Protein AF-A0A2U3LM13-F1 (afdb_monomer)

Sequence (494 aa):
MRLRNESLKTGKALAWIDPQGRWRSRILLFLVEGAADIDVLSDIQSVCDHRVEERGHHGFAWHAVADPGQISLVDSRLFSADLVRFETLEFAGLNRDQLAALLEPVIDHIAAGDSELLPRAGGAVGSPAEGIQFLNRLAEIEDLGARIRAGESLFLHAPRRMGKTSAMRQLQARLDGEFKTIPLNLERDTTPADVAARFRSLATGEGYRTACRVAQIDPAGTLRESIGAVCRNSGKPLVLFVDELVALFGAVKQKEAGEESRRREILSFLAALAEPLGEHGGMLVVAGSVDWLDYLRSELSLAQDQLPNLFSRLHRVSLRPLDFRHPECELRRVLLGSGIVAESADIAWLQSHVDLTVPFPALRFLDALMSEVKRGGVTSIAQCEDLFRGFIGTTESFDDFDVHIRRKAQEINQGAEAISEALNVIAREPFETGVSEEQVRAVLSSFGPAEGERLRSWLNETFPVRTEAGRVSFVSRLFRHWWRAQMGVYEEDE

Structure (mmCIF, N/CA/C/O backbone):
data_AF-A0A2U3LM13-F1
#
_entry.id   AF-A0A2U3LM13-F1
#
loop_
_atom_site.group_PDB
_atom_site.id
_atom_site.type_symbol
_atom_site.label_atom_id
_atom_site.label_alt_id
_atom_site.label_comp_id
_atom_site.label_asym_id
_atom_site.label_entity_id
_atom_site.label_seq_id
_atom_site.pdbx_PDB_ins_code
_atom_site.Cartn_x
_atom_site.Cartn_y
_atom_site.Cartn_z
_atom_site.occupancy
_atom_site.B_iso_or_equiv
_atom_site.auth_seq_id
_atom_site.auth_comp_id
_atom_site.auth_asym_id
_atom_site.auth_atom_id
_atom_site.pdbx_PDB_model_num
ATOM 1 N N . MET A 1 1 ? 17.325 8.170 -18.942 1.00 95.44 1 MET A N 1
ATOM 2 C CA . MET A 1 1 ? 15.916 7.704 -19.036 1.00 95.44 1 MET A CA 1
ATOM 3 C C . MET A 1 1 ? 15.148 8.424 -20.133 1.00 95.44 1 MET A C 1
ATOM 5 O O . MET A 1 1 ? 15.414 9.592 -20.395 1.00 95.44 1 MET A O 1
ATOM 9 N N . ARG A 1 2 ? 14.176 7.757 -20.761 1.00 96.38 2 ARG A N 1
ATOM 10 C CA . ARG A 1 2 ? 13.328 8.331 -21.822 1.00 96.38 2 ARG A CA 1
ATOM 11 C C . ARG A 1 2 ? 11.931 7.717 -21.829 1.00 96.38 2 ARG A C 1
ATOM 13 O O . ARG A 1 2 ? 11.690 6.715 -21.158 1.00 96.38 2 ARG A O 1
ATOM 20 N N . LEU A 1 3 ? 11.023 8.283 -22.620 1.00 96.56 3 LEU A N 1
ATOM 21 C CA . LEU A 1 3 ? 9.771 7.600 -22.943 1.00 96.56 3 LEU A CA 1
ATOM 22 C C . LEU A 1 3 ? 10.019 6.397 -23.861 1.00 96.56 3 LEU A C 1
ATOM 24 O O . LEU A 1 3 ? 10.956 6.383 -24.671 1.00 96.56 3 LEU A O 1
ATOM 28 N N . ARG A 1 4 ? 9.139 5.404 -23.745 1.00 96.19 4 ARG A N 1
ATOM 29 C CA . ARG A 1 4 ? 9.074 4.276 -24.671 1.00 96.19 4 ARG A CA 1
ATOM 30 C C . ARG A 1 4 ? 8.839 4.758 -26.105 1.00 96.19 4 ARG A C 1
ATOM 32 O O . ARG A 1 4 ? 7.954 5.567 -26.378 1.00 96.19 4 ARG A O 1
ATOM 39 N N . ASN A 1 5 ? 9.627 4.234 -27.031 1.00 95.50 5 ASN A N 1
ATOM 40 C CA . ASN A 1 5 ? 9.504 4.410 -28.461 1.00 95.50 5 ASN A CA 1
ATOM 41 C C . ASN A 1 5 ? 8.359 3.542 -28.997 1.00 95.50 5 ASN A C 1
ATOM 43 O O . ASN A 1 5 ? 8.553 2.464 -29.557 1.00 95.50 5 ASN A O 1
ATOM 47 N N . GLU A 1 6 ? 7.137 4.049 -28.867 1.00 92.69 6 GLU A N 1
ATOM 48 C CA . GLU A 1 6 ? 5.948 3.385 -29.406 1.00 92.69 6 GLU A CA 1
ATOM 49 C C . GLU A 1 6 ? 5.852 3.439 -30.944 1.00 92.69 6 GLU A C 1
ATOM 51 O O . GLU A 1 6 ? 4.897 2.914 -31.514 1.00 92.69 6 GLU A O 1
ATOM 56 N N . SER A 1 7 ? 6.824 4.056 -31.634 1.00 94.00 7 SER A N 1
ATOM 57 C CA . SER A 1 7 ? 6.847 4.129 -33.103 1.00 94.00 7 SER A CA 1
ATOM 58 C C . SER A 1 7 ? 7.432 2.885 -33.782 1.00 94.00 7 SER A C 1
ATOM 60 O O . SER A 1 7 ? 7.304 2.740 -35.003 1.00 94.00 7 SER A O 1
ATOM 62 N N . LEU A 1 8 ? 8.048 1.975 -33.014 1.00 94.75 8 LEU A N 1
ATOM 63 C CA . LEU A 1 8 ? 8.516 0.691 -33.530 1.00 94.75 8 LEU A CA 1
ATOM 64 C C . LEU A 1 8 ? 7.331 -0.112 -34.082 1.00 94.75 8 LEU A C 1
ATOM 66 O O . LEU A 1 8 ? 6.297 -0.272 -33.432 1.00 94.75 8 LEU A O 1
ATOM 70 N N . LYS A 1 9 ? 7.480 -0.605 -35.314 1.00 94.31 9 LYS A N 1
ATOM 71 C CA . LYS A 1 9 ? 6.395 -1.285 -36.039 1.00 94.31 9 LYS A CA 1
ATOM 72 C C . LYS A 1 9 ? 6.393 -2.793 -35.822 1.00 94.31 9 LYS A C 1
ATOM 74 O O . LYS A 1 9 ? 5.354 -3.437 -35.884 1.00 94.31 9 LYS A O 1
ATOM 79 N N . THR A 1 10 ? 7.557 -3.368 -35.571 1.00 96.44 10 THR A N 1
ATOM 80 C CA . THR A 1 10 ? 7.727 -4.815 -35.517 1.00 96.44 10 THR A CA 1
ATOM 81 C C . THR A 1 10 ? 7.884 -5.298 -34.091 1.00 96.44 10 THR A C 1
ATOM 83 O O . THR A 1 10 ? 8.462 -4.614 -33.248 1.00 96.44 10 THR A O 1
ATOM 86 N N . GLY A 1 11 ? 7.392 -6.500 -33.821 1.00 97.00 11 GLY A N 1
ATOM 87 C CA . GLY A 1 11 ? 7.548 -7.125 -32.521 1.00 97.00 11 GLY A CA 1
ATOM 88 C C . GLY A 1 11 ? 6.938 -8.513 -32.449 1.00 97.00 11 GLY A C 1
ATOM 89 O O . GLY A 1 11 ? 6.493 -9.089 -33.448 1.00 97.00 11 GLY A O 1
ATOM 90 N N . LYS A 1 12 ? 6.897 -9.043 -31.233 1.00 97.94 12 LYS A N 1
ATOM 91 C CA . LYS A 1 12 ? 6.262 -10.318 -30.922 1.00 97.94 12 LYS A CA 1
ATOM 92 C C . LYS A 1 12 ? 5.242 -10.117 -29.813 1.00 97.94 12 LYS A C 1
ATOM 94 O O . LYS A 1 12 ? 5.544 -9.505 -28.793 1.00 97.94 12 LYS A O 1
ATOM 99 N N . ALA A 1 13 ? 4.029 -10.599 -30.038 1.00 97.88 13 ALA A N 1
ATOM 100 C CA . ALA A 1 13 ? 2.924 -10.462 -29.107 1.00 97.88 13 ALA A CA 1
ATOM 101 C C . ALA A 1 13 ? 2.648 -11.783 -28.393 1.00 97.88 13 ALA A C 1
ATOM 103 O O . ALA A 1 13 ? 2.476 -12.803 -29.057 1.00 97.88 13 ALA A O 1
ATOM 104 N N . LEU A 1 14 ? 2.557 -11.747 -27.067 1.00 98.25 14 LEU A N 1
ATOM 105 C CA . LEU A 1 14 ? 1.925 -12.789 -26.268 1.00 98.25 14 LEU A CA 1
ATOM 106 C C . LEU A 1 14 ? 0.478 -12.373 -26.024 1.00 98.25 14 LEU A C 1
ATOM 108 O O . LEU A 1 14 ? 0.218 -11.387 -25.332 1.00 98.25 14 LEU A O 1
ATOM 112 N N . ALA A 1 15 ? -0.458 -13.102 -26.618 1.00 96.94 15 ALA A N 1
ATOM 113 C CA . ALA A 1 15 ? -1.880 -12.846 -26.480 1.00 96.94 15 ALA A CA 1
ATOM 114 C C . ALA A 1 15 ? -2.528 -13.912 -25.603 1.00 96.94 15 ALA A C 1
ATOM 116 O O . ALA A 1 15 ? -2.303 -15.101 -25.814 1.00 96.94 15 ALA A O 1
ATOM 117 N N . TRP A 1 16 ? -3.370 -13.486 -24.667 1.00 97.06 16 TRP A N 1
ATOM 118 C CA . TRP A 1 16 ? -4.299 -14.358 -23.962 1.00 97.06 16 TRP A CA 1
ATOM 119 C C . TRP A 1 16 ? -5.711 -14.123 -24.473 1.00 97.06 16 TRP A C 1
ATOM 121 O O . TRP A 1 16 ? -6.196 -12.987 -24.483 1.00 97.06 16 TRP A O 1
ATOM 131 N N . ILE A 1 17 ? -6.363 -15.200 -24.901 1.00 94.31 17 ILE A N 1
ATOM 132 C CA . ILE A 1 17 ? -7.702 -15.166 -25.480 1.00 94.31 17 ILE A CA 1
ATOM 133 C C . ILE A 1 17 ? -8.665 -15.867 -24.526 1.00 94.31 17 ILE A C 1
ATOM 135 O O . ILE A 1 17 ? -8.691 -17.097 -24.451 1.00 94.31 17 ILE A O 1
ATOM 139 N N . ASP A 1 18 ? -9.470 -15.074 -23.820 1.00 91.06 18 ASP A N 1
ATOM 140 C CA . ASP A 1 18 ? -10.452 -15.582 -22.861 1.00 91.06 18 ASP A CA 1
ATOM 141 C C . ASP A 1 18 ? -11.540 -16.418 -23.577 1.00 91.06 18 ASP A C 1
ATOM 143 O O . ASP A 1 18 ? -12.226 -15.901 -24.475 1.00 91.06 18 ASP A O 1
ATOM 147 N N . PRO A 1 19 ? -11.761 -17.687 -23.176 1.00 86.88 19 PRO A N 1
ATOM 148 C CA . PRO A 1 19 ? -12.840 -18.522 -23.703 1.00 86.88 19 PRO A CA 1
ATOM 149 C C . PRO A 1 19 ? -14.245 -17.925 -23.528 1.00 86.88 19 PRO A C 1
ATOM 151 O O . PRO A 1 19 ? -15.143 -18.223 -24.315 1.00 86.88 19 PRO A O 1
ATOM 154 N N . GLN A 1 20 ? -14.454 -17.098 -22.499 1.00 86.69 20 GLN A N 1
ATOM 155 C CA . GLN A 1 20 ? -15.741 -16.484 -22.159 1.00 86.69 20 GLN A CA 1
ATOM 156 C C . GLN A 1 20 ? -16.056 -15.245 -23.004 1.00 86.69 20 GLN A C 1
ATOM 158 O O . GLN A 1 20 ? -17.203 -14.792 -23.032 1.00 86.69 20 GLN A O 1
ATOM 163 N N . GLY A 1 21 ? -15.073 -14.685 -23.712 1.00 82.75 21 GLY A N 1
ATOM 164 C CA . GLY A 1 21 ? -15.320 -13.584 -24.631 1.00 82.75 21 GLY A CA 1
ATOM 165 C C . GLY A 1 21 ? -14.099 -12.731 -24.938 1.00 82.75 21 GLY A C 1
ATOM 166 O O . GLY A 1 21 ? -13.334 -12.336 -24.064 1.00 82.75 21 GLY A O 1
ATOM 167 N N . ARG A 1 22 ? -13.997 -12.325 -26.206 1.00 83.06 22 ARG A N 1
ATOM 168 C CA . ARG A 1 22 ? -12.878 -11.530 -26.740 1.00 83.06 22 ARG A CA 1
ATOM 169 C C . ARG A 1 22 ? -12.600 -10.204 -26.014 1.00 83.06 22 ARG A C 1
ATOM 171 O O . ARG A 1 22 ? -11.473 -9.743 -26.037 1.00 83.06 22 ARG A O 1
ATOM 178 N N . TRP A 1 23 ? -13.588 -9.599 -25.350 1.00 83.50 23 TRP A N 1
ATOM 179 C CA . TRP A 1 23 ? -13.431 -8.317 -24.636 1.00 83.50 23 TRP A CA 1
ATOM 180 C C . TRP A 1 23 ? -12.572 -8.419 -23.361 1.00 83.50 23 TRP A C 1
ATOM 182 O O . TRP A 1 23 ? -12.174 -7.402 -22.796 1.00 83.50 23 TRP A O 1
ATOM 192 N N . ARG A 1 24 ? -12.285 -9.643 -22.902 1.00 84.31 24 ARG A N 1
ATOM 193 C CA . ARG A 1 24 ? -11.357 -9.917 -21.797 1.00 84.31 24 ARG A CA 1
ATOM 194 C C . ARG A 1 24 ? -9.959 -10.291 -22.278 1.00 84.31 24 ARG A C 1
ATOM 196 O O . ARG A 1 24 ? -9.081 -10.477 -21.448 1.00 84.31 24 ARG A O 1
ATOM 203 N N . SER A 1 25 ? -9.743 -10.390 -23.592 1.00 91.06 25 SER A N 1
ATOM 204 C CA . SER A 1 25 ? -8.425 -10.726 -24.133 1.00 91.06 25 SER A CA 1
ATOM 205 C C . SER A 1 25 ? -7.410 -9.637 -23.786 1.00 91.06 25 SER A C 1
ATOM 207 O O . SER A 1 25 ? -7.760 -8.463 -23.645 1.00 91.06 25 SER A O 1
ATOM 209 N N . ARG A 1 26 ? -6.149 -10.030 -23.615 1.00 94.81 26 ARG A N 1
ATOM 210 C CA . ARG A 1 26 ? -5.042 -9.125 -23.269 1.00 94.81 26 ARG A CA 1
ATOM 211 C C . ARG A 1 26 ? -3.824 -9.459 -24.101 1.00 94.81 26 ARG A C 1
ATOM 213 O O . ARG A 1 26 ? -3.622 -10.618 -24.465 1.00 94.81 26 ARG A O 1
ATOM 220 N N . ILE A 1 27 ? -3.020 -8.444 -24.401 1.00 96.06 27 ILE A N 1
ATOM 221 C CA . ILE A 1 27 ? -1.872 -8.599 -25.285 1.00 96.06 27 ILE A CA 1
ATOM 222 C C . ILE A 1 27 ? -0.666 -7.873 -24.702 1.00 96.06 27 ILE A C 1
ATOM 224 O O . ILE A 1 27 ? -0.722 -6.668 -24.457 1.00 96.06 27 ILE A O 1
ATOM 228 N N . LEU A 1 28 ? 0.440 -8.597 -24.548 1.00 97.75 28 LEU A N 1
ATOM 229 C CA . LEU A 1 28 ? 1.761 -8.014 -24.326 1.00 97.75 28 LEU A CA 1
ATOM 230 C C . LEU A 1 28 ? 2.510 -8.000 -25.651 1.00 97.75 28 LEU A C 1
ATOM 232 O O . LEU A 1 28 ? 2.756 -9.061 -26.218 1.00 97.75 28 LEU A O 1
ATOM 236 N N . LEU A 1 29 ? 2.874 -6.825 -26.154 1.00 97.94 29 LEU A N 1
ATOM 237 C CA . LEU A 1 29 ? 3.663 -6.678 -27.374 1.00 97.94 29 LEU A CA 1
ATOM 238 C C . LEU A 1 29 ? 5.075 -6.211 -27.048 1.00 97.94 29 LEU A C 1
ATOM 240 O O . LEU A 1 29 ? 5.270 -5.080 -26.610 1.00 97.94 29 LEU A O 1
ATOM 244 N N . PHE A 1 30 ? 6.045 -7.068 -27.342 1.00 98.25 30 PHE A N 1
ATOM 245 C CA . PHE A 1 30 ? 7.470 -6.790 -27.226 1.00 98.25 30 PHE A CA 1
ATOM 246 C C . PHE A 1 30 ? 7.987 -6.291 -28.577 1.00 98.25 30 PHE A C 1
ATOM 248 O O . PHE A 1 30 ? 8.088 -7.048 -29.544 1.00 98.25 30 PHE A O 1
ATOM 255 N N . LEU A 1 31 ? 8.231 -4.989 -28.656 1.00 97.88 31 LEU A N 1
ATOM 256 C CA . LEU A 1 31 ? 8.724 -4.266 -29.817 1.00 97.88 31 LEU A CA 1
ATOM 257 C C . LEU A 1 31 ? 10.213 -4.550 -30.015 1.00 97.88 31 LEU A C 1
ATOM 259 O O . LEU A 1 31 ? 10.987 -4.601 -29.056 1.00 97.88 31 LEU A O 1
ATOM 263 N N . VAL A 1 32 ? 10.588 -4.732 -31.273 1.00 97.00 32 VAL A N 1
ATOM 264 C CA . VAL A 1 32 ? 11.929 -5.115 -31.716 1.00 97.00 32 VAL A CA 1
ATOM 265 C C . VAL A 1 32 ? 12.429 -4.040 -32.674 1.00 97.00 32 VAL A C 1
ATOM 267 O O . VAL A 1 32 ? 11.740 -3.707 -33.642 1.00 97.00 32 VAL A O 1
ATOM 270 N N . GLU A 1 33 ? 13.617 -3.514 -32.406 1.00 95.38 33 GLU A N 1
ATOM 271 C CA . GLU A 1 33 ? 14.335 -2.567 -33.258 1.00 95.38 33 GLU A CA 1
ATOM 272 C C . GLU A 1 33 ? 15.306 -3.292 -34.199 1.00 95.38 33 GLU A C 1
ATOM 274 O O . GLU A 1 33 ? 15.438 -2.914 -35.366 1.00 95.38 33 GLU A O 1
ATOM 279 N N . GLY A 1 34 ? 15.958 -4.364 -33.736 1.00 94.75 34 GLY A N 1
ATOM 280 C CA . GLY A 1 34 ? 16.966 -5.053 -34.539 1.00 94.75 34 GLY A CA 1
ATOM 281 C C . GLY A 1 34 ? 17.428 -6.399 -33.990 1.00 94.75 34 GLY A C 1
ATOM 282 O O . GLY A 1 34 ? 16.827 -6.990 -33.100 1.00 94.75 34 GLY A O 1
ATOM 283 N N . ALA A 1 35 ? 18.529 -6.911 -34.545 1.00 94.50 35 ALA A N 1
ATOM 284 C CA . ALA A 1 35 ? 19.038 -8.245 -34.216 1.00 94.50 35 ALA A CA 1
ATOM 285 C C . ALA A 1 35 ? 19.496 -8.396 -32.753 1.00 94.50 35 ALA A C 1
ATOM 287 O O . ALA A 1 35 ? 19.468 -9.504 -32.228 1.00 94.50 35 ALA A O 1
ATOM 288 N N . ALA A 1 36 ? 19.884 -7.298 -32.092 1.00 93.94 36 ALA A N 1
ATOM 289 C CA . ALA A 1 36 ? 20.301 -7.304 -30.687 1.00 93.94 36 ALA A CA 1
ATOM 290 C C . ALA A 1 36 ? 19.173 -7.717 -29.720 1.00 93.94 36 ALA A C 1
ATOM 292 O O . ALA A 1 36 ? 19.448 -8.153 -28.607 1.00 93.94 36 ALA A O 1
ATOM 293 N N . ASP A 1 37 ? 17.917 -7.626 -30.158 1.00 96.69 37 ASP A N 1
ATOM 294 C CA . ASP A 1 37 ? 16.745 -7.971 -29.353 1.00 96.69 37 ASP A CA 1
ATOM 295 C C . ASP A 1 37 ? 16.421 -9.470 -29.372 1.00 96.69 37 ASP A C 1
ATOM 297 O O . ASP A 1 37 ? 15.609 -9.929 -28.572 1.00 96.69 37 ASP A O 1
ATOM 301 N N . ILE A 1 38 ? 17.009 -10.244 -30.294 1.00 96.25 38 ILE A N 1
ATOM 302 C CA . ILE A 1 38 ? 16.618 -11.643 -30.539 1.00 96.25 38 ILE A CA 1
ATOM 303 C C . ILE A 1 38 ? 16.836 -12.505 -29.293 1.00 96.25 38 ILE A C 1
ATOM 305 O O . ILE A 1 38 ? 15.930 -13.243 -28.901 1.00 96.25 38 ILE A O 1
ATOM 309 N N . ASP A 1 39 ? 18.006 -12.390 -28.666 1.00 97.06 39 ASP A N 1
ATOM 310 C CA . ASP A 1 39 ? 18.358 -13.203 -27.500 1.00 97.06 39 ASP A CA 1
ATOM 311 C C . ASP A 1 39 ? 17.471 -12.843 -26.300 1.00 97.06 39 ASP A C 1
ATOM 313 O O . ASP A 1 39 ? 16.857 -13.717 -25.691 1.00 97.06 39 ASP A O 1
ATOM 317 N N . VAL A 1 40 ? 17.292 -11.543 -26.038 1.00 97.06 40 VAL A N 1
ATOM 318 C CA . VAL A 1 40 ? 16.429 -11.049 -24.953 1.00 97.06 40 VAL A CA 1
ATOM 319 C C . VAL A 1 40 ? 14.977 -11.488 -25.163 1.00 97.06 40 VAL A C 1
ATOM 321 O O . VAL A 1 40 ? 14.318 -11.938 -24.228 1.00 97.06 40 VAL A O 1
ATOM 324 N N . LEU A 1 41 ? 14.468 -11.418 -26.396 1.00 97.81 41 LEU A N 1
ATOM 325 C CA . LEU A 1 41 ? 13.116 -11.864 -26.722 1.00 97.81 41 LEU A CA 1
ATOM 326 C C . LEU A 1 41 ? 12.945 -13.380 -26.553 1.00 97.81 41 LEU A C 1
ATOM 328 O O . LEU A 1 41 ? 11.878 -13.833 -26.134 1.00 97.81 41 LEU A O 1
ATOM 332 N N . SER A 1 42 ? 13.978 -14.162 -26.873 1.00 97.94 42 SER A N 1
ATOM 333 C CA . SER A 1 42 ? 13.992 -15.608 -26.642 1.00 97.94 42 SER A CA 1
ATOM 334 C C . SER A 1 42 ? 13.908 -15.930 -25.147 1.00 97.94 42 SER A C 1
ATOM 336 O O . SER A 1 42 ? 13.140 -16.810 -24.750 1.00 97.94 42 SER A O 1
ATOM 338 N N . ASP A 1 43 ? 14.632 -15.188 -24.308 1.00 98.19 43 ASP A N 1
ATOM 339 C CA . ASP A 1 43 ? 14.591 -15.356 -22.854 1.00 98.19 43 ASP A CA 1
ATOM 340 C C . ASP A 1 43 ? 13.228 -14.961 -22.265 1.00 98.19 43 ASP A C 1
ATOM 342 O O . ASP A 1 43 ? 12.656 -15.720 -21.477 1.00 98.19 43 ASP A O 1
ATOM 346 N N . ILE A 1 44 ? 12.660 -13.828 -22.703 1.00 98.50 44 ILE A N 1
ATOM 347 C CA . ILE A 1 44 ? 11.293 -13.404 -22.351 1.00 98.50 44 ILE A CA 1
ATOM 348 C C . ILE A 1 44 ? 10.295 -14.510 -22.696 1.00 98.50 44 ILE A C 1
ATOM 350 O O . ILE A 1 44 ? 9.468 -14.884 -21.864 1.00 98.50 44 ILE A O 1
ATOM 354 N N . GLN A 1 45 ? 10.374 -15.050 -23.916 1.00 98.50 45 GLN A N 1
ATOM 355 C CA . GLN A 1 45 ? 9.476 -16.111 -24.349 1.00 98.50 45 GLN A CA 1
ATOM 356 C C . GLN A 1 45 ? 9.604 -17.350 -23.462 1.00 98.50 45 GLN A C 1
ATOM 358 O O . GLN A 1 45 ? 8.592 -17.866 -22.996 1.00 98.50 45 GLN A O 1
ATOM 363 N N . SER A 1 46 ? 10.832 -17.802 -23.211 1.00 98.44 46 SER A N 1
ATOM 364 C CA . SER A 1 46 ? 11.115 -18.980 -22.389 1.00 98.44 46 SER A CA 1
ATOM 365 C C . SER A 1 46 ? 10.527 -18.861 -20.979 1.00 98.44 46 SER A C 1
ATOM 367 O O . SER A 1 46 ? 9.926 -19.808 -20.470 1.00 98.44 46 SER A O 1
ATOM 369 N N . VAL A 1 47 ? 10.651 -17.687 -20.352 1.00 98.50 47 VAL A N 1
ATOM 370 C CA . VAL A 1 47 ? 10.085 -17.409 -19.022 1.00 98.50 47 VAL A CA 1
ATOM 371 C C . VAL A 1 47 ? 8.557 -17.411 -19.046 1.00 98.50 47 VAL A C 1
ATOM 373 O O . VAL A 1 47 ? 7.932 -18.068 -18.214 1.00 98.50 47 VAL A O 1
ATOM 376 N N . CYS A 1 48 ? 7.947 -16.716 -20.006 1.00 98.50 48 CYS A N 1
ATOM 377 C CA . CYS A 1 48 ? 6.492 -16.668 -20.136 1.00 98.50 48 CYS A CA 1
ATOM 378 C C . CYS A 1 48 ? 5.895 -18.053 -20.421 1.00 98.50 48 CYS A C 1
ATOM 380 O O . CYS A 1 48 ? 4.927 -18.436 -19.768 1.00 98.50 48 CYS A O 1
ATOM 382 N N . ASP A 1 49 ? 6.479 -18.812 -21.354 1.00 98.50 49 ASP A N 1
ATOM 383 C CA . ASP A 1 49 ? 6.024 -20.161 -21.710 1.00 98.50 49 ASP A CA 1
ATOM 384 C C . ASP A 1 49 ? 6.121 -21.096 -20.499 1.00 98.50 49 ASP A C 1
ATOM 386 O O . ASP A 1 49 ? 5.160 -21.801 -20.186 1.00 98.50 49 ASP A O 1
ATOM 390 N N . HIS A 1 50 ? 7.235 -21.030 -19.759 1.00 98.31 50 HIS A N 1
ATOM 391 C CA . HIS A 1 50 ? 7.406 -21.797 -18.528 1.00 98.31 50 HIS A CA 1
ATOM 392 C C . HIS A 1 50 ? 6.320 -21.480 -17.496 1.00 98.31 50 HIS A C 1
ATOM 394 O O . HIS A 1 50 ? 5.736 -22.403 -16.934 1.00 98.31 50 HIS A O 1
ATOM 400 N N . ARG A 1 51 ? 6.003 -20.197 -17.274 1.00 97.88 51 ARG A N 1
ATOM 401 C CA . ARG A 1 51 ? 4.966 -19.797 -16.313 1.00 97.88 51 ARG A CA 1
ATOM 402 C C . ARG A 1 51 ? 3.566 -20.232 -16.735 1.00 97.88 51 ARG A C 1
ATOM 404 O O . ARG A 1 51 ? 2.789 -20.699 -15.902 1.00 97.88 51 ARG A O 1
ATOM 411 N N . VAL A 1 52 ? 3.235 -20.061 -18.016 1.00 98.06 52 VAL A N 1
ATOM 412 C CA . VAL A 1 52 ? 1.949 -20.492 -18.581 1.00 98.06 52 VAL A CA 1
ATOM 413 C C . VAL A 1 52 ? 1.768 -21.999 -18.384 1.00 98.06 52 VAL A C 1
ATOM 415 O O . VAL A 1 52 ? 0.704 -22.425 -17.936 1.00 98.06 52 VAL A O 1
ATOM 418 N N . GLU A 1 53 ? 2.810 -22.793 -18.648 1.00 97.88 53 GLU A N 1
ATOM 419 C CA . GLU A 1 53 ? 2.801 -24.244 -18.438 1.00 97.88 53 GLU A CA 1
ATOM 420 C C . GLU A 1 53 ? 2.711 -24.617 -16.950 1.00 97.88 53 GLU A C 1
ATOM 422 O O . GLU A 1 53 ? 1.837 -25.397 -16.572 1.00 97.88 53 GLU A O 1
ATOM 427 N N . GLU A 1 54 ? 3.552 -24.024 -16.094 1.00 98.00 54 GLU A N 1
ATOM 428 C CA . GLU A 1 54 ? 3.603 -24.279 -14.645 1.00 98.00 54 GLU A CA 1
ATOM 429 C C . GLU A 1 54 ? 2.237 -24.065 -13.976 1.00 98.00 54 GLU A C 1
ATOM 431 O O . GLU A 1 54 ? 1.809 -24.860 -13.135 1.00 98.00 54 GLU A O 1
ATOM 436 N N . ARG A 1 55 ? 1.530 -22.996 -14.356 1.00 97.38 55 ARG A N 1
ATOM 437 C CA . ARG A 1 55 ? 0.215 -22.651 -13.800 1.00 97.38 55 ARG A CA 1
ATOM 438 C C . ARG A 1 55 ? -0.952 -23.341 -14.499 1.00 97.38 55 ARG A C 1
ATOM 440 O O . ARG A 1 55 ? -2.082 -23.214 -14.031 1.00 97.38 55 ARG A O 1
ATOM 447 N N . GLY A 1 56 ? -0.700 -24.069 -15.589 1.00 96.62 56 GLY A N 1
ATOM 448 C CA . GLY A 1 56 ? -1.749 -24.677 -16.405 1.00 96.62 56 GLY A CA 1
ATOM 449 C C . GLY A 1 56 ? -2.673 -23.639 -17.047 1.00 96.62 56 GLY A C 1
ATOM 450 O O . GLY A 1 56 ? -3.858 -23.904 -17.250 1.00 96.62 56 GLY A O 1
ATOM 451 N N . HIS A 1 57 ? -2.156 -22.443 -17.337 1.00 95.62 57 HIS A N 1
ATOM 452 C CA . HIS A 1 57 ? -2.936 -21.391 -17.976 1.00 95.62 57 HIS A CA 1
ATOM 453 C C . HIS A 1 57 ? -3.204 -21.763 -19.438 1.00 95.62 57 HIS A C 1
ATOM 455 O O . HIS A 1 57 ? -2.309 -22.153 -20.186 1.00 95.62 57 HIS A O 1
ATOM 461 N N . HIS A 1 58 ? -4.451 -21.619 -19.879 1.00 94.75 58 HIS A N 1
ATOM 462 C CA . HIS A 1 58 ? -4.856 -21.896 -21.258 1.00 94.75 58 HIS A CA 1
ATOM 463 C C . HIS A 1 58 ? -5.168 -20.604 -22.019 1.00 94.75 58 HIS A C 1
ATOM 465 O O . HIS A 1 58 ? -5.477 -19.573 -21.425 1.00 94.75 58 HIS A O 1
ATOM 471 N N . GLY A 1 59 ? -5.124 -20.670 -23.353 1.00 94.62 59 GLY A N 1
ATOM 472 C CA . GLY A 1 59 ? -5.500 -19.551 -24.225 1.00 94.62 59 GLY A CA 1
ATOM 473 C C . GLY A 1 59 ? -4.379 -18.554 -24.528 1.00 94.62 59 GLY A C 1
ATOM 474 O O . GLY A 1 59 ? -4.643 -17.564 -25.206 1.00 94.62 59 GLY A O 1
ATOM 475 N N . PHE A 1 60 ? -3.151 -18.811 -24.067 1.00 97.81 60 PHE A N 1
ATOM 476 C CA . PHE A 1 60 ? -1.968 -18.036 -24.439 1.00 97.81 60 PHE A CA 1
ATOM 477 C C . PHE A 1 60 ? -1.407 -18.479 -25.797 1.00 97.81 60 PHE A C 1
ATOM 479 O O . PHE A 1 60 ? -1.302 -19.675 -26.072 1.00 97.81 60 PHE A O 1
ATOM 486 N N . ALA A 1 61 ? -1.034 -17.519 -26.642 1.00 97.44 61 ALA A N 1
ATOM 487 C CA . ALA A 1 61 ? -0.404 -17.764 -27.934 1.00 97.44 61 ALA A CA 1
ATOM 488 C C . ALA A 1 61 ? 0.574 -16.644 -28.312 1.00 97.44 61 ALA A C 1
ATOM 490 O O . ALA A 1 61 ? 0.322 -15.462 -28.068 1.00 97.44 61 ALA A O 1
ATOM 491 N N . TRP A 1 62 ? 1.682 -17.025 -28.951 1.00 98.25 62 TRP A N 1
ATOM 492 C CA . TRP A 1 62 ? 2.656 -16.088 -29.502 1.00 98.25 62 TRP A CA 1
ATOM 493 C C . TRP A 1 62 ? 2.365 -15.768 -30.963 1.00 98.25 62 TRP A C 1
ATOM 495 O O . TRP A 1 62 ? 2.155 -16.664 -31.780 1.00 98.25 62 TRP A O 1
ATOM 505 N N . HIS A 1 63 ? 2.456 -14.489 -31.311 1.00 97.75 63 HIS A N 1
ATOM 506 C CA . HIS A 1 63 ? 2.240 -13.996 -32.662 1.00 97.75 63 HIS A CA 1
ATOM 507 C C . HIS A 1 63 ? 3.373 -13.065 -33.103 1.00 97.75 63 HIS A C 1
ATOM 509 O O . HIS A 1 63 ? 3.815 -12.205 -32.343 1.00 97.75 63 HIS A O 1
ATOM 515 N N . ALA A 1 64 ? 3.826 -13.201 -34.350 1.00 97.19 64 ALA A N 1
ATOM 516 C CA . ALA A 1 64 ? 4.692 -12.206 -34.977 1.00 97.19 64 ALA A CA 1
ATOM 517 C C . ALA A 1 64 ? 3.839 -11.028 -35.469 1.00 97.19 64 ALA A C 1
ATOM 519 O O . ALA A 1 64 ? 2.841 -11.233 -36.160 1.00 97.19 64 ALA A O 1
ATOM 520 N N . VAL A 1 65 ? 4.227 -9.803 -35.118 1.00 96.88 65 VAL A N 1
ATOM 521 C CA . VAL A 1 65 ? 3.479 -8.583 -35.445 1.00 96.88 65 VAL A CA 1
ATOM 522 C C . VAL A 1 65 ? 4.366 -7.675 -36.289 1.00 96.88 65 VAL A C 1
ATOM 524 O O . VAL A 1 65 ? 5.400 -7.205 -35.822 1.00 96.88 65 VAL A O 1
ATOM 527 N N . ALA A 1 66 ? 3.970 -7.442 -37.542 1.00 95.56 66 ALA A N 1
ATOM 528 C CA . ALA A 1 66 ? 4.697 -6.565 -38.466 1.00 95.56 66 ALA A CA 1
ATOM 529 C C . ALA A 1 66 ? 4.305 -5.080 -38.336 1.00 95.56 66 ALA A C 1
ATOM 531 O O . ALA A 1 66 ? 5.094 -4.205 -38.688 1.00 95.56 66 ALA A O 1
ATOM 532 N N . ASP A 1 67 ? 3.082 -4.818 -37.863 1.00 95.12 67 ASP A N 1
ATOM 533 C CA . ASP A 1 67 ? 2.541 -3.488 -37.578 1.00 95.12 67 ASP A CA 1
ATOM 534 C C . ASP A 1 67 ? 1.509 -3.601 -36.433 1.00 95.12 67 ASP A C 1
ATOM 536 O O . ASP A 1 67 ? 0.522 -4.333 -36.587 1.00 95.12 67 ASP A O 1
ATOM 540 N N . PRO A 1 68 ? 1.664 -2.899 -35.290 1.00 92.62 68 PRO A N 1
ATOM 541 C CA . PRO A 1 68 ? 0.735 -3.002 -34.169 1.00 92.62 68 PRO A CA 1
ATOM 542 C C . PRO A 1 68 ? -0.645 -2.425 -34.510 1.00 92.62 68 PRO A C 1
ATOM 544 O O . PRO A 1 68 ? -1.639 -2.805 -33.892 1.00 92.62 68 PRO A O 1
ATOM 547 N N . GLY A 1 69 ? -0.726 -1.526 -35.500 1.00 93.25 69 GLY A N 1
ATOM 548 C CA . GLY A 1 69 ? -1.982 -0.993 -36.028 1.00 93.25 69 GLY A CA 1
ATOM 549 C C . GLY A 1 69 ? -2.801 -2.028 -36.805 1.00 93.25 69 GLY A C 1
ATOM 550 O O . GLY A 1 69 ? -3.985 -1.811 -37.055 1.00 93.25 69 GLY A O 1
ATOM 551 N N . GLN A 1 70 ? -2.198 -3.168 -37.148 1.00 93.56 70 GLN A N 1
ATOM 552 C CA . GLN A 1 70 ? -2.816 -4.258 -37.901 1.00 93.56 70 GLN A CA 1
ATOM 553 C C . GLN A 1 70 ? -2.943 -5.548 -37.079 1.00 93.56 70 GLN A C 1
ATOM 555 O O . GLN A 1 70 ? -3.048 -6.636 -37.641 1.00 93.56 70 GLN A O 1
ATOM 560 N N . ILE A 1 71 ? -2.959 -5.456 -35.745 1.00 94.31 71 ILE A N 1
ATOM 561 C CA . ILE A 1 71 ? -2.969 -6.642 -34.875 1.00 94.31 71 ILE A CA 1
ATOM 562 C C . ILE A 1 71 ? -4.178 -7.566 -35.102 1.00 94.31 71 ILE A C 1
ATOM 564 O O . ILE A 1 71 ? -4.067 -8.781 -34.961 1.00 94.31 71 ILE A O 1
ATOM 568 N N . SER A 1 72 ? -5.308 -7.018 -35.551 1.00 93.56 72 SER A N 1
ATOM 569 C CA . SER A 1 72 ? -6.502 -7.792 -35.910 1.00 93.56 72 SER A CA 1
ATOM 570 C C . SER A 1 72 ? -6.353 -8.603 -37.206 1.00 93.56 72 SER A C 1
ATOM 572 O O . SER A 1 72 ? -7.118 -9.541 -37.422 1.00 93.56 72 SER A O 1
ATOM 574 N N . LEU A 1 73 ? -5.383 -8.270 -38.071 1.00 94.38 73 LEU A N 1
ATOM 575 C CA . LEU A 1 73 ? -5.021 -9.094 -39.233 1.00 94.38 73 LEU A CA 1
ATOM 576 C C . LEU A 1 73 ? -4.178 -10.306 -38.825 1.00 94.38 73 LEU A C 1
ATOM 578 O O . LEU A 1 73 ? -4.189 -11.315 -39.526 1.00 94.38 73 LEU A O 1
ATOM 582 N N . VAL A 1 74 ? -3.459 -10.204 -37.703 1.00 93.62 74 VAL A N 1
ATOM 583 C CA . VAL A 1 74 ? -2.663 -11.300 -37.139 1.00 93.62 74 VAL A CA 1
ATOM 584 C C . VAL A 1 74 ? -3.581 -12.334 -36.483 1.00 93.62 74 VAL A C 1
ATOM 586 O O . VAL A 1 74 ? -3.436 -13.529 -36.729 1.00 93.62 74 VAL A O 1
ATOM 589 N N . ASP A 1 75 ? -4.563 -11.877 -35.703 1.00 93.69 75 ASP A N 1
ATOM 590 C CA . ASP A 1 75 ? -5.682 -12.690 -35.223 1.00 93.69 75 ASP A CA 1
ATOM 591 C C . ASP A 1 75 ? -6.911 -11.794 -35.002 1.00 93.69 75 ASP A C 1
ATOM 593 O O . ASP A 1 75 ? -6.878 -10.833 -34.235 1.00 93.69 75 ASP A O 1
ATOM 597 N N . SER A 1 76 ? -8.025 -12.128 -35.661 1.00 92.81 76 SER A N 1
ATOM 598 C CA . SER A 1 76 ? -9.275 -11.347 -35.633 1.00 92.81 76 SER A CA 1
ATOM 599 C C . SER A 1 76 ? -9.916 -11.180 -34.246 1.00 92.81 76 SER A C 1
ATOM 601 O O . SER A 1 76 ? -10.853 -10.393 -34.087 1.00 92.81 76 SER A O 1
ATOM 603 N N . ARG A 1 77 ? -9.452 -11.937 -33.246 1.00 92.12 77 ARG A N 1
ATOM 604 C CA . ARG A 1 77 ? -9.914 -11.862 -31.854 1.00 92.12 77 ARG A CA 1
ATOM 605 C C . ARG A 1 77 ? -9.170 -10.801 -31.042 1.00 92.12 77 ARG A C 1
ATOM 607 O O . ARG A 1 77 ? -9.624 -10.481 -29.949 1.00 92.12 77 ARG A O 1
ATOM 614 N N . LEU A 1 78 ? -8.066 -10.267 -31.564 1.00 90.94 78 LEU A N 1
ATOM 615 C CA . LEU A 1 78 ? -7.199 -9.307 -30.890 1.00 90.94 78 LEU A CA 1
ATOM 616 C C . LEU A 1 78 ? -7.574 -7.860 -31.229 1.00 90.94 78 LEU A C 1
ATOM 618 O O . LEU A 1 78 ? -7.877 -7.535 -32.379 1.00 90.94 78 LEU A O 1
ATOM 622 N N . PHE A 1 79 ? -7.495 -6.975 -30.232 1.00 90.31 79 PHE A N 1
ATOM 623 C CA . PHE A 1 79 ? -7.785 -5.548 -30.375 1.00 90.31 79 PHE A CA 1
ATOM 624 C C . PHE A 1 79 ? -6.625 -4.689 -29.884 1.00 90.31 79 PHE A C 1
ATOM 626 O O . PHE A 1 79 ? -5.972 -4.988 -28.888 1.00 90.31 79 PHE A O 1
ATOM 633 N N . SER A 1 80 ? -6.403 -3.560 -30.557 1.00 88.19 80 SER A N 1
ATOM 634 C CA . SER A 1 80 ? -5.342 -2.613 -30.198 1.00 88.19 80 SER A CA 1
ATOM 635 C C . SER A 1 80 ? -5.575 -1.905 -28.860 1.00 88.19 80 SER A C 1
ATOM 637 O O . SER A 1 80 ? -4.630 -1.357 -28.303 1.00 88.19 80 SER A O 1
ATOM 639 N N . ALA A 1 81 ? -6.817 -1.878 -28.363 1.00 88.31 81 ALA A N 1
ATOM 640 C CA . ALA A 1 81 ? -7.156 -1.280 -27.072 1.00 88.31 81 ALA A CA 1
ATOM 641 C C . ALA A 1 81 ? -6.648 -2.113 -25.879 1.00 88.31 81 ALA A C 1
ATOM 643 O O . ALA A 1 81 ? -6.414 -1.552 -24.815 1.00 88.31 81 ALA A O 1
ATOM 644 N N . ASP A 1 82 ? -6.425 -3.416 -26.078 1.00 87.25 82 ASP A N 1
ATOM 645 C CA . ASP A 1 82 ? -5.979 -4.364 -25.045 1.00 87.25 82 ASP A CA 1
ATOM 646 C C . ASP A 1 82 ? -4.452 -4.568 -25.039 1.00 87.25 82 ASP A C 1
ATOM 648 O O . ASP A 1 82 ? -3.930 -5.504 -24.427 1.00 87.25 82 ASP A O 1
ATOM 652 N N . LEU A 1 83 ? -3.735 -3.721 -25.781 1.00 93.44 83 LEU A N 1
ATOM 653 C CA . LEU A 1 83 ? -2.319 -3.867 -26.074 1.00 93.44 83 LEU A CA 1
ATOM 654 C C . LEU A 1 83 ? -1.459 -3.094 -25.074 1.00 93.44 83 LEU A C 1
ATOM 656 O O . LEU A 1 83 ? -1.452 -1.862 -25.065 1.00 93.44 83 LEU A O 1
ATOM 660 N N . VAL A 1 84 ? -0.655 -3.817 -24.300 1.00 95.69 84 VAL A N 1
ATOM 661 C CA . VAL A 1 84 ? 0.440 -3.251 -23.509 1.00 95.69 84 VAL A CA 1
ATOM 662 C C . VAL A 1 84 ? 1.739 -3.457 -24.275 1.00 95.69 84 VAL A C 1
ATOM 664 O O . VAL A 1 84 ? 2.087 -4.581 -24.631 1.00 95.69 84 VAL A O 1
ATOM 667 N N . ARG A 1 85 ? 2.442 -2.363 -24.574 1.00 97.00 85 ARG A N 1
ATOM 668 C CA . ARG A 1 85 ? 3.673 -2.381 -25.373 1.00 97.00 85 ARG A CA 1
ATOM 669 C C . ARG A 1 85 ? 4.899 -2.261 -24.484 1.00 97.00 85 ARG A C 1
ATOM 671 O O . ARG A 1 85 ? 4.898 -1.436 -23.575 1.00 97.00 85 ARG A O 1
ATOM 678 N N . PHE A 1 86 ? 5.945 -2.992 -24.834 1.00 97.75 86 PHE A N 1
ATOM 679 C CA . PHE A 1 86 ? 7.285 -2.868 -24.277 1.00 97.75 86 PHE A CA 1
ATOM 680 C C . PHE A 1 86 ? 8.309 -2.823 -25.401 1.00 97.75 86 PHE A C 1
ATOM 682 O O . PHE A 1 86 ? 8.097 -3.434 -26.438 1.00 97.75 86 PHE A O 1
ATOM 689 N N . GLU A 1 87 ? 9.426 -2.149 -25.203 1.00 97.38 87 GLU A N 1
ATOM 690 C CA . GLU A 1 87 ? 10.640 -2.394 -25.967 1.00 97.38 87 GLU A CA 1
ATOM 691 C C . GLU A 1 87 ? 11.362 -3.604 -25.388 1.00 97.38 87 GLU A C 1
ATOM 693 O O . GLU A 1 87 ? 11.506 -3.739 -24.173 1.00 97.38 87 GLU A O 1
ATOM 698 N N . THR A 1 88 ? 11.863 -4.475 -26.259 1.00 97.12 88 THR A N 1
ATOM 699 C CA . THR A 1 88 ? 12.590 -5.674 -25.826 1.00 97.12 88 THR A CA 1
ATOM 700 C C . THR A 1 88 ? 13.819 -5.312 -24.979 1.00 97.12 88 THR A C 1
ATOM 702 O O . THR A 1 88 ? 14.098 -5.970 -23.978 1.00 97.12 88 THR A O 1
ATOM 705 N N . LEU A 1 89 ? 14.493 -4.199 -25.290 1.00 94.50 89 LEU A N 1
ATOM 706 C CA . LEU A 1 89 ? 15.646 -3.711 -24.528 1.00 94.50 89 LEU A CA 1
ATOM 707 C C . LEU A 1 89 ? 15.329 -3.292 -23.082 1.00 94.50 89 LEU A C 1
ATOM 709 O O . LEU A 1 89 ? 16.248 -3.265 -22.267 1.00 94.50 89 LEU A O 1
ATOM 713 N N . GLU A 1 90 ? 14.067 -3.039 -22.706 1.00 96.38 90 GLU A N 1
ATOM 714 C CA . GLU A 1 90 ? 13.699 -2.771 -21.298 1.00 96.38 90 GLU A CA 1
ATOM 715 C C . GLU A 1 90 ? 14.008 -3.970 -20.373 1.00 96.38 90 GLU A C 1
ATOM 717 O O . GLU A 1 90 ? 14.147 -3.825 -19.153 1.00 96.38 90 GLU A O 1
ATOM 722 N N . PHE A 1 91 ? 14.163 -5.157 -20.964 1.00 96.88 91 PHE A N 1
ATOM 723 C CA . PHE A 1 91 ? 14.474 -6.416 -20.292 1.00 96.88 91 PHE A CA 1
ATOM 724 C C . PHE A 1 91 ? 15.948 -6.823 -20.430 1.00 96.88 91 PHE A C 1
ATOM 726 O O . PHE A 1 91 ? 16.359 -7.843 -19.877 1.00 96.88 91 PHE A O 1
ATOM 733 N N . ALA A 1 92 ? 16.763 -6.035 -21.139 1.00 93.94 92 ALA A N 1
ATOM 734 C CA . ALA A 1 92 ? 18.165 -6.355 -21.363 1.00 93.94 92 ALA A CA 1
ATOM 735 C C . ALA A 1 92 ? 18.961 -6.407 -20.046 1.00 93.94 92 ALA A C 1
ATOM 737 O O . ALA A 1 92 ? 18.739 -5.625 -19.112 1.00 93.94 92 ALA A O 1
ATOM 738 N N . GLY A 1 93 ? 19.910 -7.346 -19.985 1.00 92.88 93 GLY A N 1
ATOM 739 C CA . GLY A 1 93 ? 20.798 -7.552 -18.838 1.00 92.88 93 GLY A CA 1
ATOM 740 C C . GLY A 1 93 ? 20.154 -8.235 -17.627 1.00 92.88 93 GLY A C 1
ATOM 741 O O . GLY A 1 93 ? 20.838 -8.433 -16.626 1.00 92.88 93 GLY A O 1
ATOM 742 N N . LEU A 1 94 ? 18.870 -8.601 -17.699 1.00 95.62 94 LEU A N 1
ATOM 743 C CA . LEU A 1 94 ? 18.212 -9.400 -16.669 1.00 95.62 94 LEU A CA 1
ATOM 744 C C . LEU A 1 94 ? 18.545 -10.878 -16.857 1.00 95.62 94 LEU A C 1
ATOM 746 O O . LEU A 1 94 ? 18.493 -11.400 -17.969 1.00 95.62 94 LEU A O 1
ATOM 750 N N . ASN A 1 95 ? 18.862 -11.567 -15.763 1.00 96.12 95 ASN A N 1
ATOM 751 C CA . ASN A 1 95 ? 18.947 -13.024 -15.794 1.00 96.12 95 ASN A CA 1
ATOM 752 C C . ASN A 1 95 ? 17.541 -13.655 -15.785 1.00 96.12 95 ASN A C 1
ATOM 754 O O . ASN A 1 95 ? 16.534 -12.979 -15.562 1.00 96.12 95 ASN A O 1
ATOM 758 N N . ARG A 1 96 ? 17.470 -14.973 -16.002 1.00 96.50 96 ARG A N 1
ATOM 759 C CA . ARG A 1 96 ? 16.198 -15.707 -16.070 1.00 96.50 96 ARG A CA 1
ATOM 760 C C . ARG A 1 96 ? 15.331 -15.544 -14.814 1.00 96.50 96 ARG A C 1
ATOM 762 O O . ARG A 1 96 ? 14.126 -15.361 -14.950 1.00 96.50 96 ARG A O 1
ATOM 769 N N . ASP A 1 97 ? 15.928 -15.568 -13.624 1.00 96.50 97 ASP A N 1
ATOM 770 C CA . ASP A 1 97 ? 15.197 -15.430 -12.357 1.00 96.50 97 ASP A CA 1
ATOM 771 C C . ASP A 1 97 ? 14.601 -14.022 -12.205 1.00 96.50 97 ASP A C 1
ATOM 773 O O . ASP A 1 97 ? 13.468 -13.862 -11.757 1.00 96.50 97 ASP A O 1
ATOM 777 N N . GLN A 1 98 ? 15.334 -12.990 -12.631 1.00 96.19 98 GLN A N 1
ATOM 778 C CA . GLN A 1 98 ? 14.852 -11.608 -12.631 1.00 96.19 98 GLN A CA 1
ATOM 779 C C . GLN A 1 98 ? 13.757 -11.380 -13.677 1.00 96.19 98 GLN A C 1
ATOM 781 O O . GLN A 1 98 ? 12.760 -10.719 -13.388 1.00 96.19 98 GLN A O 1
ATOM 786 N N . LEU A 1 99 ? 13.901 -11.954 -14.878 1.00 97.69 99 LEU A N 1
ATOM 787 C CA . LEU A 1 99 ? 12.843 -11.942 -15.893 1.00 97.69 99 LEU A CA 1
ATOM 788 C C . LEU A 1 99 ? 11.570 -12.613 -15.369 1.00 97.69 99 LEU A C 1
ATOM 790 O O . LEU A 1 99 ? 10.483 -12.069 -15.551 1.00 97.69 99 LEU A O 1
ATOM 794 N N . ALA A 1 100 ? 11.701 -13.749 -14.680 1.00 97.19 100 ALA A N 1
ATOM 795 C CA . ALA A 1 100 ? 10.585 -14.436 -14.040 1.00 97.19 100 ALA A CA 1
ATOM 796 C C . ALA A 1 100 ? 9.919 -13.561 -12.969 1.00 97.19 100 ALA A C 1
ATOM 798 O O . ALA A 1 100 ? 8.715 -13.318 -13.035 1.00 97.19 100 ALA A O 1
ATOM 799 N N . ALA A 1 101 ? 10.699 -12.982 -12.051 1.00 94.94 101 ALA A N 1
ATOM 800 C CA . ALA A 1 101 ? 10.180 -12.078 -11.022 1.00 94.94 101 ALA A CA 1
ATOM 801 C C . ALA A 1 101 ? 9.422 -10.867 -11.605 1.00 94.94 101 ALA A C 1
ATOM 803 O O . ALA A 1 101 ? 8.473 -10.365 -11.001 1.00 94.94 101 ALA A O 1
ATOM 804 N N . LEU A 1 102 ? 9.831 -10.400 -12.786 1.00 95.81 102 LEU A N 1
ATOM 805 C CA . LEU A 1 102 ? 9.229 -9.272 -13.486 1.00 95.81 102 LEU A CA 1
ATOM 806 C C . LEU A 1 102 ? 7.957 -9.657 -14.264 1.00 95.81 102 LEU A C 1
ATOM 808 O O . LEU A 1 102 ? 6.977 -8.913 -14.229 1.00 95.81 102 LEU A O 1
ATOM 812 N N . LEU A 1 103 ? 7.973 -10.784 -14.983 1.00 97.31 103 LEU A N 1
ATOM 813 C CA . LEU A 1 103 ? 6.936 -11.154 -15.954 1.00 97.31 103 LEU A CA 1
ATOM 814 C C . LEU A 1 103 ? 5.879 -12.107 -15.396 1.00 97.31 103 LEU A C 1
ATOM 816 O O . LEU A 1 103 ? 4.721 -11.989 -15.785 1.00 97.31 103 LEU A O 1
ATOM 820 N N . GLU A 1 104 ? 6.218 -13.016 -14.479 1.00 96.50 104 GLU A N 1
ATOM 821 C CA . GLU A 1 104 ? 5.246 -13.986 -13.956 1.00 96.50 104 GLU A CA 1
ATOM 822 C C . GLU A 1 104 ? 4.001 -13.333 -13.342 1.00 96.50 104 GLU A C 1
ATOM 824 O O . GLU A 1 104 ? 2.897 -13.760 -13.692 1.00 96.50 104 GLU A O 1
ATOM 829 N N . PRO A 1 105 ? 4.115 -12.269 -12.513 1.00 94.19 105 PRO A N 1
ATOM 830 C CA . PRO A 1 105 ? 2.931 -11.593 -11.993 1.00 94.19 105 PRO A CA 1
ATOM 831 C C . PRO A 1 105 ? 2.057 -11.024 -13.117 1.00 94.19 105 PRO A C 1
ATOM 833 O O . PRO A 1 105 ? 0.835 -11.095 -13.048 1.00 94.19 105 PRO A O 1
ATOM 836 N N . VAL A 1 106 ? 2.671 -10.498 -14.182 1.00 95.88 106 VAL A N 1
ATOM 837 C CA . VAL A 1 106 ? 1.962 -9.933 -15.342 1.00 95.88 106 VAL A CA 1
ATOM 838 C C . VAL A 1 106 ? 1.171 -11.022 -16.070 1.00 95.88 106 VAL A C 1
ATOM 840 O O . VAL A 1 106 ? 0.017 -10.799 -16.429 1.00 95.88 106 VAL A O 1
ATOM 843 N N . ILE A 1 107 ? 1.760 -12.210 -16.250 1.00 97.31 107 ILE A N 1
ATOM 844 C CA . ILE A 1 107 ? 1.082 -13.368 -16.852 1.00 97.31 107 ILE A CA 1
ATOM 845 C C . ILE A 1 107 ? -0.109 -13.815 -16.002 1.00 97.31 107 ILE A C 1
ATOM 847 O O . ILE A 1 107 ? -1.188 -14.055 -16.546 1.00 97.31 107 ILE A O 1
ATOM 851 N N . ASP A 1 108 ? 0.054 -13.870 -14.681 1.00 94.62 108 ASP A N 1
ATOM 852 C CA . ASP A 1 108 ? -1.034 -14.246 -13.776 1.00 94.62 108 ASP A CA 1
ATOM 853 C C . ASP A 1 108 ? -2.185 -13.225 -13.811 1.00 94.62 108 ASP A C 1
ATOM 855 O O . ASP A 1 108 ? -3.351 -13.617 -13.883 1.00 94.62 108 ASP A O 1
ATOM 859 N N . HIS A 1 109 ? -1.878 -11.923 -13.849 1.00 93.31 109 HIS A N 1
ATOM 860 C CA . HIS A 1 109 ? -2.880 -10.859 -13.994 1.00 93.31 109 HIS A CA 1
ATOM 861 C C . HIS A 1 109 ? -3.614 -10.921 -15.340 1.00 93.31 109 HIS A C 1
ATOM 863 O O . HIS A 1 109 ? -4.832 -10.733 -15.402 1.00 93.31 109 HIS A O 1
ATOM 869 N N . ILE A 1 110 ? -2.903 -11.243 -16.425 1.00 94.50 110 ILE A N 1
ATOM 870 C CA . ILE A 1 110 ? -3.530 -11.480 -17.729 1.00 94.50 110 ILE A CA 1
ATOM 871 C C . ILE A 1 110 ? -4.508 -12.652 -17.649 1.00 94.50 110 ILE A C 1
ATOM 873 O O . ILE A 1 110 ? -5.645 -12.507 -18.087 1.00 94.50 110 ILE A O 1
ATOM 877 N N . ALA A 1 111 ? -4.092 -13.781 -17.072 1.00 93.50 111 ALA A N 1
ATOM 878 C CA . ALA A 1 111 ? -4.931 -14.971 -16.951 1.00 93.50 111 ALA A CA 1
ATOM 879 C C . ALA A 1 111 ? -6.170 -14.736 -16.064 1.00 93.50 111 ALA A C 1
ATOM 881 O O . ALA A 1 111 ? -7.221 -15.335 -16.294 1.00 93.50 111 ALA A O 1
ATOM 882 N N . ALA A 1 112 ? -6.073 -13.836 -15.079 1.00 90.56 112 ALA A N 1
ATOM 883 C CA . ALA A 1 112 ? -7.204 -13.382 -14.267 1.00 90.56 112 ALA A CA 1
ATOM 884 C C . ALA A 1 112 ? -8.164 -12.434 -15.025 1.00 90.56 112 ALA A C 1
ATOM 886 O O . ALA A 1 112 ? -9.308 -12.222 -14.608 1.00 90.56 112 ALA A O 1
ATOM 887 N N . GLY A 1 113 ? -7.736 -11.896 -16.172 1.00 88.81 113 GLY A N 1
ATOM 888 C CA . GLY A 1 113 ? -8.487 -10.935 -16.976 1.00 88.81 113 GLY A CA 1
ATOM 889 C C . GLY A 1 113 ? -8.426 -9.503 -16.442 1.00 88.81 113 GLY A C 1
ATOM 890 O O . GLY A 1 113 ? -9.306 -8.694 -16.765 1.00 88.81 113 GLY A O 1
ATOM 891 N N . ASP A 1 114 ? -7.408 -9.177 -15.645 1.00 89.44 114 ASP A N 1
ATOM 892 C CA . ASP A 1 114 ? -7.248 -7.852 -15.053 1.00 89.44 114 ASP A CA 1
ATOM 893 C C . ASP A 1 114 ? -7.005 -6.784 -16.129 1.00 89.44 114 ASP A C 1
ATOM 895 O O . ASP A 1 114 ? -6.430 -7.034 -17.192 1.00 89.44 114 ASP A O 1
ATOM 899 N N . SER A 1 115 ? -7.509 -5.571 -15.896 1.00 86.81 115 SER A N 1
ATOM 900 C CA . SER A 1 115 ? -7.334 -4.440 -16.821 1.00 86.81 115 SER A CA 1
ATOM 901 C C . SER A 1 115 ? -5.988 -3.739 -16.653 1.00 86.81 115 SER A C 1
ATOM 903 O O . SER A 1 115 ? -5.475 -3.154 -17.604 1.00 86.81 115 SER A O 1
ATOM 905 N N . GLU A 1 116 ? -5.421 -3.777 -15.448 1.00 90.56 116 GLU A N 1
ATOM 906 C CA . GLU A 1 116 ? -4.115 -3.200 -15.146 1.00 90.56 116 GLU A CA 1
ATOM 907 C C . GLU A 1 116 ? -3.115 -4.320 -14.879 1.00 90.56 116 GLU A C 1
ATOM 909 O O . GLU A 1 116 ? -3.307 -5.125 -13.974 1.00 90.56 116 GLU A O 1
ATOM 914 N N . LEU A 1 117 ? -2.047 -4.366 -15.674 1.00 93.75 117 LEU A N 1
ATOM 915 C CA . LEU A 1 117 ? -1.074 -5.460 -15.627 1.00 93.75 117 LEU A CA 1
ATOM 916 C C . LEU A 1 117 ? 0.222 -5.088 -14.899 1.00 93.75 117 LEU A C 1
ATOM 918 O O . LEU A 1 117 ? 0.978 -5.961 -14.482 1.00 93.75 117 LEU A O 1
ATOM 922 N N . LEU A 1 118 ? 0.499 -3.788 -14.772 1.00 94.81 118 LEU A N 1
ATOM 923 C CA . LEU A 1 118 ? 1.704 -3.258 -14.140 1.00 94.81 118 LEU A CA 1
ATOM 924 C C . LEU A 1 118 ? 1.368 -2.064 -13.239 1.00 94.81 118 LEU A C 1
ATOM 926 O O . LEU A 1 118 ? 0.505 -1.254 -13.600 1.00 94.81 118 LEU A O 1
ATOM 930 N N . PRO A 1 119 ? 2.067 -1.915 -12.101 1.00 94.94 119 PRO A N 1
ATOM 931 C CA . PRO A 1 119 ? 1.932 -0.738 -11.258 1.00 94.94 119 PRO A CA 1
ATOM 932 C C . PRO A 1 119 ? 2.475 0.505 -11.973 1.00 94.94 119 PRO A C 1
ATOM 934 O O . PRO A 1 119 ? 3.286 0.413 -12.894 1.00 94.94 119 PRO A O 1
ATOM 937 N N . ARG A 1 120 ? 2.031 1.691 -11.552 1.00 94.62 120 ARG A N 1
ATOM 938 C CA . ARG A 1 120 ? 2.435 2.975 -12.146 1.00 94.62 120 ARG A CA 1
ATOM 939 C C . ARG A 1 120 ? 2.816 3.958 -11.057 1.00 94.62 120 ARG A C 1
ATOM 941 O O . ARG A 1 120 ? 2.169 3.984 -10.015 1.00 94.62 120 ARG A O 1
ATOM 948 N N . ALA A 1 121 ? 3.789 4.825 -11.326 1.00 90.44 121 ALA A N 1
ATOM 949 C CA . ALA A 1 121 ? 4.255 5.790 -10.334 1.00 90.44 121 ALA A CA 1
ATOM 950 C C . ALA A 1 121 ? 3.119 6.693 -9.810 1.00 90.44 121 ALA A C 1
ATOM 952 O O . ALA A 1 121 ? 2.913 6.795 -8.607 1.00 90.44 121 ALA A O 1
ATOM 953 N N . GLY A 1 122 ? 2.295 7.247 -10.704 1.00 86.88 122 GLY A N 1
ATOM 954 C CA . GLY A 1 122 ? 1.129 8.058 -10.333 1.00 86.88 122 GLY A CA 1
ATOM 955 C C . GLY A 1 122 ? -0.136 7.269 -9.959 1.00 86.88 122 GLY A C 1
ATOM 956 O O . GLY A 1 122 ? -1.145 7.875 -9.612 1.00 86.88 122 GLY A O 1
ATOM 957 N N . GLY A 1 123 ? -0.125 5.931 -10.032 1.00 80.25 123 GLY A N 1
ATOM 958 C CA . GLY A 1 123 ? -1.343 5.108 -9.958 1.00 80.25 123 GLY A CA 1
ATOM 959 C C . GLY A 1 123 ? -2.063 5.138 -8.604 1.00 80.25 123 GLY A C 1
ATOM 960 O O . GLY A 1 123 ? -3.274 4.952 -8.549 1.00 80.25 123 GLY A O 1
ATOM 961 N N . ALA A 1 124 ? -1.334 5.405 -7.518 1.00 79.75 124 ALA A N 1
ATOM 962 C CA . ALA A 1 124 ? -1.873 5.435 -6.154 1.00 79.75 124 ALA A CA 1
ATOM 963 C C . ALA A 1 124 ? -1.421 6.667 -5.346 1.00 79.75 124 ALA A C 1
ATOM 965 O O . ALA A 1 124 ? -1.464 6.673 -4.114 1.00 79.75 124 ALA A O 1
ATOM 966 N N . VAL A 1 125 ? -0.974 7.739 -6.006 1.00 79.38 125 VAL A N 1
ATOM 967 C CA . VAL A 1 125 ? -0.562 8.954 -5.290 1.00 79.38 125 VAL A CA 1
ATOM 968 C C . VAL A 1 125 ? -1.803 9.670 -4.752 1.00 79.38 125 VAL A C 1
ATOM 970 O O . VAL A 1 125 ? -2.655 10.138 -5.500 1.00 79.38 125 VAL A O 1
ATOM 973 N N . GLY A 1 126 ? -1.919 9.743 -3.424 1.00 77.25 126 GLY A N 1
ATOM 974 C CA . GLY A 1 126 ? -3.025 10.434 -2.747 1.00 77.25 126 GLY A CA 1
ATOM 975 C C . GLY A 1 126 ? -4.321 9.625 -2.624 1.00 77.25 126 GLY A C 1
ATOM 976 O O . GLY A 1 126 ? -5.288 10.126 -2.056 1.00 77.25 126 GLY A O 1
ATOM 977 N N . SER A 1 127 ? -4.338 8.374 -3.089 1.00 84.56 127 SER A N 1
ATOM 978 C CA . SER A 1 127 ? -5.452 7.437 -2.904 1.00 84.56 127 SER A CA 1
ATOM 979 C C . SER A 1 127 ? -4.947 6.112 -2.330 1.00 84.56 127 SER A C 1
ATOM 981 O O . SER A 1 127 ? -3.789 5.760 -2.546 1.00 84.56 127 SER A O 1
ATOM 983 N N . PRO A 1 128 ? -5.773 5.356 -1.587 1.00 86.75 128 PRO A N 1
ATOM 984 C CA . PRO A 1 128 ? -5.400 4.009 -1.173 1.00 86.75 128 PRO A CA 1
ATOM 985 C C . PRO A 1 128 ? -5.076 3.137 -2.387 1.00 86.75 128 PRO A C 1
ATOM 987 O O . PRO A 1 128 ? -5.796 3.155 -3.382 1.00 86.75 128 PRO A O 1
ATOM 990 N N . ALA A 1 129 ? -3.975 2.399 -2.293 1.00 85.62 129 ALA A N 1
ATOM 991 C CA . ALA A 1 129 ? -3.505 1.519 -3.349 1.00 85.62 129 ALA A CA 1
ATOM 992 C C . ALA A 1 129 ? -4.387 0.267 -3.434 1.00 85.62 129 ALA A C 1
ATOM 994 O O . ALA A 1 129 ? -4.655 -0.386 -2.422 1.00 85.62 129 ALA A O 1
ATOM 995 N N . GLU A 1 130 ? -4.818 -0.071 -4.644 1.00 84.69 130 GLU A N 1
ATOM 996 C CA . GLU A 1 130 ? -5.693 -1.206 -4.934 1.00 84.69 130 GLU A CA 1
ATOM 997 C C . GLU A 1 130 ? -5.187 -1.966 -6.166 1.00 84.69 130 GLU A C 1
ATOM 999 O O . GLU A 1 130 ? -4.401 -1.437 -6.955 1.00 84.69 130 GLU A O 1
ATOM 1004 N N . GLY A 1 131 ? -5.618 -3.223 -6.314 1.00 86.94 131 GLY A N 1
ATOM 1005 C CA . GLY A 1 131 ? -5.245 -4.068 -7.451 1.00 86.94 131 GLY A CA 1
ATOM 1006 C C . GLY A 1 131 ? -3.729 -4.177 -7.611 1.00 86.94 131 GLY A C 1
ATOM 1007 O O . GLY A 1 131 ? -3.014 -4.427 -6.640 1.00 86.94 131 GLY A O 1
ATOM 1008 N N . ILE A 1 132 ? -3.233 -3.931 -8.825 1.00 85.06 132 ILE A N 1
ATOM 1009 C CA . ILE A 1 132 ? -1.803 -4.009 -9.150 1.00 85.06 132 ILE A CA 1
ATOM 1010 C C . ILE A 1 132 ? -0.949 -2.959 -8.419 1.00 85.06 132 ILE A C 1
ATOM 1012 O O . ILE A 1 132 ? 0.250 -3.153 -8.236 1.00 85.06 132 ILE A O 1
ATOM 1016 N N . GLN A 1 133 ? -1.549 -1.852 -7.964 1.00 89.69 133 GLN A N 1
ATOM 1017 C CA . GLN A 1 133 ? -0.836 -0.824 -7.199 1.00 89.69 133 GLN A CA 1
ATOM 1018 C C . GLN A 1 133 ? -0.579 -1.267 -5.749 1.00 89.69 133 GLN A C 1
ATOM 1020 O O . GLN A 1 133 ? 0.209 -0.641 -5.038 1.00 89.69 133 GLN A O 1
ATOM 1025 N N . PHE A 1 134 ? -1.241 -2.333 -5.280 1.00 90.00 134 PHE A N 1
ATOM 1026 C CA . PHE A 1 134 ? -1.051 -2.881 -3.941 1.00 90.00 134 PHE A CA 1
ATOM 1027 C C . PHE A 1 134 ? 0.161 -3.823 -3.897 1.00 90.00 134 PHE A C 1
ATOM 1029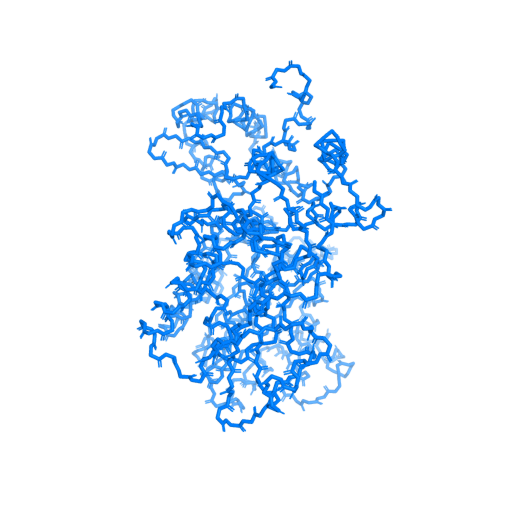 O O . PHE A 1 134 ? 0.055 -5.045 -4.001 1.00 90.00 134 PHE A O 1
ATOM 1036 N N . LEU A 1 135 ? 1.338 -3.217 -3.757 1.00 89.75 135 LEU A N 1
ATOM 1037 C CA . LEU A 1 135 ? 2.622 -3.903 -3.872 1.00 89.75 135 LEU A CA 1
ATOM 1038 C C . LEU A 1 135 ? 2.879 -4.889 -2.718 1.00 89.75 135 LEU A C 1
ATOM 1040 O O . LEU A 1 135 ? 2.778 -4.528 -1.549 1.00 89.75 135 LEU A O 1
ATOM 1044 N N . ASN A 1 136 ? 3.239 -6.123 -3.083 1.00 89.69 136 ASN A N 1
ATOM 1045 C CA . ASN A 1 136 ? 3.807 -7.208 -2.267 1.00 89.69 136 ASN A CA 1
ATOM 1046 C C . ASN A 1 136 ? 3.318 -7.367 -0.809 1.00 89.69 136 ASN A C 1
ATOM 1048 O O . ASN A 1 136 ? 4.103 -7.659 0.089 1.00 89.69 136 ASN A O 1
ATOM 1052 N N . ARG A 1 137 ? 2.011 -7.217 -0.562 1.00 91.56 137 ARG A N 1
ATOM 1053 C CA . ARG A 1 137 ? 1.392 -7.476 0.757 1.00 91.56 137 ARG A CA 1
ATOM 1054 C C . ARG A 1 137 ? 0.323 -8.562 0.748 1.00 91.56 137 ARG A C 1
ATOM 1056 O O . ARG A 1 137 ? -0.320 -8.782 1.764 1.00 91.56 137 ARG A O 1
ATOM 1063 N N . LEU A 1 138 ? 0.092 -9.252 -0.371 1.00 91.00 138 LEU A N 1
ATOM 1064 C CA . LEU A 1 138 ? -1.041 -10.184 -0.477 1.00 91.00 138 LEU A CA 1
ATOM 1065 C C . LEU A 1 138 ? -0.982 -11.291 0.587 1.00 91.00 138 LEU A C 1
ATOM 1067 O O . LEU A 1 138 ? -1.996 -11.549 1.223 1.00 91.00 138 LEU A O 1
ATOM 1071 N N . ALA A 1 139 ? 0.195 -11.869 0.846 1.00 92.00 139 ALA A N 1
ATOM 1072 C CA . ALA A 1 139 ? 0.369 -12.883 1.890 1.00 92.00 139 ALA A CA 1
ATOM 1073 C C . ALA A 1 139 ? 0.077 -12.343 3.303 1.00 92.00 139 ALA A C 1
ATOM 1075 O O . ALA A 1 139 ? -0.570 -13.020 4.096 1.00 92.00 139 ALA A O 1
ATOM 1076 N N . GLU A 1 140 ? 0.502 -11.109 3.600 1.00 94.50 140 GLU A N 1
ATOM 1077 C CA . GLU A 1 140 ? 0.179 -10.430 4.861 1.00 94.50 140 GLU A CA 1
ATOM 1078 C C . GLU A 1 140 ? -1.337 -10.221 4.987 1.00 94.50 140 GLU A C 1
ATOM 1080 O O . GLU A 1 140 ? -1.911 -10.498 6.033 1.00 94.50 140 GLU A O 1
ATOM 1085 N N . ILE A 1 141 ? -2.022 -9.816 3.911 1.00 96.19 141 ILE A N 1
ATOM 1086 C CA . ILE A 1 141 ? -3.484 -9.666 3.927 1.00 96.19 141 ILE A CA 1
ATOM 1087 C C . ILE A 1 141 ? -4.205 -11.008 4.118 1.00 96.19 141 ILE A C 1
ATOM 1089 O O . ILE A 1 141 ? -5.203 -11.048 4.838 1.00 96.19 141 ILE A O 1
ATOM 1093 N N . GLU A 1 142 ? -3.724 -12.097 3.511 1.00 95.88 142 GLU A N 1
ATOM 1094 C CA . GLU A 1 142 ? -4.297 -13.432 3.733 1.00 95.88 142 GLU A CA 1
ATOM 1095 C C . GLU A 1 142 ? -4.172 -13.871 5.199 1.00 95.88 142 GLU A C 1
ATOM 1097 O O . GLU A 1 142 ? -5.146 -14.367 5.767 1.00 95.88 142 GLU A O 1
ATOM 1102 N N . ASP A 1 143 ? -3.022 -13.624 5.839 1.00 97.00 143 ASP A N 1
ATOM 1103 C CA . ASP A 1 143 ? -2.826 -13.891 7.271 1.00 97.00 143 ASP A CA 1
ATOM 1104 C C . ASP A 1 143 ? -3.811 -13.089 8.138 1.00 97.00 143 ASP A C 1
ATOM 1106 O O . ASP A 1 143 ? -4.526 -13.655 8.969 1.00 97.00 143 ASP A O 1
ATOM 1110 N N . LEU A 1 144 ? -3.944 -11.782 7.886 1.00 97.75 144 LEU A N 1
ATOM 1111 C CA . LEU A 1 144 ? -4.912 -10.942 8.601 1.00 97.75 144 LEU A CA 1
ATOM 1112 C C . LEU A 1 144 ? -6.351 -11.434 8.399 1.00 97.75 144 LEU A C 1
ATOM 1114 O O . LEU A 1 144 ? -7.142 -11.448 9.344 1.00 97.75 144 LEU A O 1
ATOM 1118 N N . GLY A 1 145 ? -6.690 -11.872 7.184 1.00 98.06 145 GLY A N 1
ATOM 1119 C CA . GLY A 1 145 ? -7.989 -12.459 6.869 1.00 98.06 145 GLY A CA 1
ATOM 1120 C C . GLY A 1 145 ? -8.241 -13.751 7.641 1.00 98.06 145 GLY A C 1
ATOM 1121 O O . GLY A 1 145 ? -9.319 -13.926 8.208 1.00 98.06 145 GLY A O 1
ATOM 1122 N N . ALA A 1 146 ? -7.249 -14.641 7.717 1.00 98.25 146 ALA A N 1
ATOM 1123 C CA . ALA A 1 146 ? -7.333 -15.878 8.491 1.00 98.25 146 ALA A CA 1
ATOM 1124 C C . ALA A 1 146 ? -7.569 -15.608 9.987 1.00 98.25 146 ALA A C 1
ATOM 1126 O O . ALA A 1 146 ? -8.417 -16.254 10.603 1.00 98.25 146 ALA A O 1
ATOM 1127 N N . ARG A 1 147 ? -6.895 -14.605 10.556 1.00 98.25 147 ARG A N 1
ATOM 1128 C CA . ARG A 1 147 ? -7.065 -14.207 11.962 1.00 98.25 147 ARG A CA 1
ATOM 1129 C C . ARG A 1 147 ? -8.448 -13.626 12.248 1.00 98.25 147 ARG A C 1
ATOM 1131 O O . ARG A 1 147 ? -9.073 -13.986 13.243 1.00 98.25 147 ARG A O 1
ATOM 1138 N N . ILE A 1 148 ? -8.981 -12.801 11.346 1.00 98.19 148 ILE A N 1
ATOM 1139 C CA . ILE A 1 148 ? -10.356 -12.288 11.473 1.00 98.19 148 ILE A CA 1
ATOM 1140 C C . ILE A 1 148 ? -11.376 -13.426 11.375 1.00 98.19 148 ILE A C 1
ATOM 1142 O O . ILE A 1 148 ? -12.320 -13.467 12.162 1.00 98.19 148 ILE A O 1
ATOM 1146 N N . ARG A 1 149 ? -11.172 -14.395 10.471 1.00 97.88 149 ARG A N 1
ATOM 1147 C CA . ARG A 1 149 ? -12.011 -15.606 10.395 1.00 97.88 149 ARG A CA 1
ATOM 1148 C C . ARG A 1 149 ? -11.944 -16.451 11.668 1.00 97.88 149 ARG A C 1
ATOM 1150 O O . ARG A 1 149 ? -12.932 -17.092 12.014 1.00 97.88 149 ARG A O 1
ATOM 1157 N N . ALA A 1 150 ? -10.824 -16.414 12.388 1.00 97.50 150 ALA A N 1
ATOM 1158 C CA . ALA A 1 150 ? -10.677 -17.028 13.707 1.00 97.50 150 ALA A CA 1
ATOM 1159 C C . ALA A 1 150 ? -11.340 -16.222 14.849 1.00 97.50 150 ALA A C 1
ATOM 1161 O O . ALA A 1 150 ? -11.308 -16.656 16.000 1.00 97.50 150 ALA A O 1
ATOM 1162 N N . GLY A 1 151 ? -11.966 -1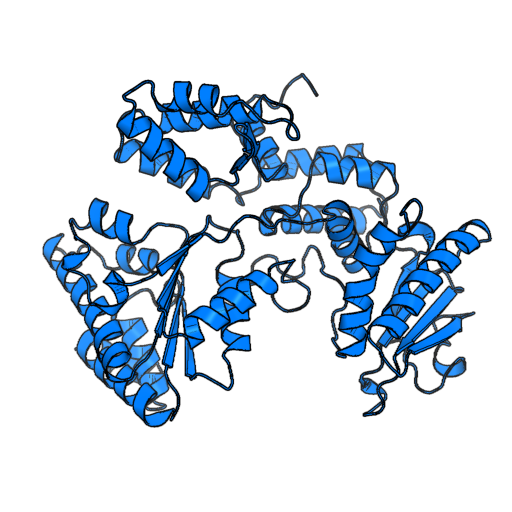5.077 14.549 1.00 97.19 151 GLY A N 1
ATOM 1163 C CA . GLY A 1 151 ? -12.662 -14.224 15.516 1.00 97.19 151 GLY A CA 1
ATOM 1164 C C . GLY A 1 151 ? -11.772 -13.177 16.191 1.00 97.19 151 GLY A C 1
ATOM 1165 O O . GLY A 1 151 ? -12.201 -12.545 17.158 1.00 97.19 151 GLY A O 1
ATOM 1166 N N . GLU A 1 152 ? -10.541 -12.971 15.714 1.00 98.00 152 GLU A N 1
ATOM 1167 C CA . GLU A 1 152 ? -9.653 -11.953 16.273 1.00 98.00 152 GLU A CA 1
ATOM 1168 C C . GLU A 1 152 ? -10.067 -10.540 15.843 1.00 98.00 152 GLU A C 1
ATOM 1170 O O . GLU A 1 152 ? -10.413 -10.281 14.689 1.00 98.00 152 GLU A O 1
ATOM 1175 N N . SER A 1 153 ? -9.968 -9.598 16.783 1.00 98.00 153 SER A N 1
ATOM 1176 C CA . SER A 1 153 ? -9.984 -8.165 16.486 1.00 98.00 153 SER A CA 1
ATOM 1177 C C . SER A 1 153 ? -8.551 -7.640 16.462 1.00 98.00 153 SER A C 1
ATOM 1179 O O . SER A 1 153 ? -7.743 -7.989 17.325 1.00 98.00 153 SER A O 1
ATOM 1181 N N . LEU A 1 154 ? -8.225 -6.812 15.473 1.00 98.06 154 LEU A N 1
ATOM 1182 C CA . LEU A 1 154 ? -6.855 -6.449 15.121 1.00 98.06 154 LEU A CA 1
ATOM 1183 C C . LEU A 1 154 ? -6.613 -4.945 15.274 1.00 98.06 154 LEU A C 1
ATOM 1185 O O . LEU A 1 154 ? -7.459 -4.130 14.911 1.00 98.06 154 LEU A O 1
ATOM 1189 N N . PHE A 1 155 ? -5.427 -4.571 15.750 1.00 97.12 155 PHE A N 1
ATOM 1190 C CA . PHE A 1 155 ? -4.912 -3.206 15.664 1.00 97.12 155 PHE A CA 1
ATOM 1191 C C . PHE A 1 155 ? -3.720 -3.164 14.704 1.00 97.12 155 PHE A C 1
ATOM 1193 O O . PHE A 1 155 ? -2.620 -3.579 15.059 1.00 97.12 155 PHE A O 1
ATOM 1200 N N . LEU A 1 156 ? -3.949 -2.664 13.490 1.00 96.25 156 LEU A N 1
ATOM 1201 C CA . LEU A 1 156 ? -2.942 -2.444 12.458 1.00 96.25 156 LEU A CA 1
ATOM 1202 C C . LEU A 1 156 ? -2.174 -1.151 12.756 1.00 96.25 156 LEU A C 1
ATOM 1204 O O . LEU A 1 156 ? -2.595 -0.043 12.412 1.00 96.25 156 LEU A O 1
ATOM 1208 N N . HIS A 1 157 ? -1.030 -1.301 13.405 1.00 91.56 157 HIS A N 1
ATOM 1209 C CA . HIS A 1 157 ? -0.121 -0.205 13.691 1.00 91.56 157 HIS A CA 1
ATOM 1210 C C . HIS A 1 157 ? 0.924 -0.099 12.583 1.00 91.56 157 HIS A C 1
ATOM 1212 O O . HIS A 1 157 ? 1.549 -1.091 12.226 1.00 91.56 157 HIS A O 1
ATOM 1218 N N . ALA A 1 158 ? 1.136 1.093 12.040 1.00 89.25 158 ALA A N 1
ATOM 1219 C CA . ALA A 1 158 ? 2.301 1.365 11.204 1.00 89.25 158 ALA A CA 1
ATOM 1220 C C . ALA A 1 158 ? 2.493 2.865 11.015 1.00 89.25 158 ALA A C 1
ATOM 1222 O O . ALA A 1 158 ? 1.500 3.604 11.013 1.00 89.25 158 ALA A O 1
ATOM 1223 N N . PRO A 1 159 ? 3.723 3.317 10.733 1.00 82.88 159 PRO A N 1
ATOM 1224 C CA . PRO A 1 159 ? 3.994 4.707 10.393 1.00 82.88 159 PRO A CA 1
ATOM 1225 C C . PRO A 1 159 ? 3.072 5.245 9.289 1.00 82.88 159 PRO A C 1
ATOM 1227 O O . PRO A 1 159 ? 2.438 4.502 8.516 1.00 82.88 159 PRO A O 1
ATOM 1230 N N . ARG A 1 160 ? 2.939 6.573 9.211 1.00 83.12 160 ARG A N 1
ATOM 1231 C CA . ARG A 1 160 ? 2.199 7.194 8.106 1.00 83.12 160 ARG A CA 1
ATOM 1232 C C . ARG A 1 160 ? 2.814 6.777 6.771 1.00 83.12 160 ARG A C 1
ATOM 1234 O O . ARG A 1 160 ? 3.988 6.442 6.678 1.00 83.12 160 ARG A O 1
ATOM 1241 N N . ARG A 1 161 ? 1.968 6.730 5.738 1.00 84.50 161 ARG A N 1
ATOM 1242 C CA . ARG A 1 161 ? 2.369 6.396 4.360 1.00 84.50 161 ARG A CA 1
ATOM 1243 C C . ARG A 1 161 ? 2.890 4.962 4.117 1.00 84.50 161 ARG A C 1
ATOM 1245 O O . ARG A 1 161 ? 3.310 4.664 3.005 1.00 84.50 161 ARG A O 1
ATOM 1252 N N . MET A 1 162 ? 2.736 4.044 5.077 1.00 87.25 162 MET A N 1
ATOM 1253 C CA . MET A 1 162 ? 3.071 2.609 4.929 1.00 87.25 162 MET A CA 1
ATOM 1254 C C . MET A 1 162 ? 1.999 1.749 4.231 1.00 87.25 162 MET A C 1
ATOM 1256 O O . MET A 1 162 ? 2.178 0.545 4.061 1.00 87.25 162 MET A O 1
ATOM 1260 N N . GLY A 1 163 ? 0.871 2.345 3.828 1.00 90.12 163 GLY A N 1
ATOM 1261 C CA . GLY A 1 163 ? -0.211 1.629 3.142 1.00 90.12 163 GLY A CA 1
ATOM 1262 C C . GLY A 1 163 ? -1.258 0.985 4.059 1.00 90.12 163 GLY A C 1
ATOM 1263 O O . GLY A 1 163 ? -1.932 0.061 3.622 1.00 90.12 163 GLY A O 1
ATOM 1264 N N . LYS A 1 164 ? -1.441 1.478 5.295 1.00 92.69 164 LYS A N 1
ATOM 1265 C CA . LYS A 1 164 ? -2.484 1.004 6.233 1.00 92.69 164 LYS A CA 1
ATOM 1266 C C . LYS A 1 164 ? -3.887 1.000 5.621 1.00 92.69 164 LYS A C 1
ATOM 1268 O O . LYS A 1 164 ? -4.529 -0.041 5.567 1.00 92.69 164 LYS A O 1
ATOM 1273 N N . THR A 1 165 ? -4.337 2.144 5.104 1.00 93.00 165 THR A N 1
ATOM 1274 C CA . THR A 1 165 ? -5.662 2.268 4.482 1.00 93.00 165 THR A CA 1
ATOM 1275 C C . THR A 1 165 ? -5.796 1.349 3.264 1.00 93.00 165 THR A C 1
ATOM 1277 O O . THR A 1 165 ? -6.840 0.729 3.075 1.00 93.00 165 THR A O 1
ATOM 1280 N N . SER A 1 166 ? -4.732 1.201 2.465 1.00 94.00 166 SER A N 1
ATOM 1281 C CA . SER A 1 166 ? -4.678 0.247 1.347 1.00 94.00 166 SER A CA 1
ATOM 1282 C C . SER A 1 166 ? -4.853 -1.196 1.839 1.00 94.00 166 SER A C 1
ATOM 1284 O O . SER A 1 166 ? -5.700 -1.924 1.330 1.00 94.00 166 SER A O 1
ATOM 1286 N N . ALA A 1 167 ? -4.116 -1.586 2.885 1.00 95.19 167 ALA A N 1
ATOM 1287 C CA . ALA A 1 167 ? -4.203 -2.904 3.506 1.00 95.19 167 ALA A CA 1
ATOM 1288 C C . ALA A 1 167 ? -5.606 -3.180 4.068 1.00 95.19 167 ALA A C 1
ATOM 1290 O O . ALA A 1 167 ? -6.165 -4.244 3.815 1.00 95.19 167 ALA A O 1
ATOM 1291 N N . MET A 1 168 ? -6.222 -2.207 4.748 1.00 95.88 168 MET A N 1
ATOM 1292 C CA . MET A 1 168 ? -7.598 -2.328 5.240 1.00 95.88 168 MET A CA 1
ATOM 1293 C C . MET A 1 168 ? -8.601 -2.544 4.110 1.00 95.88 168 MET A C 1
ATOM 1295 O O . MET A 1 168 ? -9.455 -3.413 4.235 1.00 95.88 168 MET A O 1
ATOM 1299 N N . ARG A 1 169 ? -8.505 -1.798 3.001 1.00 95.31 169 ARG A N 1
ATOM 1300 C CA . ARG A 1 169 ? -9.412 -1.978 1.853 1.00 95.31 169 ARG A CA 1
ATOM 1301 C C . ARG A 1 169 ? -9.246 -3.341 1.191 1.00 95.31 169 ARG A C 1
ATOM 1303 O O . ARG A 1 169 ? -10.235 -3.979 0.848 1.00 95.31 169 ARG A O 1
ATOM 1310 N N . GLN A 1 170 ? -8.009 -3.805 1.046 1.00 95.38 170 GLN A N 1
ATOM 1311 C CA . GLN A 1 170 ? -7.714 -5.123 0.482 1.00 95.38 170 GLN A CA 1
ATOM 1312 C C . GLN A 1 170 ? -8.206 -6.262 1.375 1.00 95.38 170 GLN A C 1
ATOM 1314 O O . GLN A 1 170 ? -8.730 -7.260 0.878 1.00 95.38 170 GLN A O 1
ATOM 1319 N N . LEU A 1 171 ? -8.076 -6.097 2.689 1.00 96.94 171 LEU A N 1
ATOM 1320 C CA . LEU A 1 171 ? -8.628 -7.017 3.673 1.00 96.94 171 LEU A CA 1
ATOM 1321 C C . LEU A 1 171 ? -10.161 -6.993 3.650 1.00 96.94 171 LEU A C 1
ATOM 1323 O O . LEU A 1 171 ? -10.796 -8.042 3.641 1.00 96.94 171 LEU A O 1
ATOM 1327 N N . GLN A 1 172 ? -10.760 -5.805 3.555 1.00 96.50 172 GLN A N 1
ATOM 1328 C CA . GLN A 1 172 ? -12.202 -5.626 3.429 1.00 96.50 172 GLN A CA 1
ATOM 1329 C C . GLN A 1 172 ? -12.761 -6.352 2.199 1.00 96.50 172 GLN A C 1
ATOM 1331 O O . GLN A 1 172 ? -13.746 -7.075 2.327 1.00 96.50 172 GLN A O 1
ATOM 1336 N N . ALA A 1 173 ? -12.135 -6.176 1.031 1.00 94.56 173 ALA A N 1
ATOM 1337 C CA . ALA A 1 173 ? -12.567 -6.793 -0.221 1.00 94.56 173 ALA A CA 1
ATOM 1338 C C . ALA A 1 173 ? -12.514 -8.328 -0.168 1.00 94.56 173 ALA A C 1
ATOM 1340 O O . ALA A 1 173 ? -13.404 -8.990 -0.686 1.00 94.56 173 ALA A O 1
ATOM 1341 N N . ARG A 1 174 ? -11.505 -8.902 0.498 1.00 95.12 174 ARG A N 1
ATOM 1342 C CA . ARG A 1 174 ? -11.371 -10.361 0.667 1.00 95.12 174 ARG A CA 1
ATOM 1343 C C . ARG A 1 174 ? -12.357 -10.971 1.646 1.00 95.12 174 ARG A C 1
ATOM 1345 O O . ARG A 1 174 ? -12.693 -12.140 1.522 1.00 95.12 174 ARG A O 1
ATOM 1352 N N . LEU A 1 175 ? -12.760 -10.197 2.645 1.00 96.88 175 LEU A N 1
ATOM 1353 C CA . LEU A 1 175 ? -13.762 -10.611 3.620 1.00 96.88 175 LEU A CA 1
ATOM 1354 C C . LEU A 1 175 ? -15.187 -10.350 3.119 1.00 96.88 175 LEU A C 1
ATOM 1356 O O . LEU A 1 175 ? -16.151 -10.757 3.777 1.00 96.88 175 LEU A O 1
ATOM 1360 N N . ASP A 1 176 ? -15.333 -9.679 1.972 1.00 92.56 176 ASP A N 1
ATOM 1361 C CA . ASP A 1 176 ? -16.626 -9.493 1.335 1.00 92.56 176 ASP A CA 1
ATOM 1362 C C . ASP A 1 176 ? -17.211 -10.848 0.920 1.00 92.56 176 ASP A C 1
ATOM 1364 O O . ASP A 1 176 ? -16.512 -11.770 0.508 1.00 92.56 176 ASP A O 1
ATOM 1368 N N . GLY A 1 177 ? -18.517 -11.007 1.102 1.00 93.00 177 GLY A N 1
ATOM 1369 C CA . GLY A 1 177 ? -19.190 -12.296 0.933 1.00 93.00 177 GLY A CA 1
ATOM 1370 C C . GLY A 1 177 ? -19.225 -13.168 2.195 1.00 93.00 177 GLY A C 1
ATOM 1371 O O . GLY A 1 177 ? -20.275 -13.758 2.455 1.00 93.00 177 GLY A O 1
ATOM 1372 N N . GLU A 1 178 ? -18.184 -13.178 3.028 1.00 96.94 178 GLU A N 1
ATOM 1373 C CA . GLU A 1 178 ? -18.171 -13.909 4.311 1.00 96.94 178 GLU A CA 1
ATOM 1374 C C . GLU A 1 178 ? -18.733 -13.058 5.459 1.00 96.94 178 GLU A C 1
ATOM 1376 O O . GLU A 1 178 ? -19.539 -13.522 6.268 1.00 96.94 178 GLU A O 1
ATOM 1381 N N . PHE A 1 179 ? -18.372 -11.776 5.475 1.00 98.06 179 PHE A N 1
ATOM 1382 C CA . PHE A 1 179 ? -18.724 -10.830 6.527 1.00 98.06 179 PHE A CA 1
ATOM 1383 C C . PHE A 1 179 ? -19.540 -9.666 5.976 1.00 98.06 179 PHE A C 1
ATOM 1385 O O . PHE A 1 179 ? -19.474 -9.321 4.794 1.00 98.06 179 PHE A O 1
ATOM 1392 N N . LYS A 1 180 ? -20.298 -8.998 6.850 1.00 97.69 180 LYS A N 1
ATOM 1393 C CA . LYS A 1 180 ? -20.731 -7.629 6.569 1.00 97.69 180 LYS A CA 1
ATOM 1394 C C . LYS A 1 180 ? -19.573 -6.719 6.944 1.00 97.69 180 LYS A C 1
ATOM 1396 O O . LYS A 1 180 ? -19.265 -6.596 8.120 1.00 97.69 180 LYS A O 1
ATOM 1401 N N . THR A 1 181 ? -18.934 -6.080 5.975 1.00 97.81 181 THR A N 1
ATOM 1402 C CA . THR A 1 181 ? -17.825 -5.162 6.255 1.00 97.81 181 THR A CA 1
ATOM 1403 C C . THR A 1 181 ? -18.292 -3.707 6.214 1.00 97.81 181 THR A C 1
ATOM 1405 O O . THR A 1 181 ? -19.086 -3.319 5.351 1.00 97.81 181 THR A O 1
ATOM 1408 N N . ILE A 1 182 ? -17.844 -2.891 7.173 1.00 97.38 182 ILE A N 1
ATOM 1409 C CA . ILE A 1 182 ? -18.127 -1.447 7.210 1.00 97.38 182 ILE A CA 1
ATOM 1410 C C . ILE A 1 182 ? -16.820 -0.687 7.456 1.00 97.38 182 ILE A C 1
ATOM 1412 O O . ILE A 1 182 ? -16.216 -0.873 8.509 1.00 97.38 182 ILE A O 1
ATOM 1416 N N . PRO A 1 183 ? -16.381 0.185 6.531 1.00 96.94 183 PRO A N 1
ATOM 1417 C CA . PRO A 1 183 ? -15.235 1.056 6.753 1.00 96.94 183 PRO A CA 1
ATOM 1418 C C . PRO A 1 183 ? -15.658 2.372 7.405 1.00 96.94 183 PRO A C 1
ATOM 1420 O O . PRO A 1 183 ? -16.572 3.034 6.923 1.00 96.94 183 PRO A O 1
ATOM 1423 N N . LEU A 1 184 ? -14.960 2.803 8.448 1.00 95.75 184 LEU A N 1
ATOM 1424 C CA . LEU A 1 184 ? -15.050 4.109 9.089 1.00 95.75 184 LEU A CA 1
ATOM 1425 C C . LEU A 1 184 ? -13.745 4.862 8.870 1.00 95.75 184 LEU A C 1
ATOM 1427 O O . LEU A 1 184 ? -12.669 4.335 9.134 1.00 95.75 184 LEU A O 1
ATOM 1431 N N . ASN A 1 185 ? -13.857 6.102 8.405 1.00 94.19 185 ASN A N 1
ATOM 1432 C CA . ASN A 1 185 ? -12.727 7.011 8.304 1.00 94.19 185 ASN A CA 1
ATOM 1433 C C . ASN A 1 185 ? -13.011 8.166 9.262 1.00 94.19 185 ASN A C 1
ATOM 1435 O O . ASN A 1 185 ? -13.886 8.995 8.996 1.00 94.19 185 ASN A O 1
ATOM 1439 N N . LEU A 1 186 ? -12.282 8.193 10.373 1.00 94.44 186 LEU A N 1
ATOM 1440 C CA . LEU A 1 186 ? -12.515 9.143 11.453 1.00 94.44 186 LEU A CA 1
ATOM 1441 C C . LEU A 1 186 ? -11.829 10.502 11.238 1.00 94.44 186 LEU A C 1
ATOM 1443 O O . LEU A 1 186 ? -12.009 11.412 12.042 1.00 94.44 186 LEU A O 1
ATOM 1447 N N . GLU A 1 187 ? -11.132 10.690 10.112 1.00 88.75 187 GLU A N 1
ATOM 1448 C CA . GLU A 1 187 ? -10.771 12.025 9.612 1.00 88.75 187 GLU A CA 1
ATOM 1449 C C . GLU A 1 187 ? -11.961 12.717 8.927 1.00 88.75 187 GLU A C 1
ATOM 1451 O O . GLU A 1 187 ? -11.994 13.942 8.825 1.00 88.75 187 GLU A O 1
ATOM 1456 N N . ARG A 1 188 ? -12.949 11.943 8.449 1.00 89.50 188 ARG A N 1
ATOM 1457 C CA . ARG A 1 188 ? -14.198 12.467 7.866 1.00 89.50 188 ARG A CA 1
ATOM 1458 C C . ARG A 1 188 ? -15.318 12.533 8.896 1.00 89.50 188 ARG A C 1
ATOM 1460 O O . ARG A 1 188 ? -15.989 13.556 9.009 1.00 89.50 188 ARG A O 1
ATOM 1467 N N . ASP A 1 189 ? -15.500 11.453 9.650 1.00 91.44 189 ASP A N 1
ATOM 1468 C CA . ASP A 1 189 ? -16.506 11.345 10.707 1.00 91.44 189 ASP A CA 1
ATOM 1469 C C . ASP A 1 189 ? -15.905 11.864 12.030 1.00 91.44 189 ASP A C 1
ATOM 1471 O O . ASP A 1 189 ? -15.577 11.097 12.931 1.00 91.44 189 ASP A O 1
ATOM 1475 N N . THR A 1 190 ? -15.695 13.184 12.110 1.00 90.44 190 THR A N 1
ATOM 1476 C CA . THR A 1 190 ? -14.853 13.826 13.146 1.00 90.44 190 THR A CA 1
ATOM 1477 C C . THR A 1 190 ? -15.466 13.908 14.547 1.00 90.44 190 THR A C 1
ATOM 1479 O O . THR A 1 190 ? -14.798 14.348 15.482 1.00 90.44 190 THR A O 1
ATOM 1482 N N . THR A 1 191 ? -16.726 13.508 14.730 1.00 94.69 191 THR A N 1
ATOM 1483 C CA . THR A 1 191 ? -17.383 13.491 16.045 1.00 94.69 191 THR A CA 1
ATOM 1484 C C . THR A 1 191 ? -18.127 12.175 16.293 1.00 94.69 191 THR A C 1
ATOM 1486 O O . THR A 1 191 ? -18.590 11.542 15.341 1.00 94.69 191 THR A O 1
ATOM 1489 N N . PRO A 1 192 ? -18.333 11.763 17.563 1.00 96.19 192 PRO A N 1
ATOM 1490 C CA . PRO A 1 192 ? -19.164 10.598 17.883 1.00 96.19 192 PRO A CA 1
ATOM 1491 C C . PRO A 1 192 ? -20.573 10.661 17.266 1.00 96.19 192 PRO A C 1
ATOM 1493 O O . PRO A 1 192 ? -21.127 9.634 16.875 1.00 96.19 192 PRO A O 1
ATOM 1496 N N . ALA A 1 193 ? -21.139 11.867 17.140 1.00 96.62 193 ALA A N 1
ATOM 1497 C CA . ALA A 1 193 ? -22.439 12.090 16.513 1.00 96.62 193 ALA A CA 1
ATOM 1498 C C . ALA A 1 193 ? -22.421 11.833 14.996 1.00 96.62 193 ALA A C 1
ATOM 1500 O O . ALA A 1 193 ? -23.389 11.285 14.473 1.00 96.62 193 ALA A O 1
ATOM 1501 N N . ASP A 1 194 ? -21.335 12.167 14.292 1.00 96.62 194 ASP A N 1
ATOM 1502 C CA . ASP A 1 194 ? -21.195 11.876 12.857 1.00 96.62 194 ASP A CA 1
ATOM 1503 C C . ASP A 1 194 ? -21.149 10.364 12.609 1.00 96.62 194 ASP A C 1
ATOM 1505 O O . ASP A 1 194 ? -21.881 9.837 11.766 1.00 96.62 194 ASP A O 1
ATOM 1509 N N . VAL A 1 195 ? -20.371 9.639 13.422 1.00 97.50 195 VAL A N 1
ATOM 1510 C CA . VAL A 1 195 ? -20.294 8.171 13.362 1.00 97.50 195 VAL A CA 1
ATOM 1511 C C . VAL A 1 195 ? -21.670 7.548 13.627 1.00 97.50 195 VAL A C 1
ATOM 1513 O O . VAL A 1 195 ? -22.133 6.702 12.858 1.00 97.50 195 VAL A O 1
ATOM 1516 N N . ALA A 1 196 ? -22.368 7.999 14.673 1.00 98.06 196 ALA A N 1
ATOM 1517 C CA . ALA A 1 196 ? -23.718 7.544 14.996 1.00 98.06 196 ALA A CA 1
ATOM 1518 C C . ALA A 1 196 ? -24.724 7.830 13.866 1.00 98.06 196 ALA A C 1
ATOM 1520 O O . ALA A 1 196 ? -25.513 6.955 13.500 1.00 98.06 196 ALA A O 1
ATOM 1521 N N . ALA A 1 197 ? -24.668 9.020 13.261 1.00 97.94 197 ALA A N 1
ATOM 1522 C CA . ALA A 1 197 ? -25.511 9.394 12.128 1.00 97.94 197 ALA A CA 1
ATOM 1523 C C . ALA A 1 197 ? -25.256 8.505 10.904 1.00 97.94 197 ALA A C 1
ATOM 1525 O O . ALA A 1 197 ? -26.197 8.077 10.229 1.00 97.94 197 ALA A O 1
ATOM 1526 N N . ARG A 1 198 ? -23.989 8.181 10.636 1.00 97.38 198 ARG A N 1
ATOM 1527 C CA . ARG A 1 198 ? -23.601 7.293 9.541 1.00 97.38 198 ARG A CA 1
ATOM 1528 C C . ARG A 1 198 ? -24.165 5.888 9.725 1.00 97.38 198 ARG A C 1
ATOM 1530 O O . ARG A 1 198 ? -24.791 5.365 8.803 1.00 97.38 198 ARG A O 1
ATOM 1537 N N . PHE A 1 199 ? -24.006 5.294 10.907 1.00 98.06 199 PHE A N 1
ATOM 1538 C CA . PHE A 1 199 ? -24.586 3.980 11.193 1.00 98.06 199 PHE A CA 1
ATOM 1539 C C . PHE A 1 199 ? -26.104 3.990 11.137 1.00 98.06 199 PHE A C 1
ATOM 1541 O O . PHE A 1 199 ? -26.690 3.067 10.576 1.00 98.06 199 PHE A O 1
ATOM 1548 N N . ARG A 1 200 ? -26.747 5.038 11.656 1.00 97.88 200 ARG A N 1
ATOM 1549 C CA . ARG A 1 200 ? -28.199 5.170 11.566 1.00 97.88 200 ARG A CA 1
ATOM 1550 C C . ARG A 1 200 ? -28.668 5.213 10.116 1.00 97.88 200 ARG A C 1
ATOM 1552 O O . ARG A 1 200 ? -29.578 4.469 9.771 1.00 97.88 200 ARG A O 1
ATOM 1559 N N . SER A 1 201 ? -28.022 6.006 9.259 1.00 97.75 201 SER A N 1
ATOM 1560 C CA . SER A 1 201 ? -28.346 6.046 7.826 1.00 97.75 201 SER A CA 1
ATOM 1561 C C . SER A 1 201 ? -28.198 4.667 7.167 1.00 97.75 201 SER A C 1
ATOM 1563 O O . SER A 1 201 ? -29.063 4.267 6.391 1.00 97.75 201 SER A O 1
ATOM 1565 N N . LEU A 1 202 ? -27.165 3.896 7.534 1.00 96.62 202 LEU A N 1
ATOM 1566 C CA . LEU A 1 202 ? -26.974 2.524 7.047 1.00 96.62 202 LEU A CA 1
ATOM 1567 C C . LEU A 1 202 ? -28.042 1.550 7.565 1.00 96.62 202 LEU A C 1
ATOM 1569 O O . LEU A 1 202 ? -28.472 0.670 6.824 1.00 96.62 202 LEU A O 1
ATOM 1573 N N . ALA A 1 203 ? -28.456 1.690 8.824 1.00 97.25 203 ALA A N 1
ATOM 1574 C CA . ALA A 1 203 ? -29.416 0.803 9.473 1.00 97.25 203 ALA A CA 1
ATOM 1575 C C . ALA A 1 203 ? -30.860 1.036 9.003 1.00 97.25 203 ALA A C 1
ATOM 1577 O O . ALA A 1 203 ? -31.612 0.075 8.846 1.00 97.25 203 ALA A O 1
ATOM 1578 N N . THR A 1 204 ? -31.255 2.297 8.804 1.00 97.06 204 THR A N 1
ATOM 1579 C CA . THR A 1 204 ? -32.651 2.687 8.531 1.00 97.06 204 THR A CA 1
ATOM 1580 C C . THR A 1 204 ? -32.910 3.079 7.078 1.00 97.06 204 THR A C 1
ATOM 1582 O O . THR A 1 204 ? -34.066 3.138 6.664 1.00 97.06 204 THR A O 1
ATOM 1585 N N . GLY A 1 205 ? -31.866 3.388 6.302 1.00 96.75 205 GLY A N 1
ATOM 1586 C CA . GLY A 1 205 ? -31.993 3.982 4.968 1.00 96.75 205 GLY A CA 1
ATOM 1587 C C . GLY A 1 205 ? -32.419 5.457 4.979 1.00 96.75 205 GLY A C 1
ATOM 1588 O O . GLY A 1 205 ? -32.649 6.038 3.918 1.00 96.75 205 GLY A O 1
ATOM 1589 N N . GLU A 1 206 ? -32.528 6.089 6.155 1.00 96.69 206 GLU A N 1
ATOM 1590 C CA . GLU A 1 206 ? -32.795 7.524 6.269 1.00 96.69 206 GLU A CA 1
ATOM 1591 C C . GLU A 1 206 ? -31.646 8.349 5.660 1.00 96.69 206 GLU A C 1
ATOM 1593 O O . GLU A 1 206 ? -30.467 7.989 5.733 1.00 96.69 206 GLU A O 1
ATOM 1598 N N . GLY A 1 207 ? -31.975 9.521 5.107 1.00 96.88 207 GLY A N 1
ATOM 1599 C CA . GLY A 1 207 ? -30.965 10.464 4.627 1.00 96.88 207 GLY A CA 1
ATOM 1600 C C . GLY A 1 207 ? -30.081 10.995 5.764 1.00 96.88 207 GLY A C 1
ATOM 1601 O O . GLY A 1 207 ? -30.578 11.323 6.844 1.00 96.88 207 GLY A O 1
ATOM 1602 N N . TYR A 1 208 ? -28.780 11.162 5.493 1.00 96.44 208 TYR A N 1
ATOM 1603 C CA . TYR A 1 208 ? -27.755 11.532 6.485 1.00 96.44 208 TYR A CA 1
ATOM 1604 C C . TYR A 1 208 ? -28.134 12.738 7.364 1.00 96.44 208 TYR A C 1
ATOM 1606 O O . TYR A 1 208 ? -28.007 12.682 8.580 1.00 96.44 208 TYR A O 1
ATOM 1614 N N . ARG A 1 209 ? -28.714 13.805 6.791 1.00 96.50 209 ARG A N 1
ATOM 1615 C CA . ARG A 1 209 ? -29.149 14.994 7.559 1.00 96.50 209 ARG A CA 1
ATOM 1616 C C . ARG A 1 209 ? -30.207 14.688 8.626 1.00 96.50 209 ARG A C 1
ATOM 1618 O O . ARG A 1 209 ? -30.253 15.351 9.659 1.00 96.50 209 ARG A O 1
ATOM 1625 N N . THR A 1 210 ? -31.098 13.733 8.369 1.00 96.88 210 THR A N 1
ATOM 1626 C CA . THR A 1 210 ? -32.091 13.292 9.358 1.00 96.88 210 THR A CA 1
ATOM 1627 C C . THR A 1 210 ? -31.418 12.470 10.442 1.00 96.88 210 THR A C 1
ATOM 1629 O O . THR A 1 210 ? -31.657 12.727 11.619 1.00 96.88 210 THR A O 1
ATOM 1632 N N . ALA A 1 211 ? -30.503 11.583 10.052 1.00 97.06 211 ALA A N 1
ATOM 1633 C CA . ALA A 1 211 ? -29.724 10.803 10.995 1.00 97.06 211 ALA A CA 1
ATOM 1634 C C . ALA A 1 211 ? -28.875 11.685 11.932 1.00 97.06 211 ALA A C 1
ATOM 1636 O O . ALA A 1 211 ? -28.876 11.447 13.138 1.00 97.06 211 ALA A O 1
ATOM 1637 N N . CYS A 1 212 ? -28.252 12.757 11.422 1.00 96.38 212 CYS A N 1
ATOM 1638 C CA . CYS A 1 212 ? -27.498 13.725 12.231 1.00 96.38 212 CYS A CA 1
ATOM 1639 C C . CYS A 1 212 ? -28.342 14.364 13.334 1.00 96.38 212 CYS A C 1
ATOM 1641 O O . CYS A 1 212 ? -27.875 14.488 14.460 1.00 96.38 212 CYS A O 1
ATOM 1643 N N . ARG A 1 213 ? -29.588 14.756 13.038 1.00 96.75 213 ARG A N 1
ATOM 1644 C CA . ARG A 1 213 ? -30.466 15.397 14.033 1.00 96.75 213 ARG A CA 1
ATOM 1645 C C . ARG A 1 213 ? -30.758 14.480 15.216 1.00 96.75 213 ARG A C 1
ATOM 1647 O O . ARG A 1 213 ? -30.823 14.954 16.343 1.00 96.75 213 ARG A O 1
ATOM 1654 N N . VAL A 1 214 ? -30.920 13.184 14.959 1.00 96.00 214 VAL A N 1
ATOM 1655 C CA . VAL A 1 214 ? -31.147 12.193 16.019 1.00 96.00 214 VAL A CA 1
ATOM 1656 C C . VAL A 1 214 ? -29.852 11.917 16.779 1.00 96.00 214 VAL A C 1
ATOM 1658 O O . VAL A 1 214 ? -29.824 12.000 18.004 1.00 96.00 214 VAL A O 1
ATOM 1661 N N . ALA A 1 215 ? -28.762 11.679 16.047 1.00 96.31 215 ALA A N 1
ATOM 1662 C CA . ALA A 1 215 ? -27.454 11.386 16.617 1.00 96.31 215 ALA A CA 1
ATOM 1663 C C . ALA A 1 215 ? -26.886 12.525 17.478 1.00 96.31 215 ALA A C 1
ATOM 1665 O O . ALA A 1 215 ? -26.092 12.264 18.368 1.00 96.31 215 ALA A O 1
ATOM 1666 N N . GLN A 1 216 ? -27.288 13.779 17.253 1.00 96.00 216 GLN A N 1
ATOM 1667 C CA . GLN A 1 216 ? -26.883 14.917 18.085 1.00 96.00 216 GLN A CA 1
ATOM 1668 C C . GLN A 1 216 ? -27.475 14.896 19.501 1.00 96.00 216 GLN A C 1
ATOM 1670 O O . GLN A 1 216 ? -26.894 15.502 20.399 1.00 96.00 216 GLN A O 1
ATOM 1675 N N . ILE A 1 217 ? -28.624 14.241 19.702 1.00 96.19 217 ILE A N 1
ATOM 1676 C CA . ILE A 1 217 ? -29.314 14.195 21.000 1.00 96.19 217 ILE A CA 1
ATOM 1677 C C . ILE A 1 217 ? -28.690 13.117 21.887 1.00 96.19 217 ILE A C 1
ATOM 1679 O O . ILE A 1 217 ? -28.353 13.382 23.038 1.00 96.19 217 ILE A O 1
ATOM 1683 N N . ASP A 1 218 ? -28.520 11.917 21.334 1.00 96.75 218 ASP A N 1
ATOM 1684 C CA . ASP A 1 218 ? -27.900 10.780 22.012 1.00 96.75 218 ASP A CA 1
ATOM 1685 C C . ASP A 1 218 ? -27.004 10.005 21.030 1.00 96.75 218 ASP A C 1
ATOM 1687 O O . ASP A 1 218 ? -27.450 9.027 20.414 1.00 96.75 218 ASP A O 1
ATOM 1691 N N . PRO A 1 219 ? -25.742 10.442 20.845 1.00 96.75 219 PRO A N 1
ATOM 1692 C CA . PRO A 1 219 ? -24.813 9.783 19.934 1.00 96.75 219 PRO A CA 1
ATOM 1693 C C . PRO A 1 219 ? -24.584 8.312 20.293 1.00 96.75 219 PRO A C 1
ATOM 1695 O O . PRO A 1 219 ? -24.618 7.448 19.420 1.00 96.75 219 PRO A O 1
ATOM 1698 N N . ALA A 1 220 ? -24.371 8.016 21.578 1.00 97.62 220 ALA A N 1
ATOM 1699 C CA . ALA A 1 220 ? -24.002 6.684 22.044 1.00 97.62 220 ALA A CA 1
ATOM 1700 C C . ALA A 1 220 ? -25.173 5.696 21.940 1.00 97.62 220 ALA A C 1
ATOM 1702 O O . ALA A 1 220 ? -24.990 4.585 21.440 1.00 97.62 220 ALA A O 1
ATOM 1703 N N . GLY A 1 221 ? -26.379 6.095 22.359 1.00 98.12 221 GLY A N 1
ATOM 1704 C CA . GLY A 1 221 ? -27.582 5.278 22.187 1.00 98.12 221 GLY A CA 1
ATOM 1705 C C . GLY A 1 221 ? -27.901 5.040 20.714 1.00 98.12 221 GLY A C 1
ATOM 1706 O O . GLY A 1 221 ? -28.051 3.890 20.300 1.00 98.12 221 GLY A O 1
ATOM 1707 N N . THR A 1 222 ? -27.873 6.101 19.898 1.00 98.31 222 THR A N 1
ATOM 1708 C CA . THR A 1 222 ? -28.109 5.999 18.447 1.00 98.31 222 THR A CA 1
ATOM 1709 C C . THR A 1 222 ? -27.119 5.045 17.780 1.00 98.31 222 THR A C 1
ATOM 1711 O O . THR A 1 222 ? -27.518 4.219 16.956 1.00 98.31 222 THR A O 1
ATOM 1714 N N . LEU A 1 223 ? -25.832 5.136 18.127 1.00 98.38 223 LEU A N 1
ATOM 1715 C CA . LEU A 1 223 ? -24.788 4.272 17.584 1.00 98.38 223 LEU A CA 1
ATOM 1716 C C . LEU A 1 223 ? -25.017 2.807 17.967 1.00 98.38 223 LEU A C 1
ATOM 1718 O O . LEU A 1 223 ? -25.030 1.948 17.084 1.00 98.38 223 LEU A O 1
ATOM 1722 N N . ARG A 1 224 ? -25.271 2.536 19.254 1.00 98.25 224 ARG A N 1
ATOM 1723 C CA . ARG A 1 224 ? -25.517 1.184 19.771 1.00 98.25 224 ARG A CA 1
ATOM 1724 C C . ARG A 1 224 ? -26.705 0.520 19.077 1.00 98.25 224 ARG A C 1
ATOM 1726 O O . ARG A 1 224 ? -26.586 -0.595 18.567 1.00 98.25 224 ARG A O 1
ATOM 1733 N N . GLU A 1 225 ? -27.836 1.221 19.018 1.00 98.19 225 GLU A N 1
ATOM 1734 C CA . GLU A 1 225 ? -29.052 0.734 18.360 1.00 98.19 225 GLU A CA 1
ATOM 1735 C C . GLU A 1 225 ? -28.818 0.450 16.874 1.00 98.19 225 GLU A C 1
ATOM 1737 O O . GLU A 1 225 ? -29.242 -0.589 16.360 1.00 98.19 225 GLU A O 1
ATOM 1742 N N . SER A 1 226 ? -28.108 1.353 16.193 1.00 98.38 226 SER A N 1
ATOM 1743 C CA . SER A 1 226 ? -27.864 1.258 14.755 1.00 98.38 226 SER A CA 1
ATOM 1744 C C . SER A 1 226 ? -26.909 0.119 14.403 1.00 98.38 226 SER A C 1
ATOM 1746 O O . SER A 1 226 ? -27.179 -0.616 13.455 1.00 98.38 226 SER A O 1
ATOM 1748 N N . ILE A 1 227 ? -25.833 -0.092 15.171 1.00 98.12 227 ILE A N 1
ATOM 1749 C CA . ILE A 1 227 ? -24.936 -1.243 14.974 1.00 98.12 227 ILE A CA 1
ATOM 1750 C C . ILE A 1 227 ? -25.692 -2.545 15.223 1.00 98.12 227 ILE A C 1
ATOM 1752 O O . ILE A 1 227 ? -25.642 -3.443 14.384 1.00 98.12 227 ILE A O 1
ATOM 1756 N N . GLY A 1 228 ? -26.457 -2.633 16.316 1.00 97.69 228 GLY A N 1
ATOM 1757 C CA . GLY A 1 228 ? -27.277 -3.811 16.596 1.00 97.69 228 GLY A CA 1
ATOM 1758 C C . GLY A 1 228 ? -28.274 -4.105 15.469 1.00 97.69 228 GLY A C 1
ATOM 1759 O O . GLY A 1 228 ? -28.448 -5.257 15.072 1.00 97.69 228 GLY A O 1
ATOM 1760 N N . ALA A 1 229 ? -28.902 -3.072 14.901 1.00 97.75 229 ALA A N 1
ATOM 1761 C CA . ALA A 1 229 ? -29.787 -3.221 13.748 1.00 97.75 229 ALA A CA 1
ATOM 1762 C C . ALA A 1 229 ? -29.040 -3.717 12.498 1.00 97.75 229 ALA A C 1
ATOM 1764 O O . ALA A 1 229 ? -29.514 -4.640 11.839 1.00 97.75 229 ALA A O 1
ATOM 1765 N N . VAL A 1 230 ? -27.859 -3.168 12.196 1.00 97.56 230 VAL A N 1
ATOM 1766 C CA . VAL A 1 230 ? -27.015 -3.633 11.082 1.00 97.56 230 VAL A CA 1
ATOM 1767 C C . VAL A 1 230 ? -26.631 -5.105 11.252 1.00 97.56 230 VAL A C 1
ATOM 1769 O O . VAL A 1 230 ? -26.784 -5.869 10.301 1.00 97.56 230 VAL A O 1
ATOM 1772 N N . CYS A 1 231 ? -26.185 -5.512 12.445 1.00 96.31 231 CYS A N 1
ATOM 1773 C CA . CYS A 1 231 ? -25.819 -6.899 12.745 1.00 96.31 231 CYS A CA 1
ATOM 1774 C C . CYS A 1 231 ? -27.001 -7.862 12.569 1.00 96.31 231 CYS A C 1
ATOM 1776 O O . CYS A 1 231 ? -26.845 -8.941 12.003 1.00 96.31 231 CYS A O 1
ATOM 1778 N N . ARG A 1 232 ? -28.202 -7.479 13.023 1.00 95.81 232 ARG A N 1
ATOM 1779 C CA . ARG A 1 232 ? -29.409 -8.309 12.867 1.00 95.81 232 ARG A CA 1
ATOM 1780 C C . ARG A 1 232 ? -29.872 -8.408 11.414 1.00 95.81 232 ARG A C 1
ATOM 1782 O O . ARG A 1 232 ? -30.315 -9.471 10.990 1.00 95.81 232 ARG A O 1
ATOM 1789 N N . ASN A 1 233 ? -29.761 -7.321 10.655 1.00 96.12 233 ASN A N 1
ATOM 1790 C CA . ASN A 1 233 ? -30.262 -7.252 9.282 1.00 96.12 233 ASN A CA 1
ATOM 1791 C C . ASN A 1 233 ? -29.311 -7.886 8.255 1.00 96.12 233 ASN A C 1
ATOM 1793 O O . ASN A 1 233 ? -29.756 -8.267 7.176 1.00 96.12 233 ASN A O 1
ATOM 1797 N N . SER A 1 234 ? -28.010 -7.983 8.547 1.00 94.38 234 SER A N 1
ATOM 1798 C CA . SER A 1 234 ? -27.022 -8.505 7.593 1.00 94.38 234 SER A CA 1
ATOM 1799 C C . SER A 1 234 ? -27.086 -10.022 7.407 1.00 94.38 234 SER A C 1
ATOM 1801 O O . SER A 1 234 ? -26.660 -10.513 6.362 1.00 94.38 234 SER A O 1
ATOM 1803 N N . GLY A 1 235 ? -27.532 -10.767 8.426 1.00 92.69 235 GLY A N 1
ATOM 1804 C CA . GLY A 1 235 ? -27.421 -12.231 8.473 1.00 92.69 235 GLY A CA 1
ATOM 1805 C C . GLY A 1 235 ? -25.975 -12.754 8.478 1.00 92.69 235 GLY A C 1
ATOM 1806 O O . GLY A 1 235 ? -25.762 -13.954 8.332 1.00 92.69 235 GLY A O 1
ATOM 1807 N N . LYS A 1 236 ? -24.983 -11.864 8.623 1.00 95.75 236 LYS A N 1
ATOM 1808 C CA . LYS A 1 236 ? -23.542 -12.159 8.619 1.00 95.75 236 LYS A CA 1
ATOM 1809 C C . LYS A 1 236 ? -22.855 -11.414 9.764 1.00 95.75 236 LYS A C 1
ATOM 1811 O O . LYS A 1 236 ? -23.255 -10.273 10.027 1.00 95.75 236 LYS A O 1
ATOM 1816 N N . PRO A 1 237 ? -21.801 -11.974 10.384 1.00 96.50 237 PRO A N 1
ATOM 1817 C CA . PRO A 1 237 ? -21.027 -11.246 11.384 1.00 96.50 237 PRO A CA 1
ATOM 1818 C C . PRO A 1 237 ? -20.472 -9.938 10.804 1.00 96.50 237 PRO A C 1
ATOM 1820 O O . PRO A 1 237 ? -20.100 -9.866 9.626 1.00 96.50 237 PRO A O 1
ATOM 1823 N N . LEU A 1 238 ? -20.467 -8.886 11.622 1.00 98.06 238 LEU A N 1
ATOM 1824 C CA . LEU A 1 238 ? -20.008 -7.553 11.236 1.00 98.06 238 LEU A CA 1
ATOM 1825 C C . LEU A 1 238 ? -18.507 -7.413 11.510 1.00 98.06 238 LEU A C 1
ATOM 1827 O O . LEU A 1 238 ? -18.063 -7.661 12.626 1.00 98.06 238 LEU A O 1
ATOM 1831 N N . VAL A 1 239 ? -17.740 -6.956 10.520 1.00 98.50 239 VAL A N 1
ATOM 1832 C CA . VAL A 1 239 ? -16.351 -6.512 10.702 1.00 98.50 239 VAL A CA 1
ATOM 1833 C C . VAL A 1 239 ? -16.287 -5.009 10.490 1.00 98.50 239 VAL A C 1
ATOM 1835 O O . VAL A 1 239 ? -16.558 -4.505 9.393 1.00 98.50 239 VAL A O 1
ATOM 1838 N N . LEU A 1 240 ? -15.937 -4.291 11.553 1.00 98.25 240 LEU A N 1
ATOM 1839 C CA . LEU A 1 240 ? -15.795 -2.845 11.529 1.00 98.25 240 LEU A CA 1
ATOM 1840 C C . LEU A 1 240 ? -14.333 -2.458 11.297 1.00 98.25 240 LEU A C 1
ATOM 1842 O O . LEU A 1 240 ? -13.469 -2.770 12.109 1.00 98.25 240 LEU A O 1
ATOM 1846 N N . PHE A 1 241 ? -14.065 -1.747 10.208 1.00 98.12 241 PHE A N 1
ATOM 1847 C CA . PHE A 1 241 ? -12.742 -1.232 9.865 1.00 98.12 241 PHE A CA 1
ATOM 1848 C C . PHE A 1 241 ? -12.660 0.233 10.288 1.00 98.12 241 PHE A C 1
ATOM 1850 O O . PHE A 1 241 ? -13.335 1.061 9.696 1.00 98.12 241 PHE A O 1
ATOM 1857 N N . VAL A 1 242 ? -11.868 0.569 11.301 1.00 97.38 242 VAL A N 1
ATOM 1858 C CA . VAL A 1 242 ? -11.767 1.918 11.872 1.00 97.38 242 VAL A CA 1
ATOM 1859 C C . VAL A 1 242 ? -10.400 2.517 11.575 1.00 97.38 242 VAL A C 1
ATOM 1861 O O . VAL A 1 242 ? -9.408 2.103 12.167 1.00 97.38 242 VAL A O 1
ATOM 1864 N N . ASP A 1 243 ? -10.349 3.492 10.672 1.00 96.31 243 ASP A N 1
ATOM 1865 C CA . ASP A 1 243 ? -9.120 4.210 10.320 1.00 96.31 243 ASP A CA 1
ATOM 1866 C C . ASP A 1 243 ? -9.007 5.525 11.111 1.00 96.31 243 ASP A C 1
ATOM 1868 O O . ASP A 1 243 ? -9.999 6.246 11.271 1.00 96.31 243 ASP A O 1
ATOM 1872 N N . GLU A 1 244 ? -7.799 5.826 11.593 1.00 92.50 244 GLU A N 1
ATOM 1873 C CA . GLU A 1 244 ? -7.420 7.061 12.300 1.00 92.50 244 GLU A CA 1
ATOM 1874 C C . GLU A 1 244 ? -8.226 7.356 13.586 1.00 92.50 244 GLU A C 1
ATOM 1876 O O . GLU A 1 244 ? -8.655 8.479 13.852 1.00 92.50 244 GLU A O 1
ATOM 1881 N N . LEU A 1 245 ? -8.395 6.350 14.455 1.00 94.94 245 LEU A N 1
ATOM 1882 C CA . LEU A 1 245 ? -9.135 6.474 15.728 1.00 94.94 245 LEU A CA 1
ATOM 1883 C C . LEU A 1 245 ? -8.652 7.615 16.641 1.00 94.94 245 LEU A C 1
ATOM 1885 O O . LEU A 1 245 ? -9.461 8.287 17.283 1.00 94.94 245 LEU A O 1
ATOM 1889 N N . VAL A 1 246 ? -7.345 7.876 16.670 1.00 92.56 246 VAL A N 1
ATOM 1890 C CA . VAL A 1 246 ? -6.764 8.961 17.474 1.00 92.56 246 VAL A CA 1
ATOM 1891 C C . VAL A 1 246 ? -7.205 10.345 16.977 1.00 92.56 246 VAL A C 1
ATOM 1893 O O . VAL A 1 246 ? -7.346 11.260 17.791 1.00 92.56 246 VAL A O 1
ATOM 1896 N N . ALA A 1 247 ? -7.493 10.505 15.679 1.00 91.56 247 ALA A N 1
ATOM 1897 C CA . ALA A 1 247 ? -7.991 11.767 15.132 1.00 91.56 247 ALA A CA 1
ATOM 1898 C C . ALA A 1 247 ? -9.346 12.146 15.749 1.00 91.56 247 ALA A C 1
ATOM 1900 O O . ALA A 1 247 ? -9.530 13.289 16.173 1.00 91.56 247 ALA A O 1
ATOM 1901 N N . LEU A 1 248 ? -10.252 11.171 15.911 1.00 93.88 248 LEU A N 1
ATOM 1902 C CA . LEU A 1 248 ? -11.522 11.372 16.614 1.00 93.88 248 LEU A CA 1
ATOM 1903 C C . LEU A 1 248 ? -11.290 11.810 18.060 1.00 93.88 248 LEU A C 1
ATOM 1905 O O . LEU A 1 248 ? -11.904 12.769 18.518 1.00 93.88 248 LEU A O 1
ATOM 1909 N N . PHE A 1 249 ? -10.395 11.134 18.788 1.00 93.50 249 PHE A N 1
ATOM 1910 C CA . PHE A 1 249 ? -10.116 11.482 20.183 1.00 93.50 249 PHE A CA 1
ATOM 1911 C C . PHE A 1 249 ? -9.604 12.916 20.317 1.00 93.50 249 PHE A C 1
ATOM 1913 O O . PHE A 1 249 ? -10.026 13.635 21.225 1.00 93.50 249 PHE A O 1
ATOM 1920 N N . GLY A 1 250 ? -8.734 13.352 19.402 1.00 88.94 250 GLY A N 1
ATOM 1921 C CA . GLY A 1 250 ? -8.270 14.736 19.307 1.00 88.94 250 GLY A CA 1
ATOM 1922 C C . GLY A 1 250 ? -9.394 15.730 18.990 1.00 88.94 250 GLY A C 1
ATOM 1923 O O . GLY A 1 250 ? -9.415 16.827 19.546 1.00 88.94 250 GLY A O 1
ATOM 1924 N N . ALA A 1 251 ? -10.351 15.338 18.147 1.00 89.31 251 ALA A N 1
ATOM 1925 C CA . ALA A 1 251 ? -11.484 16.169 17.746 1.00 89.31 251 ALA A CA 1
ATOM 1926 C C . ALA A 1 251 ? -12.580 16.296 18.821 1.00 89.31 251 ALA A C 1
ATOM 1928 O O . ALA A 1 251 ? -13.308 17.295 18.826 1.00 89.31 251 ALA A O 1
ATOM 1929 N N . VAL A 1 252 ? -12.685 15.340 19.757 1.00 89.25 252 VAL A N 1
ATOM 1930 C CA . VAL A 1 252 ? -13.528 15.475 20.959 1.00 89.25 252 VAL A CA 1
ATOM 1931 C C . VAL A 1 252 ? -12.959 16.610 21.813 1.00 89.25 252 VAL A C 1
ATOM 1933 O O . VAL A 1 252 ? -12.058 16.423 22.636 1.00 89.25 252 VAL A O 1
ATOM 1936 N N . LYS A 1 253 ? -13.464 17.821 21.548 1.00 75.25 253 LYS A N 1
ATOM 1937 C CA . LYS A 1 253 ? -12.998 19.072 22.149 1.00 75.25 253 LYS A CA 1
ATOM 1938 C C . LYS A 1 253 ? -13.032 18.984 23.670 1.00 75.25 253 LYS A C 1
ATOM 1940 O O . LYS A 1 253 ? -13.990 18.474 24.253 1.00 75.25 253 LYS A O 1
ATOM 1945 N N . GLN A 1 254 ? -12.060 19.632 24.310 1.00 63.53 254 GLN A N 1
ATOM 1946 C CA . GLN A 1 254 ? -12.267 20.153 25.656 1.00 63.53 254 GLN A CA 1
ATOM 1947 C C . GLN A 1 254 ? -13.406 21.177 25.576 1.00 63.53 254 GLN A C 1
ATOM 1949 O O . GLN A 1 254 ? -13.207 22.344 25.247 1.00 63.53 254 GLN A O 1
ATOM 1954 N N . LYS A 1 255 ? -14.640 20.733 25.818 1.00 59.62 255 LYS A N 1
ATOM 1955 C CA . LYS A 1 255 ? -15.677 21.651 26.292 1.00 59.62 255 LYS A CA 1
ATOM 1956 C C . LYS A 1 255 ? -15.177 22.246 27.616 1.00 59.62 255 LYS A C 1
ATOM 1958 O O . LYS A 1 255 ? -14.331 21.646 28.278 1.00 59.62 255 LYS A O 1
ATOM 1963 N N . GLU A 1 256 ? -15.741 23.372 28.049 1.00 59.47 256 GLU A N 1
ATOM 1964 C CA . GLU A 1 256 ? -15.443 23.996 29.357 1.00 59.47 256 GLU A CA 1
ATOM 1965 C C . GLU A 1 256 ? -15.508 23.005 30.546 1.00 59.47 256 GLU A C 1
ATOM 1967 O O . GLU A 1 256 ? -14.926 23.241 31.596 1.00 59.47 256 GLU A O 1
ATOM 1972 N N . ALA A 1 257 ? -16.168 21.857 30.354 1.00 66.38 257 ALA A N 1
ATOM 1973 C CA . ALA A 1 257 ? -16.308 20.740 31.284 1.00 66.38 257 ALA A CA 1
ATOM 1974 C C . ALA A 1 257 ? -15.023 19.931 31.605 1.00 66.38 257 ALA A C 1
ATOM 1976 O O . ALA A 1 257 ? -15.095 19.001 32.410 1.00 66.38 257 ALA A O 1
ATOM 1977 N N . GLY A 1 258 ? -13.866 20.248 31.010 1.00 85.56 258 GLY A N 1
ATOM 1978 C CA . GLY A 1 258 ? -12.563 19.679 31.391 1.00 85.56 258 GLY A CA 1
ATOM 1979 C C . GLY A 1 258 ? -12.277 18.243 30.911 1.00 85.56 258 GLY A C 1
ATOM 1980 O O . GLY A 1 258 ? -13.064 17.621 30.194 1.00 85.56 258 GLY A O 1
ATOM 1981 N N . GLU A 1 259 ? -11.111 17.716 31.302 1.00 88.25 259 GLU A N 1
ATOM 1982 C CA . GLU A 1 259 ? -10.548 16.426 30.853 1.00 88.25 259 GLU A CA 1
ATOM 1983 C C . GLU A 1 259 ? -11.437 15.215 31.188 1.00 88.25 259 GLU A C 1
ATOM 1985 O O . GLU A 1 259 ? -11.659 14.349 30.343 1.00 88.25 259 GLU A O 1
ATOM 1990 N N . GLU A 1 260 ? -12.046 15.192 32.376 1.00 90.81 260 GLU A N 1
ATOM 1991 C CA . GLU A 1 260 ? -12.927 14.098 32.809 1.00 90.81 260 GLU A CA 1
ATOM 1992 C C . GLU A 1 260 ? -14.202 13.990 31.950 1.00 90.81 260 GLU A C 1
ATOM 1994 O O . GLU A 1 260 ? -14.727 12.901 31.712 1.00 90.81 260 GLU A O 1
ATOM 1999 N N . SER A 1 261 ? -14.720 15.112 31.437 1.00 91.50 261 SER A N 1
ATOM 2000 C CA . SER A 1 261 ? -15.841 15.078 30.490 1.00 91.50 261 SER A CA 1
ATOM 2001 C C . SER A 1 261 ? -15.432 14.436 29.167 1.00 91.50 261 SER A C 1
ATOM 2003 O O . SER A 1 261 ? -16.174 13.613 28.633 1.00 91.50 261 SER A O 1
ATOM 2005 N N . ARG A 1 262 ? -14.245 14.785 28.659 1.00 91.56 262 ARG A N 1
ATOM 2006 C CA . ARG A 1 262 ? -13.682 14.223 27.425 1.00 91.56 262 ARG A CA 1
ATOM 2007 C C . ARG A 1 262 ? -13.430 12.721 27.566 1.00 91.56 262 ARG A C 1
ATOM 2009 O O . ARG A 1 262 ? -13.825 11.953 26.692 1.00 91.56 262 ARG A O 1
ATOM 2016 N N . ARG A 1 263 ? -12.851 12.292 28.693 1.00 93.88 263 ARG A N 1
ATOM 2017 C CA . ARG A 1 263 ? -12.638 10.877 29.036 1.00 93.88 263 ARG A CA 1
ATOM 2018 C C . ARG A 1 263 ? -13.943 10.083 29.000 1.00 93.88 263 ARG A C 1
ATOM 2020 O O . ARG A 1 263 ? -14.009 9.042 28.349 1.00 93.88 263 ARG A O 1
ATOM 2027 N N . ARG A 1 264 ? -14.990 10.582 29.668 1.00 94.19 264 ARG A N 1
ATOM 2028 C CA . ARG A 1 264 ? -16.311 9.933 29.691 1.00 94.19 264 ARG A CA 1
ATOM 2029 C C . ARG A 1 264 ? -16.950 9.856 28.308 1.00 94.19 264 ARG A C 1
ATOM 2031 O O . ARG A 1 264 ? -17.538 8.831 27.982 1.00 94.19 264 ARG A O 1
ATOM 2038 N N . GLU A 1 265 ? -16.825 10.903 27.495 1.00 94.69 265 GLU A N 1
ATOM 2039 C CA . GLU A 1 265 ? -17.353 10.915 26.125 1.00 94.69 265 GLU A CA 1
ATOM 2040 C C . GLU A 1 265 ? -16.660 9.866 25.242 1.00 94.69 265 GLU A C 1
ATOM 2042 O O . GLU A 1 265 ? -17.337 9.092 24.564 1.00 94.69 265 GLU A O 1
ATOM 2047 N N . ILE A 1 266 ? -15.330 9.762 25.322 1.00 95.56 266 ILE A N 1
ATOM 2048 C CA . ILE A 1 266 ? -14.552 8.753 24.589 1.00 95.56 266 ILE A CA 1
ATOM 2049 C C . ILE A 1 266 ? -14.900 7.336 25.055 1.00 95.56 266 ILE A C 1
ATOM 2051 O O . ILE A 1 266 ? -15.174 6.477 24.220 1.00 95.56 266 ILE A O 1
ATOM 2055 N N . LEU A 1 267 ? -14.951 7.079 26.366 1.00 96.69 267 LEU A N 1
ATOM 2056 C CA . LEU A 1 267 ? -15.340 5.765 26.889 1.00 96.69 267 LEU A CA 1
ATOM 2057 C C . LEU A 1 267 ? -16.764 5.376 26.477 1.00 96.69 267 LEU A C 1
ATOM 2059 O O . LEU A 1 267 ? -16.992 4.237 26.075 1.00 96.69 267 LEU A O 1
ATOM 2063 N N . SER A 1 268 ? -17.704 6.323 26.530 1.00 97.00 268 SER A N 1
ATOM 2064 C CA . SER A 1 268 ? -19.087 6.114 26.089 1.00 97.00 268 SER A CA 1
ATOM 2065 C C . SER A 1 268 ? -19.158 5.755 24.602 1.00 97.00 268 SER A C 1
ATOM 2067 O O . SER A 1 268 ? -19.851 4.813 24.222 1.00 97.00 268 SER A O 1
ATOM 2069 N N . PHE A 1 269 ? -18.380 6.444 23.762 1.00 97.19 269 PHE A N 1
ATOM 2070 C CA . PHE A 1 269 ? -18.269 6.136 22.338 1.00 97.19 269 PHE A CA 1
ATOM 2071 C C . PHE A 1 269 ? -17.675 4.743 22.080 1.00 97.19 269 PHE A C 1
ATOM 2073 O O . PHE A 1 269 ? -18.252 3.960 21.324 1.00 97.19 269 PHE A O 1
ATOM 2080 N N . LEU A 1 270 ? -16.554 4.405 22.727 1.00 97.56 270 LEU A N 1
ATOM 2081 C CA . LEU A 1 270 ? -15.917 3.094 22.576 1.00 97.56 270 LEU A CA 1
ATOM 2082 C C . LEU A 1 270 ? -16.848 1.964 23.034 1.00 97.56 270 LEU A C 1
ATOM 2084 O O . LEU A 1 270 ? -16.920 0.929 22.375 1.00 97.56 270 LEU A O 1
ATOM 2088 N N . ALA A 1 271 ? -17.589 2.162 24.128 1.00 97.94 271 ALA A N 1
ATOM 2089 C CA .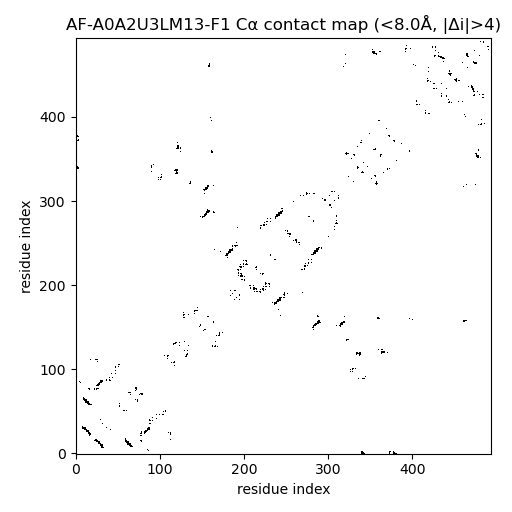 ALA A 1 271 ? -18.575 1.198 24.610 1.00 97.94 271 ALA A CA 1
ATOM 2090 C C . ALA A 1 271 ? -19.731 1.030 23.613 1.00 97.94 271 ALA A C 1
ATOM 2092 O O . ALA A 1 271 ? -20.081 -0.097 23.266 1.00 97.94 271 ALA A O 1
ATOM 2093 N N . ALA A 1 272 ? -20.260 2.135 23.077 1.00 98.06 272 ALA A N 1
ATOM 2094 C CA . ALA A 1 272 ? -21.333 2.115 22.084 1.00 98.06 272 ALA A CA 1
ATOM 2095 C C . ALA A 1 272 ? -20.941 1.415 20.769 1.00 98.06 272 ALA A C 1
ATOM 2097 O O . ALA A 1 272 ? -21.807 0.843 20.109 1.00 98.06 272 ALA A O 1
ATOM 2098 N N . LEU A 1 273 ? -19.654 1.429 20.401 1.00 96.94 273 LEU A N 1
ATOM 2099 C CA . LEU A 1 273 ? -19.119 0.609 19.310 1.00 96.94 273 LEU A CA 1
ATOM 2100 C C . LEU A 1 273 ? -18.984 -0.868 19.708 1.00 96.94 273 LEU A C 1
ATOM 2102 O O . LEU A 1 273 ? -19.409 -1.753 18.967 1.00 96.94 273 LEU A O 1
ATOM 2106 N N . ALA A 1 274 ? -18.352 -1.138 20.852 1.00 97.06 274 ALA A N 1
ATOM 2107 C CA . ALA A 1 274 ? -17.892 -2.472 21.224 1.00 97.06 274 ALA A CA 1
ATOM 2108 C C . ALA A 1 274 ? -19.006 -3.413 21.697 1.00 97.06 274 ALA A C 1
ATOM 2110 O O . ALA A 1 274 ? -18.975 -4.593 21.359 1.00 97.06 274 ALA A O 1
ATOM 2111 N N . GLU A 1 275 ? -19.965 -2.915 22.480 1.00 96.88 275 GLU A N 1
ATOM 2112 C CA . GLU A 1 275 ? -21.050 -3.719 23.060 1.00 96.88 275 GLU A CA 1
ATOM 2113 C C . GLU A 1 275 ? -21.873 -4.461 21.991 1.00 96.88 275 GLU A C 1
ATOM 2115 O O . GLU A 1 275 ? -21.865 -5.694 22.001 1.00 96.88 275 GLU A O 1
ATOM 2120 N N . PRO A 1 276 ? -22.507 -3.780 21.014 1.00 97.25 276 PRO A N 1
ATOM 2121 C CA . PRO A 1 276 ? -23.332 -4.462 20.017 1.00 97.25 276 PRO A CA 1
ATOM 2122 C C . PRO A 1 276 ? -22.505 -5.324 19.051 1.00 97.25 276 PRO A C 1
ATOM 2124 O O . PRO A 1 276 ? -23.021 -6.300 18.510 1.00 97.25 276 PRO A O 1
ATOM 2127 N N . LEU A 1 277 ? -21.224 -4.998 18.824 1.00 96.56 277 LEU A N 1
ATOM 2128 C CA . LEU A 1 277 ? -20.324 -5.876 18.073 1.00 96.56 277 LEU A CA 1
ATOM 2129 C C . LEU A 1 277 ? -20.095 -7.182 18.839 1.00 96.56 277 LEU A C 1
ATOM 2131 O O . LEU A 1 277 ? -20.316 -8.254 18.284 1.00 96.56 277 LEU A O 1
ATOM 2135 N N . GLY A 1 278 ? -19.726 -7.103 20.119 1.00 95.56 278 GLY A N 1
ATOM 2136 C CA . GLY A 1 278 ? -19.473 -8.277 20.955 1.00 95.56 278 GLY A CA 1
ATOM 2137 C C . GLY A 1 278 ? -20.699 -9.179 21.125 1.00 95.56 278 GLY A C 1
ATOM 2138 O O . GLY A 1 278 ? -20.577 -10.396 21.009 1.00 95.56 278 GLY A O 1
ATOM 2139 N N . GLU A 1 279 ? -21.887 -8.598 21.328 1.00 96.19 279 GLU A N 1
ATOM 2140 C CA . GLU A 1 279 ? -23.158 -9.337 21.447 1.00 96.19 279 GLU A CA 1
ATOM 2141 C C . GLU A 1 279 ? -23.506 -10.154 20.194 1.00 96.19 279 GLU A C 1
ATOM 2143 O O . GLU A 1 279 ? -24.151 -11.200 20.284 1.00 96.19 279 GLU A O 1
ATOM 2148 N N . HIS A 1 280 ? -23.067 -9.689 19.025 1.00 95.56 280 HIS A N 1
ATOM 2149 C CA . HIS A 1 280 ? -23.360 -10.302 17.733 1.00 95.56 280 HIS A CA 1
ATOM 2150 C C . HIS A 1 280 ? -22.154 -11.020 17.108 1.00 95.56 280 HIS A C 1
ATOM 2152 O O . HIS A 1 280 ? -22.199 -11.363 15.926 1.00 95.56 280 HIS A O 1
ATOM 2158 N N . GLY A 1 281 ? -21.085 -11.258 17.879 1.00 95.56 281 GLY A N 1
ATOM 2159 C CA . GLY A 1 281 ? -19.875 -11.928 17.390 1.00 95.56 281 GLY A CA 1
ATOM 2160 C C . GLY A 1 281 ? -19.167 -11.166 16.266 1.00 95.56 281 GLY A C 1
ATOM 2161 O O . GLY A 1 281 ? -18.584 -11.783 15.382 1.00 95.56 281 GLY A O 1
ATOM 2162 N N . GLY A 1 282 ? -19.284 -9.838 16.253 1.00 97.06 282 GLY A N 1
ATOM 2163 C CA . GLY A 1 282 ? -18.577 -8.958 15.335 1.00 97.06 282 GLY A CA 1
ATOM 2164 C C . GLY A 1 282 ? -17.138 -8.686 15.773 1.00 97.06 282 GLY A C 1
ATOM 2165 O O . GLY A 1 282 ? -16.790 -8.801 16.949 1.00 97.06 282 GLY A O 1
ATOM 2166 N N . MET A 1 283 ? -16.311 -8.279 14.813 1.00 98.06 283 MET A N 1
ATOM 2167 C CA . MET A 1 283 ? -14.888 -8.006 15.007 1.00 98.06 283 MET A CA 1
ATOM 2168 C C . MET A 1 283 ? -14.557 -6.559 14.660 1.00 98.06 283 MET A C 1
ATOM 2170 O O . MET A 1 283 ? -15.270 -5.881 13.912 1.00 98.06 283 MET A O 1
ATOM 2174 N N . LEU A 1 284 ? -13.431 -6.100 15.194 1.00 97.94 284 LEU A N 1
ATOM 2175 C CA . LEU A 1 284 ? -12.912 -4.761 14.981 1.00 97.94 284 LEU A CA 1
ATOM 2176 C C . LEU A 1 284 ? -11.514 -4.825 14.364 1.00 97.94 284 LEU A C 1
ATOM 2178 O O . LEU A 1 284 ? -10.650 -5.550 14.847 1.00 97.94 284 LEU A O 1
ATOM 2182 N N . VAL A 1 285 ? -11.282 -4.034 13.324 1.00 98.19 285 VAL A N 1
ATOM 2183 C CA . VAL A 1 285 ? -9.963 -3.794 12.734 1.00 98.19 285 VAL A CA 1
ATOM 2184 C C . VAL A 1 285 ? -9.682 -2.306 12.849 1.00 98.19 285 VAL A C 1
ATOM 2186 O O . VAL A 1 285 ? -10.251 -1.513 12.105 1.00 98.19 285 VAL A O 1
ATOM 2189 N N . VAL A 1 286 ? -8.829 -1.910 13.786 1.00 97.44 286 VAL A N 1
ATOM 2190 C CA . VAL A 1 286 ? -8.402 -0.514 13.951 1.00 97.44 286 VAL A CA 1
ATOM 2191 C C . VAL A 1 286 ? -7.089 -0.313 13.210 1.00 97.44 286 VAL A C 1
ATOM 2193 O O . VAL A 1 286 ? -6.203 -1.147 13.347 1.00 97.44 286 VAL A O 1
ATOM 2196 N N . ALA A 1 287 ? -6.918 0.785 12.481 1.00 96.19 287 ALA A N 1
ATOM 2197 C CA . ALA A 1 287 ? -5.618 1.195 11.964 1.00 96.19 287 ALA A CA 1
ATOM 2198 C C . ALA A 1 287 ? -5.259 2.614 12.403 1.00 96.19 287 ALA A C 1
ATOM 2200 O O . ALA A 1 287 ? -6.123 3.478 12.554 1.00 96.19 287 ALA A O 1
ATOM 2201 N N . GLY A 1 288 ? -3.967 2.850 12.621 1.00 92.81 288 GLY A N 1
ATOM 2202 C CA . GLY A 1 288 ? -3.466 4.170 12.992 1.00 92.81 288 GLY A CA 1
ATOM 2203 C C . GLY A 1 288 ? -1.946 4.253 12.959 1.00 92.81 288 GLY A C 1
ATOM 2204 O O . GLY A 1 288 ? -1.252 3.242 13.079 1.00 92.81 288 GLY A O 1
ATOM 2205 N N . SER A 1 289 ? -1.425 5.465 12.753 1.00 87.94 289 SER A N 1
ATOM 2206 C CA . SER A 1 289 ? 0.013 5.755 12.891 1.00 87.94 289 SER A CA 1
ATOM 2207 C C . SER A 1 289 ? 0.449 6.099 14.303 1.00 87.94 289 SER A C 1
ATOM 2209 O O . SER A 1 289 ? 1.639 6.200 14.574 1.00 87.94 289 SER A O 1
ATOM 2211 N N . VAL A 1 290 ? -0.513 6.327 15.185 1.00 85.88 290 VAL A N 1
ATOM 2212 C CA . VAL A 1 290 ? -0.285 6.552 16.602 1.00 85.88 290 VAL A CA 1
ATOM 2213 C C . VAL A 1 290 ? -0.834 5.344 17.335 1.00 85.88 290 VAL A C 1
ATOM 2215 O O . VAL A 1 290 ? -1.966 4.926 17.081 1.00 85.88 290 VAL A O 1
ATOM 2218 N N . ASP A 1 291 ? -0.048 4.809 18.263 1.00 87.31 291 ASP A N 1
ATOM 2219 C CA . ASP A 1 291 ? -0.550 3.829 19.212 1.00 87.31 291 ASP A CA 1
ATOM 2220 C C . ASP A 1 291 ? -1.656 4.469 20.061 1.00 87.31 291 ASP A C 1
ATOM 2222 O O . ASP A 1 291 ? -1.430 5.387 20.856 1.00 87.31 291 ASP A O 1
ATOM 2226 N N . TRP A 1 292 ? -2.891 4.025 19.833 1.00 90.06 292 TRP A N 1
ATOM 2227 C CA . TRP A 1 292 ? -4.054 4.599 20.492 1.00 90.06 292 TRP A CA 1
ATOM 2228 C C . TRP A 1 292 ? -4.085 4.246 21.984 1.00 90.06 292 TRP A C 1
ATOM 2230 O O . TRP A 1 292 ? -4.599 5.048 22.756 1.00 90.06 292 TRP A O 1
ATOM 2240 N N . LEU A 1 293 ? -3.515 3.111 22.414 1.00 89.94 293 LEU A N 1
ATOM 2241 C CA . LEU A 1 293 ? -3.414 2.770 23.837 1.00 89.94 293 LEU A CA 1
ATOM 2242 C C . LEU A 1 293 ? -2.442 3.709 24.541 1.00 89.94 293 LEU A C 1
ATOM 2244 O O . LEU A 1 293 ? -2.755 4.212 25.622 1.00 89.94 293 LEU A O 1
ATOM 2248 N N . ASP A 1 294 ? -1.297 3.980 23.915 1.00 85.38 294 ASP A N 1
ATOM 2249 C CA . ASP A 1 294 ? -0.342 4.950 24.449 1.00 85.38 294 ASP A CA 1
ATOM 2250 C C . ASP A 1 294 ? -0.954 6.352 24.486 1.00 85.38 294 ASP A C 1
ATOM 2252 O O . ASP A 1 294 ? -0.831 7.036 25.498 1.00 85.38 294 ASP A O 1
ATOM 2256 N N . TYR A 1 295 ? -1.703 6.749 23.449 1.00 88.44 295 TYR A N 1
ATOM 2257 C CA . TYR A 1 295 ? -2.455 8.007 23.448 1.00 88.44 295 TYR A CA 1
ATOM 2258 C C . TYR A 1 295 ? -3.474 8.085 24.593 1.00 88.44 295 TYR A C 1
ATOM 2260 O O . TYR A 1 295 ? -3.515 9.077 25.313 1.00 88.44 295 TYR A O 1
ATOM 2268 N N . LEU A 1 296 ? -4.301 7.052 24.787 1.00 91.12 296 LEU A N 1
ATOM 2269 C CA . LEU A 1 296 ? -5.290 7.028 25.869 1.00 91.12 296 LEU A CA 1
ATOM 2270 C C . LEU A 1 296 ? -4.617 7.112 27.248 1.00 91.12 296 LEU A C 1
ATOM 2272 O O . LEU A 1 296 ? -5.138 7.767 28.154 1.00 91.12 296 LEU A O 1
ATOM 2276 N N . ARG A 1 297 ? -3.448 6.488 27.409 1.00 89.56 297 ARG A N 1
ATOM 2277 C CA . ARG A 1 297 ? -2.682 6.541 28.653 1.00 89.56 297 ARG A CA 1
ATOM 2278 C C . ARG A 1 297 ? -2.058 7.916 28.887 1.00 89.56 297 ARG A C 1
ATOM 2280 O O . ARG A 1 297 ? -2.183 8.426 29.996 1.00 89.56 297 ARG A O 1
ATOM 2287 N N . SER A 1 298 ? -1.396 8.492 27.880 1.00 83.25 298 SER A N 1
ATOM 2288 C CA . SER A 1 298 ? -0.661 9.758 28.012 1.00 83.25 298 SER A CA 1
ATOM 2289 C C . SER A 1 298 ? -1.588 10.968 28.093 1.00 83.25 298 SER A C 1
ATOM 2291 O O . SER A 1 298 ? -1.363 11.848 28.914 1.00 83.25 298 SER A O 1
ATOM 2293 N N . GLU A 1 299 ? -2.646 10.997 27.278 1.00 86.19 299 GLU A N 1
ATOM 2294 C CA . GLU A 1 299 ? -3.498 12.181 27.112 1.00 86.19 299 GLU A CA 1
ATOM 2295 C C . GLU A 1 299 ? -4.773 12.164 27.960 1.00 86.19 299 GLU A C 1
ATOM 2297 O O . GLU A 1 299 ? -5.428 13.197 28.083 1.00 86.19 299 GLU A O 1
ATOM 2302 N N . LEU A 1 300 ? -5.199 10.993 28.451 1.00 88.69 300 LEU A N 1
ATOM 2303 C CA . LEU A 1 300 ? -6.497 10.827 29.125 1.00 88.69 300 LEU A CA 1
ATOM 2304 C C . LEU A 1 300 ? -6.423 10.003 30.415 1.00 88.69 300 LEU A C 1
ATOM 2306 O O . LEU A 1 300 ? -7.462 9.720 31.019 1.00 88.69 300 LEU A O 1
ATOM 2310 N N . SER A 1 301 ? -5.223 9.577 30.828 1.00 91.62 301 SER A N 1
ATOM 2311 C CA . SER A 1 301 ? -5.012 8.747 32.021 1.00 91.62 301 SER A CA 1
ATOM 2312 C C . SER A 1 301 ? -5.924 7.506 32.063 1.00 91.62 301 SER A C 1
ATOM 2314 O O . SER A 1 301 ? -6.448 7.122 33.117 1.00 91.62 301 SER A O 1
ATOM 2316 N N . LEU A 1 302 ? -6.161 6.902 30.893 1.00 91.94 302 LEU A N 1
ATOM 2317 C CA . LEU A 1 302 ? -6.979 5.704 30.721 1.00 91.94 302 LEU A CA 1
ATOM 2318 C C . LEU A 1 302 ? -6.096 4.455 30.671 1.00 91.94 302 LEU A C 1
ATOM 2320 O O . LEU A 1 302 ? -5.221 4.324 29.814 1.00 91.94 302 LEU A O 1
ATOM 2324 N N . ALA A 1 303 ? -6.349 3.524 31.587 1.00 91.19 303 ALA A N 1
ATOM 2325 C CA . ALA A 1 303 ? -5.714 2.214 31.602 1.00 91.19 303 ALA A CA 1
ATOM 2326 C C . ALA A 1 303 ? -6.501 1.203 30.747 1.00 91.19 303 ALA A C 1
ATOM 2328 O O . ALA A 1 303 ? -7.692 1.371 30.485 1.00 91.19 303 ALA A O 1
ATOM 2329 N N . GLN A 1 304 ? -5.822 0.147 30.287 1.00 92.19 304 GLN A N 1
ATOM 2330 C CA . GLN A 1 304 ? -6.388 -0.838 29.354 1.00 92.19 304 GLN A CA 1
ATOM 2331 C C . GLN A 1 304 ? -7.573 -1.623 29.942 1.00 92.19 304 GLN A C 1
ATOM 2333 O O . GLN A 1 304 ? -8.480 -2.005 29.209 1.00 92.19 304 GLN A O 1
ATOM 2338 N N . ASP A 1 305 ? -7.583 -1.845 31.255 1.00 93.50 305 ASP A N 1
ATOM 2339 C CA . ASP A 1 305 ? -8.652 -2.520 32.001 1.00 93.50 305 ASP A CA 1
ATOM 2340 C C . ASP A 1 305 ? -9.940 -1.687 32.111 1.00 93.50 305 ASP A C 1
ATOM 2342 O O . ASP A 1 305 ? -11.005 -2.230 32.393 1.00 93.50 305 ASP A O 1
ATOM 2346 N N . GLN A 1 306 ? -9.863 -0.383 31.839 1.00 95.00 306 GLN A N 1
ATOM 2347 C CA . GLN A 1 306 ? -11.019 0.514 31.788 1.00 95.00 306 GLN A CA 1
ATOM 2348 C C . GLN A 1 306 ? -11.685 0.544 30.408 1.00 95.00 306 GLN A C 1
ATOM 2350 O O . GLN A 1 306 ? -12.720 1.189 30.232 1.00 95.00 306 GLN A O 1
ATOM 2355 N N . LEU A 1 307 ? -11.079 -0.104 29.412 1.00 96.31 307 LEU A N 1
ATOM 2356 C CA . LEU A 1 307 ? -11.575 -0.114 28.044 1.00 96.31 307 LEU A CA 1
ATOM 2357 C C . LEU A 1 307 ? -12.608 -1.227 27.848 1.00 96.31 307 LEU A C 1
ATOM 2359 O O . LEU A 1 307 ? -12.485 -2.298 28.447 1.00 96.31 307 LEU A O 1
ATOM 2363 N N . PRO A 1 308 ? -13.595 -1.030 26.957 1.00 96.31 308 PRO A N 1
ATOM 2364 C CA . PRO A 1 308 ? -14.516 -2.096 26.583 1.00 96.31 308 PRO A CA 1
ATOM 2365 C C . PRO A 1 308 ? -13.769 -3.345 26.094 1.00 96.31 308 PRO A C 1
ATOM 2367 O O . PRO A 1 308 ? -12.754 -3.234 25.404 1.00 96.31 308 PRO A O 1
ATOM 2370 N N . ASN A 1 309 ? -14.310 -4.532 26.398 1.00 92.81 309 ASN A N 1
ATOM 2371 C CA . ASN A 1 309 ? -13.664 -5.832 26.151 1.00 92.81 309 ASN A CA 1
ATOM 2372 C C . ASN A 1 309 ? -13.099 -6.012 24.732 1.00 92.81 309 ASN A C 1
ATOM 2374 O O . ASN A 1 309 ? -12.062 -6.646 24.564 1.00 92.81 309 ASN A O 1
ATOM 2378 N N . LEU A 1 310 ? -13.775 -5.480 23.711 1.00 94.62 310 LEU A N 1
ATOM 2379 C CA . LEU A 1 310 ? -13.320 -5.592 22.324 1.00 94.62 310 LEU A CA 1
ATOM 2380 C C . LEU A 1 310 ? -12.025 -4.804 22.081 1.00 94.62 310 LEU A C 1
ATOM 2382 O O . LEU A 1 310 ? -11.109 -5.303 21.437 1.00 94.62 310 LEU A O 1
ATOM 2386 N N . PHE A 1 311 ? -11.930 -3.596 22.642 1.00 96.00 311 PHE A N 1
ATOM 2387 C CA . PHE A 1 311 ? -10.760 -2.725 22.526 1.00 96.00 311 PHE A CA 1
ATOM 2388 C C . PHE A 1 311 ? -9.597 -3.204 23.396 1.00 96.00 311 PHE A C 1
ATOM 2390 O O . PHE A 1 311 ? -8.448 -3.151 22.964 1.00 96.00 311 PHE A O 1
ATOM 2397 N N . SER A 1 312 ? -9.876 -3.717 24.600 1.00 93.19 312 SER A N 1
ATOM 2398 C CA . SER A 1 312 ? -8.832 -4.233 25.495 1.00 93.19 312 SER A CA 1
ATOM 2399 C C . SER A 1 312 ? -8.180 -5.525 24.988 1.00 93.19 312 SER A C 1
ATOM 2401 O O . SER A 1 312 ? -7.087 -5.863 25.441 1.00 93.19 312 SER A O 1
ATOM 2403 N N . ARG A 1 313 ? -8.810 -6.220 24.030 1.00 93.94 313 ARG A N 1
ATOM 2404 C CA . ARG A 1 313 ? -8.332 -7.469 23.409 1.00 93.94 313 ARG A CA 1
ATOM 2405 C C . ARG A 1 313 ? -7.874 -7.304 21.958 1.00 93.94 313 ARG A C 1
ATOM 2407 O O . ARG A 1 313 ? -7.711 -8.304 21.264 1.00 93.94 313 ARG A O 1
ATOM 2414 N N . LEU A 1 314 ? -7.676 -6.074 21.482 1.00 96.06 314 LEU A N 1
ATOM 2415 C CA . LEU A 1 314 ? -7.146 -5.860 20.137 1.00 96.06 314 LEU A CA 1
ATOM 2416 C C . LEU A 1 314 ? -5.739 -6.447 20.025 1.00 96.06 314 LEU A C 1
ATOM 2418 O O . LEU A 1 314 ? -4.813 -6.030 20.722 1.00 96.06 314 LEU A O 1
ATOM 2422 N N . HIS A 1 315 ? -5.571 -7.396 19.112 1.00 96.25 315 HIS A N 1
ATOM 2423 C CA . HIS A 1 315 ? -4.267 -7.952 18.812 1.00 96.25 315 HIS A CA 1
ATOM 2424 C C . HIS A 1 315 ? -3.502 -6.979 17.925 1.00 96.25 315 HIS A C 1
ATOM 2426 O O . HIS A 1 315 ? -3.865 -6.737 16.771 1.00 96.25 315 HIS A O 1
ATOM 2432 N N . ARG A 1 316 ? -2.427 -6.411 18.468 1.00 94.25 316 ARG A N 1
ATOM 2433 C CA . ARG A 1 316 ? -1.554 -5.509 17.722 1.00 94.25 316 ARG A CA 1
ATOM 2434 C C . ARG A 1 316 ? -0.827 -6.264 16.613 1.00 94.25 316 ARG A C 1
ATOM 2436 O O . ARG A 1 316 ? -0.226 -7.310 16.850 1.00 94.25 316 ARG A O 1
ATOM 2443 N N . VAL A 1 317 ? -0.849 -5.694 15.418 1.00 94.25 317 VAL A N 1
ATOM 2444 C CA . VAL A 1 317 ? -0.085 -6.135 14.255 1.00 94.25 317 VAL A CA 1
ATOM 2445 C C . VAL A 1 317 ? 0.649 -4.931 13.696 1.00 94.25 317 VAL A C 1
ATOM 2447 O O . VAL A 1 317 ? 0.022 -3.932 13.356 1.00 94.25 317 VAL A O 1
ATOM 2450 N N . SER A 1 318 ? 1.973 -5.021 13.610 1.00 90.06 318 SER A N 1
ATOM 2451 C CA . SER A 1 318 ? 2.773 -3.981 12.969 1.00 90.06 318 SER A CA 1
ATOM 2452 C C . SER A 1 318 ? 2.864 -4.261 11.471 1.00 90.06 318 SER A C 1
ATOM 2454 O O . SER A 1 318 ? 3.410 -5.306 11.106 1.00 90.06 318 SER A O 1
ATOM 2456 N N . LEU A 1 319 ? 2.351 -3.369 10.612 1.00 90.12 319 LEU A N 1
ATOM 2457 C CA . LEU A 1 319 ? 2.589 -3.499 9.170 1.00 90.12 319 LEU A CA 1
ATOM 2458 C C . LEU A 1 319 ? 4.034 -3.105 8.896 1.00 90.12 319 LEU A C 1
ATOM 2460 O O . LEU A 1 319 ? 4.422 -1.941 9.031 1.00 90.12 319 LEU A O 1
ATOM 2464 N N . ARG A 1 320 ? 4.831 -4.093 8.505 1.00 87.00 320 ARG A N 1
ATOM 2465 C CA . ARG A 1 320 ? 6.252 -3.893 8.220 1.00 87.00 320 ARG A CA 1
ATOM 2466 C C . ARG A 1 320 ? 6.431 -3.113 6.914 1.00 87.00 320 ARG A C 1
ATOM 2468 O O . ARG A 1 320 ? 5.514 -3.119 6.084 1.00 87.00 320 ARG A O 1
ATOM 2475 N N . PRO A 1 321 ? 7.578 -2.448 6.702 1.00 89.44 321 PRO A N 1
ATOM 2476 C CA . PRO A 1 321 ? 7.985 -2.006 5.369 1.00 89.44 321 PRO A CA 1
ATOM 2477 C C . PRO A 1 321 ? 7.874 -3.147 4.353 1.00 89.44 321 PRO A C 1
ATOM 2479 O O . PRO A 1 321 ? 7.969 -4.316 4.732 1.00 89.44 321 PRO A O 1
ATOM 2482 N N . LEU A 1 322 ? 7.654 -2.818 3.079 1.00 91.81 322 LEU A N 1
ATOM 2483 C CA . LEU A 1 322 ? 7.603 -3.851 2.048 1.00 91.81 322 LEU A CA 1
ATOM 2484 C C . LEU A 1 322 ? 8.969 -4.509 1.924 1.00 91.81 322 LEU A C 1
ATOM 2486 O O . LEU A 1 322 ? 9.966 -3.837 1.665 1.00 91.81 322 LEU A O 1
ATOM 2490 N N . ASP A 1 323 ? 8.982 -5.821 2.092 1.00 88.75 323 ASP A N 1
ATOM 2491 C CA . ASP A 1 323 ? 10.129 -6.648 1.772 1.00 88.75 323 ASP A CA 1
ATOM 2492 C C . ASP A 1 323 ? 9.945 -7.177 0.357 1.00 88.75 323 ASP A C 1
ATOM 2494 O O . ASP A 1 323 ? 8.857 -7.630 0.010 1.00 88.75 323 ASP A O 1
ATOM 2498 N N . PHE A 1 324 ? 10.976 -7.107 -0.470 1.00 89.62 324 PHE A N 1
ATOM 2499 C CA . PHE A 1 324 ? 10.937 -7.620 -1.830 1.00 89.62 324 PHE A CA 1
ATOM 2500 C C . PHE A 1 324 ? 12.125 -8.537 -2.033 1.00 89.62 324 PHE A C 1
ATOM 2502 O O . PHE A 1 324 ? 13.262 -8.159 -1.768 1.00 89.62 324 PHE A O 1
ATOM 2509 N N . ARG A 1 325 ? 11.872 -9.720 -2.595 1.00 88.06 325 ARG A N 1
ATOM 2510 C CA . ARG A 1 325 ? 12.948 -10.640 -2.973 1.00 88.06 325 ARG A CA 1
ATOM 2511 C C . ARG A 1 325 ? 13.866 -10.033 -4.043 1.00 88.06 325 ARG A C 1
ATOM 2513 O O . ARG A 1 325 ? 15.068 -10.266 -4.014 1.00 88.06 325 ARG A O 1
ATOM 2520 N N . HIS A 1 326 ? 13.277 -9.268 -4.963 1.00 90.81 326 HIS A N 1
ATOM 2521 C CA . HIS A 1 326 ? 13.950 -8.598 -6.076 1.00 90.81 326 HIS A CA 1
ATOM 2522 C C . HIS A 1 326 ? 13.489 -7.131 -6.158 1.00 90.81 326 HIS A C 1
ATOM 2524 O O . HIS A 1 326 ? 12.683 -6.796 -7.033 1.00 90.81 326 HIS A O 1
ATOM 2530 N N . PRO A 1 327 ? 13.924 -6.248 -5.237 1.00 91.25 327 PRO A N 1
ATOM 2531 C CA . PRO A 1 327 ? 13.473 -4.852 -5.195 1.00 91.25 327 PRO A CA 1
ATOM 2532 C C . PRO A 1 327 ? 13.730 -4.107 -6.514 1.00 91.25 327 PRO A C 1
ATOM 2534 O O . PRO A 1 327 ? 12.952 -3.239 -6.909 1.00 91.25 327 PRO A O 1
ATOM 2537 N N . GLU A 1 328 ? 14.779 -4.485 -7.242 1.00 91.81 328 GLU A N 1
ATOM 2538 C CA . GLU A 1 328 ? 15.078 -3.964 -8.567 1.00 91.81 328 GLU A CA 1
ATOM 2539 C C . GLU A 1 328 ? 14.022 -4.309 -9.614 1.00 91.81 328 GLU A C 1
ATOM 2541 O O . GLU A 1 328 ? 13.720 -3.486 -10.481 1.00 91.81 328 GLU A O 1
ATOM 2546 N N . CYS A 1 329 ? 13.457 -5.513 -9.541 1.00 94.31 329 CYS A N 1
ATOM 2547 C CA . CYS A 1 329 ? 12.434 -5.957 -10.476 1.00 94.31 329 CYS A CA 1
ATOM 2548 C C . CYS A 1 329 ? 11.130 -5.202 -10.212 1.00 94.31 329 CYS A C 1
ATOM 2550 O O . CYS A 1 329 ? 10.477 -4.771 -11.155 1.00 94.31 329 CYS A O 1
ATOM 2552 N N . GLU A 1 330 ? 10.786 -4.943 -8.951 1.00 93.94 330 GLU A N 1
ATOM 2553 C CA . GLU A 1 330 ? 9.618 -4.130 -8.586 1.00 93.94 330 GLU A CA 1
ATOM 2554 C C . GLU A 1 330 ? 9.719 -2.703 -9.102 1.00 93.94 330 GLU A C 1
ATOM 2556 O O . GLU A 1 330 ? 8.781 -2.184 -9.710 1.00 93.94 330 GLU A O 1
ATOM 2561 N N . LEU A 1 331 ? 10.884 -2.083 -8.901 1.00 95.38 331 LEU A N 1
ATOM 2562 C CA . LEU A 1 331 ? 11.154 -0.751 -9.413 1.00 95.38 331 LEU A CA 1
ATOM 2563 C C . LEU A 1 331 ? 11.019 -0.728 -10.936 1.00 95.38 331 LEU A C 1
ATOM 2565 O O . LEU A 1 331 ? 10.311 0.123 -11.476 1.00 95.38 331 LEU A O 1
ATOM 2569 N N . ARG A 1 332 ? 11.597 -1.720 -11.628 1.00 95.88 332 ARG A N 1
ATOM 2570 C CA . ARG A 1 332 ? 11.412 -1.893 -13.074 1.00 95.88 332 ARG A CA 1
ATOM 2571 C C . ARG A 1 332 ? 9.942 -2.073 -13.454 1.00 95.88 332 ARG A C 1
ATOM 2573 O O . ARG A 1 332 ? 9.516 -1.422 -14.399 1.00 95.88 332 ARG A O 1
ATOM 2580 N N . ARG A 1 333 ? 9.131 -2.854 -12.728 1.00 95.94 333 ARG A N 1
ATOM 2581 C CA . ARG A 1 333 ? 7.686 -2.998 -13.016 1.00 95.94 333 ARG A CA 1
ATOM 2582 C C . ARG A 1 333 ? 6.953 -1.658 -12.967 1.00 95.94 333 ARG A C 1
ATOM 2584 O O . ARG A 1 333 ? 6.142 -1.388 -13.851 1.00 95.94 333 ARG A O 1
ATOM 2591 N N . VAL A 1 334 ? 7.268 -0.806 -11.988 1.00 96.56 334 VAL A N 1
ATOM 2592 C CA . VAL A 1 334 ? 6.691 0.547 -11.890 1.00 96.56 334 VAL A CA 1
ATOM 2593 C C . VAL A 1 334 ? 7.123 1.425 -13.069 1.00 96.56 334 VAL A C 1
ATOM 2595 O O . VAL A 1 334 ? 6.289 2.137 -13.636 1.00 96.56 334 VAL A O 1
ATOM 2598 N N . LEU A 1 335 ? 8.397 1.368 -13.477 1.00 96.50 335 LEU A N 1
ATOM 2599 C CA . LEU A 1 335 ? 8.903 2.103 -14.646 1.00 96.50 335 LEU A CA 1
ATOM 2600 C C . LEU A 1 335 ? 8.233 1.627 -15.944 1.00 96.50 335 LEU A C 1
ATOM 2602 O O . LEU A 1 335 ? 7.716 2.451 -16.702 1.00 96.50 335 LEU A O 1
ATOM 2606 N N . LEU A 1 336 ? 8.146 0.307 -16.144 1.00 96.56 336 LEU A N 1
ATOM 2607 C CA . LEU A 1 336 ? 7.487 -0.325 -17.288 1.00 96.56 336 LEU A CA 1
ATOM 2608 C C . LEU A 1 336 ? 6.020 0.099 -17.387 1.00 96.56 336 LEU A C 1
ATOM 2610 O O . LEU A 1 336 ? 5.570 0.523 -18.456 1.00 96.56 336 LEU A O 1
ATOM 2614 N N . GLY A 1 337 ? 5.278 0.028 -16.276 1.00 95.88 337 GLY A N 1
ATOM 2615 C CA . GLY A 1 337 ? 3.875 0.440 -16.234 1.00 95.88 337 GLY A CA 1
ATOM 2616 C C . GLY A 1 337 ? 3.687 1.941 -16.459 1.00 95.88 337 GLY A C 1
ATOM 2617 O O . GLY A 1 337 ? 2.639 2.360 -16.955 1.00 95.88 337 GLY A O 1
ATOM 2618 N N . SER A 1 338 ? 4.715 2.737 -16.154 1.00 95.44 338 SER A N 1
ATOM 2619 C CA . SER A 1 338 ? 4.765 4.185 -16.382 1.00 95.44 338 SER A CA 1
ATOM 2620 C C . SER A 1 338 ? 5.254 4.579 -17.784 1.00 95.44 338 SER A C 1
ATOM 2622 O O . SER A 1 338 ? 5.218 5.761 -18.123 1.00 95.44 338 SER A O 1
ATOM 2624 N N . GLY A 1 339 ? 5.698 3.618 -18.603 1.00 95.25 339 GLY A N 1
ATOM 2625 C CA . GLY A 1 339 ? 6.227 3.871 -19.948 1.00 95.25 339 GLY A CA 1
ATOM 2626 C C . GLY A 1 339 ? 7.612 4.523 -19.972 1.00 95.25 339 GLY A C 1
ATOM 2627 O O . GLY A 1 339 ? 7.9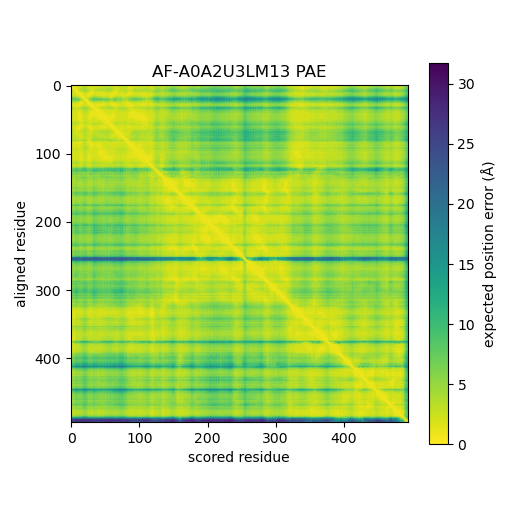64 5.157 -20.969 1.00 95.25 339 GLY A O 1
ATOM 2628 N N . ILE A 1 340 ? 8.374 4.406 -18.880 1.00 95.88 340 ILE A N 1
ATOM 2629 C CA . ILE A 1 340 ? 9.738 4.931 -18.773 1.00 95.88 340 ILE A CA 1
ATOM 2630 C C . ILE A 1 340 ? 10.720 3.820 -19.123 1.00 95.88 340 ILE A C 1
ATOM 2632 O O . ILE A 1 340 ? 10.765 2.790 -18.453 1.00 95.88 340 ILE A O 1
ATOM 2636 N N . VAL A 1 341 ? 11.556 4.083 -20.121 1.00 95.88 341 VAL A N 1
ATOM 2637 C CA . VAL A 1 341 ? 12.701 3.247 -20.468 1.00 95.88 341 VAL A CA 1
ATOM 2638 C C . VAL A 1 341 ? 13.926 3.786 -19.739 1.00 95.88 341 VAL A C 1
ATOM 2640 O O . VAL A 1 341 ? 14.295 4.958 -19.885 1.00 95.88 341 VAL A O 1
ATOM 2643 N N . ALA A 1 342 ? 14.542 2.922 -18.940 1.00 94.25 342 ALA A N 1
ATOM 2644 C CA . ALA A 1 342 ? 15.744 3.207 -18.173 1.00 94.25 342 ALA A CA 1
ATOM 2645 C C . ALA A 1 342 ? 16.869 2.272 -18.627 1.00 94.25 342 ALA A C 1
ATOM 2647 O O . ALA A 1 342 ? 16.690 1.056 -18.687 1.00 94.25 342 ALA A O 1
ATOM 2648 N N . GLU A 1 343 ? 18.023 2.847 -18.951 1.00 91.81 343 GLU A N 1
ATOM 2649 C CA . GLU A 1 343 ? 19.222 2.087 -19.305 1.00 91.81 343 GLU A CA 1
ATOM 2650 C C . GLU A 1 343 ? 19.896 1.506 -18.051 1.00 91.81 343 GLU A C 1
ATOM 2652 O O . GLU A 1 343 ? 19.556 1.853 -16.920 1.00 91.81 343 GLU A O 1
ATOM 2657 N N . SER A 1 344 ? 20.897 0.637 -18.220 1.00 90.75 344 SER A N 1
ATOM 2658 C CA . SER A 1 344 ? 21.581 -0.010 -17.088 1.00 90.75 344 SER A CA 1
ATOM 2659 C C . SER A 1 344 ? 22.136 0.988 -16.063 1.00 90.75 344 SER A C 1
ATOM 2661 O O . SER A 1 344 ? 22.022 0.753 -14.862 1.00 90.75 344 SER A O 1
ATOM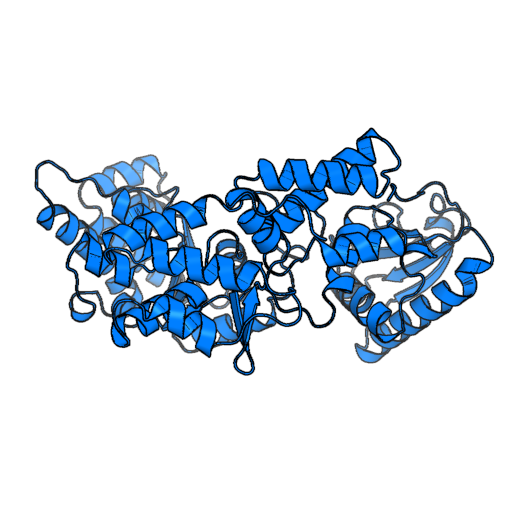 2663 N N . ALA A 1 345 ? 22.688 2.116 -16.522 1.00 94.06 345 ALA A N 1
ATOM 2664 C CA . ALA A 1 345 ? 23.198 3.167 -15.642 1.00 94.06 345 ALA A CA 1
ATOM 2665 C C . ALA A 1 345 ? 22.071 3.928 -14.916 1.00 94.06 345 ALA A C 1
ATOM 2667 O O . ALA A 1 345 ? 22.209 4.237 -13.735 1.00 94.06 345 ALA A O 1
ATOM 2668 N N . ASP A 1 346 ? 20.939 4.168 -15.589 1.00 94.94 346 ASP A N 1
ATOM 2669 C CA . ASP A 1 346 ? 19.752 4.781 -14.981 1.00 94.94 346 ASP A CA 1
ATOM 2670 C C . ASP A 1 346 ? 19.181 3.891 -13.865 1.00 94.94 346 ASP A C 1
ATOM 2672 O O . ASP A 1 346 ? 18.819 4.376 -12.795 1.00 94.94 346 ASP A O 1
ATOM 2676 N N . ILE A 1 347 ? 19.104 2.577 -14.112 1.00 93.69 347 ILE A N 1
ATOM 2677 C CA . ILE A 1 347 ? 18.619 1.594 -13.138 1.00 93.69 347 ILE A CA 1
ATOM 2678 C C . ILE A 1 347 ? 19.561 1.506 -11.938 1.00 93.69 347 ILE A C 1
ATOM 2680 O O . ILE A 1 347 ? 19.081 1.502 -10.807 1.00 93.69 347 ILE A O 1
ATOM 2684 N N . ALA A 1 348 ? 20.875 1.461 -12.167 1.00 94.12 348 ALA A N 1
ATOM 2685 C CA . ALA A 1 348 ? 21.856 1.448 -11.085 1.00 94.12 348 ALA A CA 1
ATOM 2686 C C . ALA A 1 348 ? 21.736 2.703 -10.205 1.00 94.12 348 ALA A C 1
ATOM 2688 O O . ALA A 1 348 ? 21.698 2.591 -8.981 1.00 94.12 348 ALA A O 1
ATOM 2689 N N . TRP A 1 349 ? 21.587 3.883 -10.821 1.00 96.31 349 TRP A N 1
ATOM 2690 C CA . TRP A 1 349 ? 21.359 5.131 -10.090 1.00 96.31 349 TRP A CA 1
ATOM 2691 C C . TRP A 1 349 ? 20.036 5.106 -9.311 1.00 96.31 349 TRP A C 1
ATOM 2693 O O . TRP A 1 349 ? 19.997 5.474 -8.140 1.00 96.31 349 TRP A O 1
ATOM 2703 N N . LEU A 1 350 ? 18.946 4.620 -9.911 1.00 96.19 350 LEU A N 1
ATOM 2704 C CA . LEU A 1 350 ? 17.667 4.501 -9.209 1.00 96.19 350 LEU A CA 1
ATOM 2705 C C . LEU A 1 350 ? 17.759 3.559 -8.006 1.00 96.19 350 LEU A C 1
ATOM 2707 O O . LEU A 1 350 ? 17.248 3.890 -6.945 1.00 96.19 350 LEU A O 1
ATOM 2711 N N . GLN A 1 351 ? 18.432 2.417 -8.142 1.00 93.44 351 GLN A N 1
ATOM 2712 C CA . GLN A 1 351 ? 18.612 1.449 -7.055 1.00 93.44 351 GLN A CA 1
ATOM 2713 C C . GLN A 1 351 ? 19.437 1.998 -5.887 1.00 93.44 351 GLN A C 1
ATOM 2715 O O . GLN A 1 351 ? 19.236 1.559 -4.752 1.00 93.44 351 GLN A O 1
ATOM 2720 N N . SER A 1 352 ? 20.362 2.929 -6.144 1.00 94.12 352 SER A N 1
ATOM 2721 C CA . SER A 1 352 ? 21.177 3.543 -5.093 1.00 94.12 352 SER A CA 1
ATOM 2722 C C . SER A 1 352 ? 20.461 4.674 -4.351 1.00 94.12 352 SER A C 1
ATOM 2724 O O . SER A 1 352 ? 20.874 4.991 -3.240 1.00 94.12 352 SER A O 1
ATOM 2726 N N . HIS A 1 353 ? 19.378 5.233 -4.905 1.00 95.62 353 HIS A N 1
ATOM 2727 C CA . HIS A 1 353 ? 18.675 6.399 -4.339 1.00 95.62 353 HIS A CA 1
ATOM 2728 C C . HIS A 1 353 ? 17.228 6.119 -3.914 1.00 95.62 353 HIS A C 1
ATOM 2730 O O . HIS A 1 353 ? 16.711 6.746 -2.986 1.00 95.62 353 HIS A O 1
ATOM 2736 N N . VAL A 1 354 ? 16.554 5.188 -4.589 1.00 94.81 354 VAL A N 1
ATOM 2737 C CA . VAL A 1 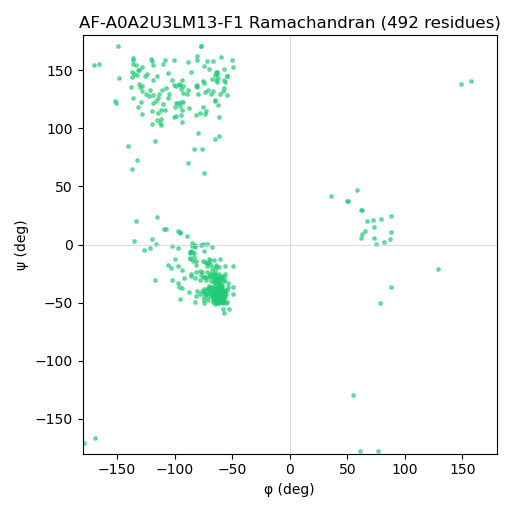354 ? 15.112 4.947 -4.484 1.00 94.81 354 VAL A CA 1
ATOM 2738 C C . VAL A 1 354 ? 14.842 3.477 -4.202 1.00 94.81 354 VAL A C 1
ATOM 2740 O O . VAL A 1 354 ? 15.391 2.575 -4.828 1.00 94.81 354 VAL A O 1
ATOM 2743 N N . ASP A 1 355 ? 13.922 3.238 -3.280 1.00 92.56 355 ASP A N 1
ATOM 2744 C CA . ASP A 1 355 ? 13.407 1.921 -2.941 1.00 92.56 355 ASP A CA 1
ATOM 2745 C C . ASP A 1 355 ? 11.883 1.989 -2.789 1.00 92.56 355 ASP A C 1
ATOM 2747 O O . ASP A 1 355 ? 11.324 3.042 -2.490 1.00 92.56 355 ASP A O 1
ATOM 2751 N N . LEU A 1 356 ? 11.201 0.860 -2.979 1.00 93.56 356 LEU A N 1
ATOM 2752 C CA . LEU A 1 356 ? 9.747 0.771 -2.825 1.00 93.56 356 LEU A CA 1
ATOM 2753 C C . LEU A 1 356 ? 9.326 0.271 -1.432 1.00 93.56 356 LEU A C 1
ATOM 2755 O O . LEU A 1 356 ? 8.151 -0.035 -1.239 1.00 93.56 356 LEU A O 1
ATOM 2759 N N . THR A 1 357 ? 10.245 0.161 -0.460 1.00 91.88 357 THR A N 1
ATOM 2760 C CA . THR A 1 357 ? 9.926 -0.392 0.875 1.00 91.88 357 THR A CA 1
ATOM 2761 C C . THR A 1 357 ? 8.918 0.482 1.622 1.00 91.88 357 THR A C 1
ATOM 2763 O O . THR A 1 357 ? 8.062 -0.022 2.356 1.00 91.88 357 THR A O 1
ATOM 2766 N N . VAL A 1 358 ? 8.974 1.795 1.364 1.00 91.50 358 VAL A N 1
ATOM 2767 C CA . VAL A 1 358 ? 7.989 2.803 1.765 1.00 91.50 358 VAL A CA 1
ATOM 2768 C C . VAL A 1 358 ? 7.388 3.396 0.481 1.00 91.50 358 VAL A C 1
ATOM 2770 O O . VAL A 1 358 ? 7.913 4.371 -0.057 1.00 91.50 358 VAL A O 1
ATOM 2773 N N . PRO A 1 359 ? 6.298 2.814 -0.059 1.00 90.81 359 PRO A N 1
ATOM 2774 C CA . PRO A 1 359 ? 5.878 3.065 -1.440 1.00 90.81 359 PRO A CA 1
ATOM 2775 C C . PRO A 1 359 ? 5.508 4.509 -1.752 1.00 90.81 359 PRO A C 1
ATOM 2777 O O . PRO A 1 359 ? 5.832 5.010 -2.817 1.00 90.81 359 PRO A O 1
ATOM 2780 N N . PHE A 1 360 ? 4.803 5.193 -0.853 1.00 91.12 360 PHE A N 1
ATOM 2781 C CA . PHE A 1 360 ? 4.239 6.513 -1.144 1.00 91.12 360 PHE A CA 1
ATOM 2782 C C . PHE A 1 360 ? 5.279 7.574 -1.563 1.00 91.12 360 PHE A C 1
ATOM 2784 O O . PHE A 1 360 ? 5.104 8.145 -2.641 1.00 91.12 360 PHE A O 1
ATOM 2791 N N . PRO A 1 361 ? 6.345 7.864 -0.784 1.00 92.56 361 PRO A N 1
ATOM 2792 C CA . PRO A 1 361 ? 7.372 8.820 -1.203 1.00 92.56 361 PRO A CA 1
ATOM 2793 C C . PRO A 1 361 ? 8.081 8.377 -2.488 1.00 92.56 361 PRO A C 1
ATOM 2795 O O . PRO A 1 361 ? 8.343 9.213 -3.349 1.00 92.56 361 PRO A O 1
ATOM 2798 N N . ALA A 1 362 ? 8.328 7.075 -2.658 1.00 94.12 362 ALA A N 1
ATOM 2799 C CA . ALA A 1 362 ? 8.974 6.536 -3.849 1.00 94.12 362 ALA A CA 1
ATOM 2800 C C . ALA A 1 362 ? 8.127 6.722 -5.110 1.00 94.12 362 ALA A C 1
ATOM 2802 O O . ALA A 1 362 ? 8.605 7.244 -6.111 1.00 94.12 362 ALA A O 1
ATOM 2803 N N . LEU A 1 363 ? 6.842 6.378 -5.042 1.00 94.75 363 LEU A N 1
ATOM 2804 C CA . LEU A 1 363 ? 5.887 6.564 -6.130 1.00 94.75 363 LEU A CA 1
ATOM 2805 C C . LEU A 1 363 ? 5.704 8.050 -6.469 1.00 94.75 363 LEU A C 1
ATOM 2807 O O . LEU A 1 363 ? 5.669 8.394 -7.646 1.00 94.75 363 LEU A O 1
ATOM 2811 N N . ARG A 1 364 ? 5.686 8.947 -5.470 1.00 94.75 364 ARG A N 1
ATOM 2812 C CA . ARG A 1 364 ? 5.675 10.403 -5.710 1.00 94.75 364 ARG A CA 1
ATOM 2813 C C . ARG A 1 364 ? 6.922 10.893 -6.438 1.00 94.75 364 ARG A C 1
ATOM 2815 O O . ARG A 1 364 ? 6.796 11.702 -7.353 1.00 94.75 364 ARG A O 1
ATOM 2822 N N . PHE A 1 365 ? 8.105 10.427 -6.042 1.00 96.25 365 PHE A N 1
ATOM 2823 C CA . PHE A 1 365 ? 9.341 10.782 -6.734 1.00 96.25 365 PHE A CA 1
ATOM 2824 C C . PHE A 1 365 ? 9.335 10.265 -8.178 1.00 96.25 365 PHE A C 1
ATOM 2826 O O . PHE A 1 365 ? 9.603 11.022 -9.107 1.00 96.25 365 PHE A O 1
ATOM 2833 N N . LEU A 1 366 ? 8.960 9.000 -8.383 1.00 96.31 366 LEU A N 1
ATOM 2834 C CA . LEU A 1 366 ? 8.880 8.401 -9.715 1.00 96.31 366 LEU A CA 1
ATOM 2835 C C . LEU A 1 366 ? 7.832 9.091 -10.605 1.00 96.31 366 LEU A C 1
ATOM 2837 O O . LEU A 1 366 ? 8.018 9.166 -11.817 1.00 96.31 366 LEU A O 1
ATOM 2841 N N . ASP A 1 367 ? 6.754 9.629 -10.032 1.00 95.56 367 ASP A N 1
ATOM 2842 C CA . ASP A 1 367 ? 5.742 10.402 -10.761 1.00 95.56 367 ASP A CA 1
ATOM 2843 C C . ASP A 1 367 ? 6.268 11.789 -11.176 1.00 95.56 367 ASP A C 1
ATOM 2845 O O . ASP A 1 367 ? 6.052 12.238 -12.308 1.00 95.56 367 ASP A O 1
ATOM 2849 N N . ALA A 1 368 ? 7.054 12.436 -10.308 1.00 95.19 368 ALA A N 1
ATOM 2850 C CA . ALA A 1 368 ? 7.778 13.661 -10.649 1.00 95.19 368 ALA A CA 1
ATOM 2851 C C . ALA A 1 368 ? 8.817 13.411 -11.756 1.00 95.19 368 ALA A C 1
ATOM 2853 O O . ALA A 1 368 ? 8.878 14.161 -12.730 1.00 95.19 368 ALA A O 1
ATOM 2854 N N . LEU A 1 369 ? 9.569 12.312 -11.656 1.00 95.94 369 LEU A N 1
ATOM 2855 C CA . LEU A 1 369 ? 10.521 11.874 -12.676 1.00 95.94 369 LEU A CA 1
ATOM 2856 C C . LEU A 1 369 ? 9.824 11.600 -14.011 1.00 95.94 369 LEU A C 1
ATOM 2858 O O . LEU A 1 369 ? 10.267 12.085 -15.048 1.00 95.94 369 LEU A O 1
ATOM 2862 N N . MET A 1 370 ? 8.686 10.903 -13.995 1.00 95.38 370 MET A N 1
ATOM 2863 C CA . MET A 1 370 ? 7.872 10.681 -15.192 1.00 95.38 370 MET A CA 1
ATOM 2864 C C . MET A 1 370 ? 7.434 11.999 -15.836 1.00 95.38 370 MET A C 1
ATOM 2866 O O . MET A 1 370 ? 7.469 12.137 -17.060 1.00 95.38 370 MET A O 1
ATOM 2870 N N . SER A 1 371 ? 7.008 12.963 -15.021 1.00 94.88 371 SER A N 1
ATOM 2871 C CA . SER A 1 371 ? 6.581 14.282 -15.489 1.00 94.88 371 SER A CA 1
ATOM 2872 C C . SER A 1 371 ? 7.732 15.045 -16.149 1.00 94.88 371 SER A C 1
ATOM 2874 O O . SER A 1 371 ? 7.536 15.661 -17.197 1.00 94.88 371 SER A O 1
ATOM 2876 N N . GLU A 1 372 ? 8.941 14.939 -15.597 1.00 95.44 372 GLU A N 1
ATOM 2877 C CA . GLU A 1 372 ? 10.142 15.544 -16.173 1.00 95.44 372 GLU A CA 1
ATOM 2878 C C . GLU A 1 372 ? 10.543 14.882 -17.500 1.00 95.44 372 GLU A C 1
ATOM 2880 O O . GLU A 1 372 ? 10.768 15.577 -18.494 1.00 95.44 372 GLU A O 1
ATOM 2885 N N . VAL A 1 373 ? 10.523 13.546 -17.568 1.00 95.44 373 VAL A N 1
ATOM 2886 C CA . VAL A 1 373 ? 10.783 12.792 -18.807 1.00 95.44 373 VAL A CA 1
ATOM 2887 C C . VAL A 1 373 ? 9.760 13.157 -19.890 1.00 95.44 373 VAL A C 1
ATOM 2889 O O . VAL A 1 373 ? 10.128 13.359 -21.044 1.00 95.44 373 VAL A O 1
ATOM 2892 N N . LYS A 1 374 ? 8.477 13.322 -19.541 1.00 94.06 374 LYS A N 1
ATOM 2893 C CA . LYS A 1 374 ? 7.435 13.769 -20.487 1.00 94.06 374 LYS A CA 1
ATOM 2894 C C . LYS A 1 374 ? 7.667 15.187 -21.008 1.00 94.06 374 LYS A C 1
ATOM 2896 O O . LYS A 1 374 ? 7.310 15.475 -22.147 1.00 94.06 374 LYS A O 1
ATOM 2901 N N . ARG A 1 375 ? 8.242 16.068 -20.188 1.00 94.06 375 ARG A N 1
ATOM 2902 C CA . ARG A 1 375 ? 8.515 17.466 -20.544 1.00 94.06 375 ARG A CA 1
ATOM 2903 C C . ARG A 1 375 ? 9.753 17.613 -21.430 1.00 94.06 375 ARG A C 1
ATOM 2905 O O . ARG A 1 375 ? 9.727 18.403 -22.369 1.00 94.06 375 ARG A O 1
ATOM 2912 N N . GLY A 1 376 ? 10.825 16.884 -21.116 1.00 87.25 376 GLY A N 1
ATOM 2913 C CA . GLY A 1 376 ? 12.124 16.986 -21.793 1.00 87.25 376 GLY A CA 1
ATOM 2914 C C . GLY A 1 376 ? 12.404 15.908 -22.847 1.00 87.25 376 GLY A C 1
ATOM 2915 O O . GLY A 1 376 ? 13.358 16.035 -23.610 1.00 87.25 376 GLY A O 1
ATOM 2916 N N . GLY A 1 377 ? 11.602 14.842 -22.900 1.00 87.81 377 GLY A N 1
ATOM 2917 C CA . GLY A 1 377 ? 11.790 13.668 -23.760 1.00 87.81 377 GLY A CA 1
ATOM 2918 C C . GLY A 1 377 ? 12.843 12.683 -23.236 1.00 87.81 377 GLY A C 1
ATOM 2919 O O . GLY A 1 377 ? 12.567 11.487 -23.124 1.00 87.81 377 GLY A O 1
ATOM 2920 N N . VAL A 1 378 ? 14.033 13.185 -22.893 1.00 89.56 378 VAL A N 1
ATOM 2921 C CA . VAL A 1 378 ? 15.151 12.412 -22.328 1.00 89.56 378 VAL A CA 1
ATOM 2922 C C . VAL A 1 378 ? 15.678 13.113 -21.078 1.00 89.56 378 VAL A C 1
ATOM 2924 O O . VAL A 1 378 ? 15.879 14.326 -21.078 1.00 89.56 378 VAL A O 1
ATOM 2927 N N . THR A 1 379 ? 15.934 12.337 -20.030 1.00 92.06 379 THR A N 1
ATOM 2928 C CA . THR A 1 379 ? 16.490 12.798 -18.754 1.00 92.06 379 THR A CA 1
ATOM 2929 C C . THR A 1 379 ? 17.825 12.102 -18.510 1.00 92.06 379 THR A C 1
ATOM 2931 O O . THR A 1 379 ? 17.896 10.871 -18.501 1.00 92.06 379 THR A O 1
ATOM 2934 N N . SER A 1 380 ? 18.888 12.885 -18.343 1.00 95.25 380 SER A N 1
ATOM 2935 C CA . SER A 1 380 ? 20.224 12.401 -17.973 1.00 95.25 380 SER A CA 1
ATOM 2936 C C . SER A 1 380 ? 20.332 12.138 -16.468 1.00 95.25 380 SER A C 1
ATOM 2938 O O . SER A 1 380 ? 19.552 12.680 -15.689 1.00 95.25 380 SER A O 1
ATOM 2940 N N . ILE A 1 381 ? 21.341 11.372 -16.040 1.00 96.25 381 ILE A N 1
ATOM 2941 C CA . ILE A 1 381 ? 21.593 11.102 -14.612 1.00 96.25 381 ILE A CA 1
ATOM 2942 C C . ILE A 1 381 ? 21.773 12.401 -13.812 1.00 96.25 381 ILE A C 1
ATOM 2944 O O . ILE A 1 381 ? 21.227 12.515 -12.724 1.00 96.25 381 ILE A O 1
ATOM 2948 N N . ALA A 1 382 ? 22.454 13.412 -14.363 1.00 95.69 382 ALA A N 1
ATOM 2949 C CA . ALA A 1 382 ? 22.613 14.707 -13.695 1.00 95.69 382 ALA A CA 1
ATOM 2950 C C . ALA A 1 382 ? 21.265 15.413 -13.458 1.00 95.69 382 ALA A C 1
ATOM 2952 O O . ALA A 1 382 ? 21.028 15.962 -12.390 1.00 95.69 382 ALA A O 1
ATOM 2953 N N . GLN A 1 383 ? 20.343 15.337 -14.422 1.00 95.94 383 GLN A N 1
ATOM 2954 C CA . GLN A 1 383 ? 18.994 15.886 -14.254 1.00 95.94 383 GLN A CA 1
ATOM 2955 C C . GLN A 1 383 ? 18.160 15.070 -13.257 1.00 95.94 383 GLN A C 1
ATOM 2957 O O . GLN A 1 383 ? 17.375 15.647 -12.508 1.00 95.94 383 GLN A O 1
ATOM 2962 N N . CYS A 1 384 ? 18.326 13.742 -13.232 1.00 95.69 384 CYS A N 1
ATOM 2963 C CA . CYS A 1 384 ? 17.718 12.890 -12.210 1.00 95.69 384 CYS A CA 1
ATOM 2964 C C . CYS A 1 384 ? 18.216 13.267 -10.807 1.00 95.69 384 CYS A C 1
ATOM 2966 O O . CYS A 1 384 ? 17.410 13.353 -9.886 1.00 95.69 384 CYS A O 1
ATOM 2968 N N . GLU A 1 385 ? 19.514 13.534 -10.666 1.00 96.56 385 GLU A N 1
ATOM 2969 C CA . GLU A 1 385 ? 20.157 13.956 -9.421 1.00 96.56 385 GLU A CA 1
ATOM 2970 C C . GLU A 1 385 ? 19.634 15.318 -8.941 1.00 96.56 385 GLU A C 1
ATOM 2972 O O . GLU A 1 385 ? 19.229 15.456 -7.786 1.00 96.56 385 GLU A O 1
ATOM 2977 N N . ASP A 1 386 ? 19.551 16.308 -9.834 1.00 96.12 386 ASP A N 1
ATOM 2978 C CA . ASP A 1 386 ? 18.982 17.624 -9.517 1.00 96.12 386 ASP A CA 1
ATOM 2979 C C . ASP A 1 386 ? 17.513 17.512 -9.080 1.00 96.12 386 ASP A C 1
ATOM 2981 O O . ASP A 1 386 ? 17.102 18.099 -8.073 1.00 96.12 386 ASP A O 1
ATOM 2985 N N . LEU A 1 387 ? 16.718 16.714 -9.804 1.00 96.75 387 LEU A N 1
ATOM 2986 C CA . LEU A 1 387 ? 15.321 16.454 -9.459 1.00 96.75 387 LEU A CA 1
ATOM 2987 C C . LEU A 1 387 ? 15.200 15.747 -8.104 1.00 96.75 387 LEU A C 1
ATOM 2989 O O . LEU A 1 387 ? 14.326 16.092 -7.309 1.00 96.75 387 LEU A O 1
ATOM 2993 N N . PHE A 1 388 ? 16.069 14.775 -7.832 1.00 97.12 388 PHE A N 1
ATOM 2994 C CA . PHE A 1 388 ? 16.108 14.041 -6.574 1.00 97.12 388 PHE A CA 1
ATOM 2995 C C . PHE A 1 388 ? 16.422 14.955 -5.395 1.00 97.12 388 PHE A C 1
ATOM 2997 O O . PHE A 1 388 ? 15.668 14.968 -4.425 1.00 97.12 388 PHE A O 1
ATOM 3004 N N . ARG A 1 389 ? 17.466 15.784 -5.491 1.00 95.62 389 ARG A N 1
ATOM 3005 C CA . ARG A 1 389 ? 17.816 16.757 -4.443 1.00 95.62 389 ARG A CA 1
ATOM 3006 C C . ARG A 1 389 ? 16.686 17.749 -4.201 1.00 95.62 389 ARG A C 1
ATOM 3008 O O . ARG A 1 389 ? 16.324 17.995 -3.051 1.00 95.62 389 ARG A O 1
ATOM 3015 N N . GLY A 1 390 ? 16.080 18.261 -5.275 1.00 95.69 390 GLY A N 1
ATOM 3016 C CA . GLY A 1 390 ? 14.907 19.128 -5.188 1.00 95.69 390 GLY A CA 1
ATOM 3017 C C . GLY A 1 390 ? 13.727 18.446 -4.492 1.00 95.69 390 GLY A C 1
ATOM 3018 O O . GLY A 1 390 ? 13.104 19.037 -3.610 1.00 95.69 390 GLY A O 1
ATOM 3019 N N . PHE A 1 391 ? 13.447 17.185 -4.831 1.00 96.06 391 PHE A N 1
ATOM 3020 C CA . PHE A 1 391 ? 12.404 16.390 -4.186 1.00 96.06 391 PHE A CA 1
ATOM 3021 C C . PHE A 1 391 ? 12.702 16.162 -2.702 1.00 96.06 391 PHE A C 1
ATOM 3023 O O . PHE A 1 391 ? 11.849 16.436 -1.865 1.00 96.06 391 PHE A O 1
ATOM 3030 N N . ILE A 1 392 ? 13.907 15.708 -2.358 1.00 95.44 392 ILE A N 1
ATOM 3031 C CA . ILE A 1 392 ? 14.312 15.445 -0.975 1.00 95.44 392 ILE A CA 1
ATOM 3032 C C . ILE A 1 392 ? 14.222 16.711 -0.115 1.00 95.44 392 ILE A C 1
ATOM 3034 O O . ILE A 1 392 ? 13.715 16.648 1.001 1.00 95.44 392 ILE A O 1
ATOM 3038 N N . GLY A 1 393 ? 14.644 17.863 -0.639 1.00 91.50 393 GLY A N 1
ATOM 3039 C CA . GLY A 1 393 ? 14.599 19.130 0.093 1.00 91.50 393 GLY A CA 1
ATOM 3040 C C . GLY A 1 393 ? 13.197 19.718 0.286 1.00 91.50 393 GLY A C 1
ATOM 3041 O O . GLY A 1 393 ? 13.034 20.614 1.108 1.00 91.50 393 GLY A O 1
ATOM 3042 N N . THR A 1 394 ? 12.187 19.251 -0.458 1.00 92.00 394 THR A N 1
ATOM 3043 C CA . THR A 1 394 ? 10.836 19.854 -0.464 1.00 92.00 394 THR A CA 1
ATOM 3044 C C . THR A 1 394 ? 9.701 18.873 -0.171 1.00 92.00 394 THR A C 1
ATOM 3046 O O . THR A 1 394 ? 8.542 19.277 -0.085 1.00 92.00 394 THR A O 1
ATOM 3049 N N . THR A 1 395 ? 9.990 17.578 -0.043 1.00 91.31 395 THR A N 1
ATOM 3050 C CA . THR A 1 395 ? 8.954 16.561 0.133 1.00 91.31 395 THR A CA 1
ATOM 3051 C C . THR A 1 395 ? 8.379 16.579 1.545 1.00 91.31 395 THR A C 1
ATOM 3053 O O . THR A 1 395 ? 9.045 16.233 2.511 1.00 91.31 395 THR A O 1
ATOM 3056 N N . GLU A 1 396 ? 7.081 16.856 1.636 1.00 89.44 396 GLU A N 1
ATOM 3057 C CA . GLU A 1 396 ? 6.306 16.758 2.884 1.00 89.44 396 GLU A CA 1
ATOM 3058 C C . GLU A 1 396 ? 5.994 15.300 3.279 1.00 89.44 396 GLU A C 1
ATOM 3060 O O . GLU A 1 396 ? 5.293 15.017 4.249 1.00 89.44 396 GLU A O 1
ATOM 3065 N N . SER A 1 397 ? 6.451 14.321 2.486 1.00 86.25 397 SER A N 1
ATOM 3066 C CA . SER A 1 397 ? 6.094 12.905 2.672 1.00 86.25 397 SER A CA 1
ATOM 3067 C C . SER A 1 397 ? 6.635 12.314 3.979 1.00 86.25 397 SER A C 1
ATOM 3069 O O . SER A 1 397 ? 6.217 11.219 4.361 1.00 86.25 397 SER A O 1
ATOM 3071 N N . PHE A 1 398 ? 7.556 13.027 4.629 1.00 88.69 398 PHE A N 1
ATOM 3072 C CA . PHE A 1 398 ? 8.277 12.611 5.825 1.00 88.69 398 PHE A CA 1
ATOM 3073 C C . PHE A 1 398 ? 8.092 13.563 7.024 1.00 88.69 398 PHE A C 1
ATOM 3075 O O . PHE A 1 398 ? 8.532 13.229 8.121 1.00 88.69 398 PHE A O 1
ATOM 3082 N N . ASP A 1 399 ? 7.370 14.679 6.875 1.00 84.69 399 ASP A N 1
ATOM 3083 C CA . ASP A 1 399 ? 7.205 15.711 7.920 1.00 84.69 399 ASP A CA 1
ATOM 3084 C C . ASP A 1 399 ? 6.583 15.181 9.222 1.00 84.69 399 ASP A C 1
ATOM 3086 O O . ASP A 1 399 ? 6.823 15.693 10.319 1.00 84.69 399 ASP A O 1
ATOM 3090 N N . ASP A 1 400 ? 5.783 14.119 9.120 1.00 82.38 400 ASP A N 1
ATOM 3091 C CA . ASP A 1 400 ? 5.141 13.486 10.270 1.00 82.38 400 ASP A CA 1
ATOM 3092 C C . ASP A 1 400 ? 6.156 12.896 11.265 1.00 82.38 400 ASP A C 1
ATOM 3094 O O . ASP A 1 400 ? 5.874 12.816 12.464 1.00 82.38 400 ASP A O 1
ATOM 3098 N N . PHE A 1 401 ? 7.353 12.515 10.808 1.00 85.75 401 PHE A N 1
ATOM 3099 C CA . PHE A 1 401 ? 8.391 11.975 11.685 1.00 85.75 401 PHE A CA 1
ATOM 3100 C C . PHE A 1 401 ? 8.899 13.020 12.685 1.00 85.75 401 PHE A C 1
ATOM 3102 O O . PHE A 1 401 ? 9.057 12.703 13.865 1.00 85.75 401 PHE A O 1
ATOM 3109 N N . ASP A 1 402 ? 9.024 14.284 12.279 1.00 83.25 402 ASP A N 1
ATOM 3110 C CA . ASP A 1 402 ? 9.407 15.372 13.186 1.00 83.25 402 ASP A CA 1
ATOM 3111 C C . ASP A 1 402 ? 8.344 15.630 14.255 1.00 83.25 402 ASP A C 1
ATOM 3113 O O . ASP A 1 402 ? 8.647 16.032 15.383 1.00 83.25 402 ASP A O 1
ATOM 3117 N N . VAL A 1 403 ? 7.068 15.415 13.923 1.00 82.94 403 VAL A N 1
ATOM 3118 C CA . VAL A 1 403 ? 5.971 15.493 14.897 1.00 82.94 403 VAL A CA 1
ATOM 3119 C C . VAL A 1 403 ? 6.102 14.369 15.926 1.00 82.94 403 VAL A C 1
ATOM 3121 O O . VAL A 1 403 ? 5.965 14.623 17.125 1.00 82.94 403 VAL A O 1
ATOM 3124 N N . HIS A 1 404 ? 6.426 13.148 15.489 1.00 83.75 404 HIS A N 1
ATOM 3125 C CA . HIS A 1 404 ? 6.654 12.012 16.383 1.00 83.75 404 HIS A CA 1
ATOM 3126 C C . HIS A 1 404 ? 7.841 12.240 17.331 1.00 83.75 404 HIS A C 1
ATOM 3128 O O . HIS A 1 404 ? 7.695 12.015 18.534 1.00 83.75 404 HIS A O 1
ATOM 3134 N N . ILE A 1 405 ? 8.974 12.746 16.831 1.00 86.06 405 ILE A N 1
ATOM 3135 C CA . ILE A 1 405 ? 10.147 13.080 17.661 1.00 86.06 405 ILE A CA 1
ATOM 3136 C C . ILE A 1 405 ? 9.784 14.152 18.693 1.00 86.06 405 ILE A C 1
ATOM 3138 O O . ILE A 1 405 ? 10.029 13.971 19.887 1.00 86.06 405 ILE A O 1
ATOM 3142 N N . ARG A 1 406 ? 9.139 15.247 18.262 1.00 83.19 406 ARG A N 1
ATOM 3143 C CA . ARG A 1 406 ? 8.730 16.342 19.158 1.00 83.19 406 ARG A CA 1
ATOM 3144 C C . ARG A 1 406 ? 7.762 15.883 20.241 1.00 83.19 406 ARG A C 1
ATOM 3146 O O . ARG A 1 406 ? 7.918 16.278 21.393 1.00 83.19 406 ARG A O 1
ATOM 3153 N N . ARG A 1 407 ? 6.793 15.029 19.902 1.00 81.12 407 ARG A N 1
ATOM 3154 C CA . ARG A 1 407 ? 5.882 14.442 20.892 1.00 81.12 407 ARG A CA 1
ATOM 3155 C C . ARG A 1 407 ? 6.640 13.559 21.878 1.00 81.12 407 ARG A C 1
ATOM 3157 O O . ARG A 1 407 ? 6.423 13.665 23.081 1.00 81.12 407 ARG A O 1
ATOM 3164 N N . LYS A 1 408 ? 7.579 12.737 21.400 1.00 83.81 408 LYS A N 1
ATOM 3165 C CA . LYS A 1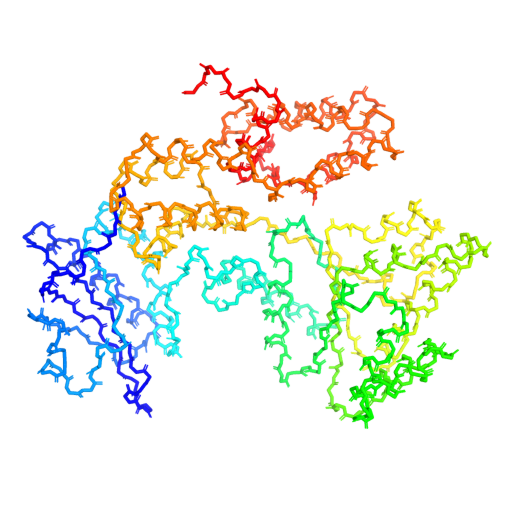 408 ? 8.369 11.880 22.289 1.00 83.81 408 LYS A CA 1
ATOM 3166 C C . LYS A 1 408 ? 9.242 12.684 23.256 1.00 83.81 408 LYS A C 1
ATOM 3168 O O . LYS A 1 408 ? 9.408 12.266 24.398 1.00 83.81 408 LYS A O 1
ATOM 3173 N N . ALA A 1 409 ? 9.707 13.864 22.839 1.00 81.44 409 ALA A N 1
ATOM 3174 C CA . ALA A 1 409 ? 10.411 14.821 23.696 1.00 81.44 409 ALA A CA 1
ATOM 3175 C C . ALA A 1 409 ? 9.582 15.296 24.903 1.00 81.44 409 ALA A C 1
ATOM 3177 O O . ALA A 1 409 ? 10.146 15.633 25.940 1.00 81.44 409 ALA A O 1
ATOM 3178 N N . GLN A 1 410 ? 8.252 15.353 24.767 1.00 80.25 410 GLN A N 1
ATOM 3179 C CA . GLN A 1 410 ? 7.348 15.767 25.846 1.00 80.25 410 GLN A CA 1
ATOM 3180 C C . GLN A 1 410 ? 7.134 14.648 26.872 1.00 80.25 410 GLN A C 1
ATOM 3182 O O . GLN A 1 410 ? 6.938 14.927 28.051 1.00 80.25 410 GLN A O 1
ATOM 3187 N N . GLU A 1 411 ? 7.190 13.388 26.434 1.00 79.56 411 GLU A N 1
ATOM 3188 C CA . GLU A 1 411 ? 7.042 12.211 27.300 1.00 79.56 411 GLU A CA 1
ATOM 3189 C C . GLU A 1 411 ? 8.336 11.875 28.049 1.00 79.56 411 GLU A C 1
ATOM 3191 O O . GLU A 1 411 ? 8.304 11.472 29.212 1.00 79.56 411 GLU A O 1
ATOM 3196 N N . ILE A 1 412 ? 9.477 12.005 27.370 1.00 79.94 412 ILE A N 1
ATOM 3197 C CA . ILE A 1 412 ? 10.794 11.649 27.891 1.00 79.94 412 ILE A CA 1
ATOM 3198 C C . ILE A 1 412 ? 11.707 12.853 27.695 1.00 79.94 412 ILE A C 1
ATOM 3200 O O . ILE A 1 412 ? 12.053 13.201 26.564 1.00 79.94 412 ILE A O 1
ATOM 3204 N N . ASN A 1 413 ? 12.118 13.471 28.806 1.00 76.31 413 ASN A N 1
ATOM 3205 C CA . ASN A 1 413 ? 13.081 14.568 28.786 1.00 76.31 413 ASN A CA 1
ATOM 3206 C C . ASN A 1 413 ? 14.351 14.120 28.038 1.00 76.31 413 ASN A C 1
ATOM 3208 O O . ASN A 1 413 ? 14.876 13.049 28.332 1.00 76.31 413 ASN A O 1
ATOM 3212 N N . GLN A 1 414 ? 14.807 14.907 27.059 1.00 80.50 414 GLN A N 1
ATOM 3213 C CA . GLN A 1 414 ? 15.934 14.585 26.159 1.00 80.50 414 GLN A CA 1
ATOM 3214 C C . GLN A 1 414 ? 15.748 13.340 25.261 1.00 80.50 414 GLN A C 1
ATOM 3216 O O . GLN A 1 414 ? 16.645 12.993 24.494 1.00 80.50 414 GLN A O 1
ATOM 3221 N N . GLY A 1 415 ? 14.574 12.695 25.259 1.00 83.81 415 GLY A N 1
ATOM 3222 C CA . GLY A 1 415 ? 14.302 11.531 24.407 1.00 83.81 415 GLY A CA 1
ATOM 3223 C C . GLY A 1 415 ? 14.435 11.843 22.914 1.00 83.81 415 GLY A C 1
ATOM 3224 O O . GLY A 1 415 ? 14.966 11.032 22.160 1.00 83.81 415 GLY A O 1
ATOM 3225 N N . ALA A 1 416 ? 14.026 13.045 22.497 1.00 87.06 416 ALA A N 1
ATOM 3226 C CA . ALA A 1 416 ? 14.204 13.503 21.121 1.00 87.06 416 ALA A CA 1
ATOM 3227 C C . ALA A 1 416 ? 15.675 13.615 20.708 1.00 87.06 416 ALA A C 1
ATOM 3229 O O . ALA A 1 416 ? 16.009 13.217 19.599 1.00 87.06 416 ALA A O 1
ATOM 3230 N N . GLU A 1 417 ? 16.552 14.104 21.588 1.00 90.38 417 GLU A N 1
ATOM 3231 C CA . GLU A 1 417 ? 17.989 14.197 21.300 1.00 90.38 417 GLU A CA 1
ATOM 3232 C C . GLU A 1 417 ? 18.592 12.800 21.118 1.00 90.38 417 GLU A C 1
ATOM 3234 O O . GLU A 1 417 ? 19.294 12.560 20.139 1.00 90.38 417 GLU A O 1
ATOM 3239 N N . ALA A 1 418 ? 18.243 11.853 21.998 1.00 92.38 418 ALA A N 1
ATOM 3240 C CA . ALA A 1 418 ? 18.705 10.466 21.901 1.00 92.38 418 ALA A CA 1
ATOM 3241 C C . ALA A 1 418 ? 18.225 9.779 20.610 1.00 92.38 418 ALA A C 1
ATOM 3243 O O . ALA A 1 418 ? 18.993 9.080 19.952 1.00 92.38 418 ALA A O 1
ATOM 3244 N N . ILE A 1 419 ? 16.958 9.984 20.232 1.00 93.06 419 ILE A N 1
ATOM 3245 C CA . ILE A 1 419 ? 16.379 9.435 18.997 1.00 93.06 419 ILE A CA 1
ATOM 3246 C C . ILE A 1 419 ? 17.057 10.035 17.767 1.00 93.06 419 ILE A C 1
ATOM 3248 O O . ILE A 1 419 ? 17.462 9.288 16.877 1.00 93.06 419 ILE A O 1
ATOM 3252 N N . SER A 1 420 ? 17.188 11.361 17.711 1.00 93.19 420 SER A N 1
ATOM 3253 C CA . SER A 1 420 ? 17.828 12.033 16.584 1.00 93.19 420 SER A CA 1
ATOM 3254 C C . SER A 1 420 ? 19.284 11.602 16.442 1.00 93.19 420 SER A C 1
ATOM 3256 O O . SER A 1 420 ? 19.725 11.318 15.332 1.00 93.19 420 SER A O 1
ATOM 3258 N N . GLU A 1 421 ? 20.017 11.462 17.550 1.00 94.50 421 GLU A N 1
ATOM 3259 C CA . GLU A 1 421 ? 21.396 10.978 17.505 1.00 94.50 421 GLU A CA 1
ATOM 3260 C C . GLU A 1 421 ? 21.482 9.510 17.073 1.00 94.50 421 GLU A C 1
ATOM 3262 O O . GLU A 1 421 ? 22.338 9.156 16.264 1.00 94.50 421 GLU A O 1
ATOM 3267 N N . ALA A 1 422 ? 20.558 8.655 17.518 1.00 95.62 422 ALA A N 1
ATOM 3268 C CA . ALA A 1 422 ? 20.489 7.275 17.045 1.00 95.62 422 ALA A CA 1
ATOM 3269 C C . ALA A 1 422 ? 20.235 7.211 15.529 1.00 95.62 422 ALA A C 1
ATOM 3271 O O . ALA A 1 422 ? 20.913 6.467 14.821 1.00 95.62 422 ALA A O 1
ATOM 3272 N N . LEU A 1 423 ? 19.307 8.023 15.013 1.00 95.62 423 LEU A N 1
ATOM 3273 C CA . LEU A 1 423 ? 19.035 8.127 13.577 1.00 95.62 423 LEU A CA 1
ATOM 3274 C C . LEU A 1 423 ? 20.239 8.683 12.801 1.00 95.62 423 LEU A C 1
ATOM 3276 O O . LEU A 1 423 ? 20.535 8.179 11.720 1.00 95.62 423 LEU A O 1
ATOM 3280 N N . ASN A 1 424 ? 20.983 9.643 13.359 1.00 95.12 424 ASN A N 1
ATOM 3281 C CA . ASN A 1 424 ? 22.225 10.156 12.767 1.00 95.12 424 ASN A CA 1
ATOM 3282 C C . ASN A 1 424 ? 23.297 9.076 12.657 1.00 95.12 424 ASN A C 1
ATOM 3284 O O . ASN A 1 424 ? 23.941 8.939 11.616 1.00 95.12 424 ASN A O 1
ATOM 3288 N N . VAL A 1 425 ? 23.476 8.302 13.724 1.00 95.62 425 VAL A N 1
ATOM 3289 C CA . VAL A 1 425 ? 24.417 7.183 13.763 1.00 95.62 425 VAL A CA 1
ATOM 3290 C C . VAL A 1 425 ? 24.045 6.133 12.711 1.00 95.62 425 VAL A C 1
ATOM 3292 O O . VAL A 1 425 ? 24.915 5.695 11.965 1.00 95.62 425 VAL A O 1
ATOM 3295 N N . ILE A 1 426 ? 22.758 5.802 12.568 1.00 96.50 426 ILE A N 1
ATOM 3296 C CA . ILE A 1 426 ? 22.281 4.888 11.516 1.00 96.50 426 ILE A CA 1
ATOM 3297 C C . ILE A 1 426 ? 22.494 5.492 10.113 1.00 96.50 426 ILE A C 1
ATOM 3299 O O . ILE A 1 426 ? 22.872 4.777 9.188 1.00 96.50 426 ILE A O 1
ATOM 3303 N N . ALA A 1 427 ? 22.265 6.797 9.934 1.00 95.25 427 ALA A N 1
ATOM 3304 C CA . ALA A 1 427 ? 22.348 7.470 8.63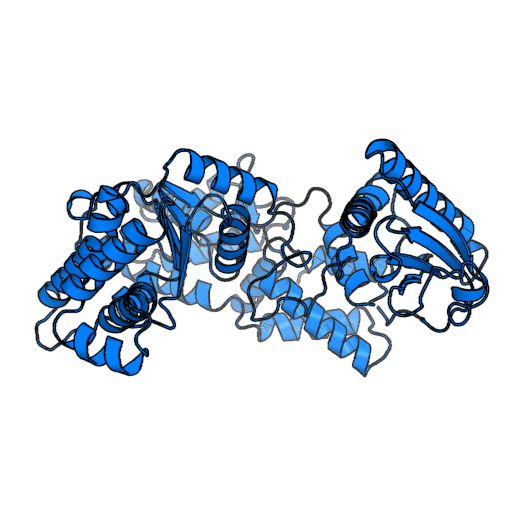4 1.00 95.25 427 ALA A CA 1
ATOM 3305 C C . ALA A 1 427 ? 23.769 7.549 8.065 1.00 95.25 427 ALA A C 1
ATOM 3307 O O . ALA A 1 427 ? 23.926 7.543 6.843 1.00 95.25 427 ALA A O 1
ATOM 3308 N N . ARG A 1 428 ? 24.779 7.645 8.938 1.00 92.94 428 ARG A N 1
ATOM 3309 C CA . ARG A 1 428 ? 26.197 7.745 8.556 1.00 92.94 428 ARG A CA 1
ATOM 3310 C C . ARG A 1 428 ? 26.767 6.436 8.021 1.00 92.94 428 ARG A C 1
ATOM 3312 O O . ARG A 1 428 ? 27.682 6.476 7.208 1.00 92.94 428 ARG A O 1
ATOM 3319 N N . GLU A 1 429 ? 26.225 5.299 8.441 1.00 94.06 429 GLU A N 1
ATOM 3320 C CA . GLU A 1 429 ? 26.667 4.003 7.934 1.00 94.06 429 GLU A CA 1
ATOM 3321 C C . GLU A 1 429 ? 26.163 3.751 6.498 1.00 94.06 429 GLU A C 1
ATOM 3323 O O . GLU A 1 429 ? 25.116 4.290 6.094 1.00 94.06 429 GLU A O 1
ATOM 3328 N N . PRO A 1 430 ? 26.878 2.922 5.709 1.00 92.56 430 PRO A N 1
ATOM 3329 C CA . PRO A 1 430 ? 26.380 2.437 4.430 1.00 92.56 430 PRO A CA 1
ATOM 3330 C C . PRO A 1 430 ? 25.033 1.727 4.597 1.00 92.56 430 PRO A C 1
ATOM 3332 O O . PRO A 1 430 ? 24.810 0.972 5.550 1.00 92.56 430 PRO A O 1
ATOM 3335 N N . PHE A 1 431 ? 24.124 1.965 3.651 1.00 91.50 431 PHE A N 1
ATOM 3336 C CA . PHE A 1 431 ? 22.742 1.490 3.733 1.00 91.50 431 PHE A CA 1
ATOM 3337 C C . PHE A 1 431 ? 22.648 -0.042 3.845 1.00 91.50 431 PHE A C 1
ATOM 3339 O O . PHE A 1 431 ? 21.804 -0.562 4.571 1.00 91.50 431 PHE A O 1
ATOM 3346 N N . GLU A 1 432 ? 23.530 -0.763 3.153 1.00 90.50 432 GLU A N 1
ATOM 3347 C CA . GLU A 1 432 ? 23.541 -2.224 3.072 1.00 90.50 432 GLU A CA 1
ATOM 3348 C C . GLU A 1 432 ? 24.075 -2.888 4.346 1.00 90.50 432 GLU A C 1
ATOM 3350 O O . GLU A 1 432 ? 23.703 -4.022 4.646 1.00 90.50 432 GLU A O 1
ATOM 3355 N N . THR A 1 433 ? 24.953 -2.212 5.093 1.00 92.44 433 THR A N 1
ATOM 3356 C CA . THR A 1 433 ? 25.618 -2.789 6.271 1.00 92.44 433 THR A CA 1
ATOM 3357 C C . THR A 1 433 ? 24.919 -2.429 7.573 1.00 92.44 433 THR A C 1
ATOM 3359 O O . THR A 1 433 ? 24.870 -3.253 8.491 1.00 92.44 433 THR A O 1
ATOM 3362 N N . GLY A 1 434 ? 24.396 -1.203 7.663 1.00 94.31 434 GLY A N 1
ATOM 3363 C CA . GLY A 1 434 ? 23.854 -0.650 8.898 1.00 94.31 434 GLY A CA 1
ATOM 3364 C C . GLY A 1 434 ? 24.883 -0.552 10.031 1.00 94.31 434 GLY A C 1
ATOM 3365 O O . GLY A 1 434 ? 26.057 -0.910 9.904 1.00 94.31 434 GLY A O 1
ATOM 3366 N N . VAL A 1 435 ? 24.408 -0.089 11.181 1.00 97.12 435 VAL A N 1
ATOM 3367 C CA . VAL A 1 435 ? 25.199 0.116 12.399 1.00 97.12 435 VAL A CA 1
ATOM 3368 C C . VAL A 1 435 ? 24.995 -1.037 13.384 1.00 97.12 435 VAL A C 1
ATOM 3370 O O . VAL A 1 435 ? 24.002 -1.757 13.287 1.00 97.12 435 VAL A O 1
ATOM 3373 N N . SER A 1 436 ? 25.909 -1.270 14.331 1.00 97.38 436 SER A N 1
ATOM 3374 C CA . SER A 1 436 ? 25.675 -2.313 15.338 1.00 97.38 436 SER A CA 1
ATOM 3375 C C . SER A 1 436 ? 24.519 -1.939 16.272 1.00 97.38 436 SER A C 1
ATOM 3377 O O . SER A 1 436 ? 24.349 -0.781 16.664 1.00 97.38 436 SER A O 1
ATOM 3379 N N . GLU A 1 437 ? 23.718 -2.930 16.664 1.00 96.12 437 GLU A N 1
ATOM 3380 C CA . GLU A 1 437 ? 22.620 -2.718 17.612 1.00 96.12 437 GLU A CA 1
ATOM 3381 C C . GLU A 1 437 ? 23.135 -2.200 18.962 1.00 96.12 437 GLU A C 1
ATOM 3383 O O . GLU A 1 437 ? 22.490 -1.371 19.598 1.00 96.12 437 GLU A O 1
ATOM 3388 N N . GLU A 1 438 ? 24.322 -2.638 19.383 1.00 95.44 438 GLU A N 1
ATOM 3389 C CA . GLU A 1 438 ? 24.966 -2.182 20.617 1.00 95.44 438 GLU A CA 1
ATOM 3390 C C . GLU A 1 438 ? 25.300 -0.688 20.581 1.00 95.44 438 GLU A C 1
ATOM 3392 O O . GLU A 1 438 ? 25.097 -0.002 21.581 1.00 95.44 438 GLU A O 1
ATOM 3397 N N . GLN A 1 439 ? 25.753 -0.165 19.437 1.00 96.25 439 GLN A N 1
ATOM 3398 C CA . GLN A 1 439 ? 26.022 1.266 19.264 1.00 96.25 439 GLN A CA 1
ATOM 3399 C C . GLN A 1 439 ? 24.733 2.086 19.357 1.00 96.25 439 GLN A C 1
ATOM 3401 O O . GLN A 1 439 ? 24.681 3.057 20.111 1.00 96.25 439 GLN A O 1
ATOM 3406 N N . VAL A 1 440 ? 23.666 1.665 18.670 1.00 96.19 440 VAL A N 1
ATOM 3407 C CA . VAL A 1 440 ? 22.354 2.331 18.767 1.00 96.19 440 VAL A CA 1
ATOM 3408 C C . VAL A 1 440 ? 21.825 2.273 20.196 1.00 96.19 440 VAL A C 1
ATOM 3410 O O . VAL A 1 440 ? 21.370 3.278 20.739 1.00 96.19 440 VAL A O 1
ATOM 3413 N N . ARG A 1 441 ? 21.934 1.111 20.849 1.00 95.12 441 ARG A N 1
ATOM 3414 C CA . ARG A 1 441 ? 21.516 0.932 22.242 1.00 95.12 441 ARG A CA 1
ATOM 3415 C C . ARG A 1 441 ? 22.305 1.832 23.187 1.00 95.12 441 ARG A C 1
ATOM 3417 O O . ARG A 1 441 ? 21.702 2.382 24.103 1.00 95.12 441 ARG A O 1
ATOM 3424 N N . ALA A 1 442 ? 23.611 1.997 22.981 1.00 95.19 442 ALA A N 1
ATOM 3425 C CA . ALA A 1 442 ? 24.448 2.875 23.794 1.00 95.19 442 ALA A CA 1
ATOM 3426 C C . ALA A 1 442 ? 23.997 4.341 23.706 1.00 95.19 442 ALA A C 1
ATOM 3428 O O . ALA A 1 442 ? 23.904 4.999 24.740 1.00 95.19 442 ALA A O 1
ATOM 3429 N N . VAL A 1 443 ? 23.647 4.819 22.505 1.00 94.88 443 VAL A N 1
ATOM 3430 C CA . VAL A 1 443 ? 23.094 6.170 22.302 1.00 94.88 443 VAL A CA 1
ATOM 3431 C C . VAL A 1 443 ? 21.743 6.316 23.000 1.00 94.88 443 VAL A C 1
ATOM 3433 O O . VAL A 1 443 ? 21.548 7.240 23.779 1.00 94.88 443 VAL A O 1
ATOM 3436 N N . LEU A 1 444 ? 20.821 5.372 22.788 1.00 93.88 444 LEU A N 1
ATOM 3437 C CA . LEU A 1 444 ? 19.479 5.438 23.378 1.00 93.88 444 LEU A CA 1
ATOM 3438 C C . LEU A 1 444 ? 19.483 5.281 24.907 1.00 93.88 444 LEU A C 1
ATOM 3440 O O . LEU A 1 444 ? 18.593 5.791 25.583 1.00 93.88 444 LEU A O 1
ATOM 3444 N N . SER A 1 445 ? 20.473 4.578 25.461 1.00 92.75 445 SER A N 1
ATOM 3445 C CA . SER A 1 445 ? 20.584 4.304 26.900 1.00 92.75 445 SER A CA 1
ATOM 3446 C C . SER A 1 445 ? 21.364 5.373 27.667 1.00 92.75 445 SER A C 1
ATOM 3448 O O . SER A 1 445 ? 21.619 5.174 28.857 1.00 92.75 445 SER A O 1
ATOM 3450 N N . SER A 1 446 ? 21.732 6.500 27.044 1.00 88.50 446 SER A N 1
ATOM 3451 C CA . SER A 1 446 ? 22.490 7.585 27.691 1.00 88.50 446 SER A CA 1
ATOM 3452 C C . SER A 1 446 ? 21.823 8.139 28.959 1.00 88.50 446 SER A C 1
ATOM 3454 O O . SER A 1 446 ? 22.497 8.747 29.788 1.00 88.50 446 SER A O 1
ATOM 3456 N N . PHE A 1 447 ? 20.522 7.890 29.140 1.00 81.50 447 PHE A N 1
ATOM 3457 C CA . PHE A 1 447 ? 19.722 8.356 30.277 1.00 81.50 447 PHE A CA 1
ATOM 3458 C C . PHE A 1 447 ? 19.165 7.229 31.164 1.00 81.50 447 PHE A C 1
ATOM 3460 O O . PHE A 1 447 ? 18.489 7.510 32.150 1.00 81.50 447 PHE A O 1
ATOM 3467 N N . GLY A 1 448 ? 19.449 5.964 30.839 1.00 87.81 448 GLY A N 1
ATOM 3468 C CA . GLY A 1 448 ? 18.938 4.806 31.575 1.00 87.81 448 GLY A CA 1
ATOM 3469 C C . GLY A 1 448 ? 18.719 3.575 30.682 1.00 87.81 448 GLY A C 1
ATOM 3470 O O . GLY A 1 448 ? 18.173 3.714 29.586 1.00 87.81 448 GLY A O 1
ATOM 3471 N N . PRO A 1 449 ? 19.085 2.352 31.120 1.00 88.38 449 PRO A N 1
ATOM 3472 C CA . PRO A 1 449 ? 18.883 1.140 30.318 1.00 88.38 449 PRO A CA 1
ATOM 3473 C C . PRO A 1 449 ? 17.410 0.815 30.021 1.00 88.38 449 PRO A C 1
ATOM 3475 O O . PRO A 1 449 ? 17.091 0.320 28.943 1.00 88.38 449 PRO A O 1
ATOM 3478 N N . ALA A 1 450 ? 16.503 1.079 30.969 1.00 87.81 450 ALA A N 1
ATOM 3479 C CA . ALA A 1 450 ? 15.081 0.776 30.805 1.00 87.81 450 ALA A CA 1
ATOM 3480 C C . ALA A 1 450 ? 14.409 1.738 29.812 1.00 87.81 450 ALA A C 1
ATOM 3482 O O . ALA A 1 450 ? 13.632 1.316 28.955 1.00 87.81 450 ALA A O 1
ATOM 3483 N N . GLU A 1 451 ? 14.730 3.028 29.903 1.00 87.00 451 GLU A N 1
ATOM 3484 C CA . GLU A 1 451 ? 14.294 4.064 28.971 1.00 87.00 451 GLU A CA 1
ATOM 3485 C C . GLU A 1 451 ? 14.871 3.830 27.573 1.00 87.00 451 GLU A C 1
ATOM 3487 O O . GLU A 1 451 ? 14.126 3.910 26.597 1.00 87.00 451 GLU A O 1
ATOM 3492 N N . GLY A 1 452 ? 16.154 3.465 27.475 1.00 89.88 452 GLY A N 1
ATOM 3493 C CA . GLY A 1 452 ? 16.802 3.150 26.203 1.00 89.88 452 GLY A CA 1
ATOM 3494 C C . GLY A 1 452 ? 16.113 2.011 25.455 1.00 89.88 452 GLY A C 1
ATOM 3495 O O . GLY A 1 452 ? 15.868 2.120 24.254 1.00 89.88 452 GLY A O 1
ATOM 3496 N N . GLU A 1 453 ? 15.700 0.956 26.160 1.00 89.62 453 GLU A N 1
ATOM 3497 C CA . GLU A 1 453 ? 14.962 -0.154 25.549 1.00 89.62 453 GLU A CA 1
ATOM 3498 C C . GLU A 1 453 ? 13.555 0.260 25.084 1.00 89.62 453 GLU A C 1
ATOM 3500 O O . GLU A 1 453 ? 13.111 -0.130 24.002 1.00 89.62 453 GLU A O 1
ATOM 3505 N N . ARG A 1 454 ? 12.866 1.120 25.847 1.00 87.75 454 ARG A N 1
ATOM 3506 C CA . ARG A 1 454 ? 11.572 1.689 25.426 1.00 87.75 454 ARG A CA 1
ATOM 3507 C C . ARG A 1 454 ? 11.715 2.557 24.179 1.00 87.75 454 ARG A C 1
ATOM 3509 O O . ARG A 1 454 ? 10.901 2.440 23.264 1.00 87.75 454 ARG A O 1
ATOM 3516 N N . LEU A 1 455 ? 12.740 3.409 24.131 1.00 91.25 455 LEU A N 1
ATOM 3517 C CA . LEU A 1 455 ? 13.041 4.237 22.963 1.00 91.25 455 LEU A CA 1
ATOM 3518 C C . LEU A 1 455 ? 13.406 3.378 21.751 1.00 91.25 455 LEU A C 1
ATOM 3520 O O . LEU A 1 455 ? 12.982 3.696 20.646 1.00 91.25 455 LEU A O 1
ATOM 3524 N N . ARG A 1 456 ? 14.116 2.262 21.950 1.00 91.06 456 ARG A N 1
ATOM 3525 C CA . ARG A 1 456 ? 14.463 1.314 20.883 1.00 91.06 456 ARG A CA 1
ATOM 3526 C C . ARG A 1 456 ? 13.229 0.637 20.287 1.00 91.06 456 ARG A C 1
ATOM 3528 O O . ARG A 1 456 ? 13.094 0.604 19.065 1.00 91.06 456 ARG A O 1
ATOM 3535 N N . SER A 1 457 ? 12.321 0.128 21.126 1.00 87.81 457 SER A N 1
ATOM 3536 C CA . SER A 1 457 ? 11.047 -0.447 20.654 1.00 87.81 457 SER A CA 1
ATOM 3537 C C . SER A 1 457 ? 10.256 0.591 19.865 1.00 87.81 457 SER A C 1
ATOM 3539 O O . SER A 1 457 ? 9.835 0.340 18.739 1.00 87.81 457 SER A O 1
ATOM 3541 N N . TRP A 1 458 ? 10.146 1.802 20.415 1.00 87.62 458 TRP A N 1
ATOM 3542 C CA . TRP A 1 458 ? 9.439 2.901 19.773 1.00 87.62 458 TRP A CA 1
ATOM 3543 C C . TRP A 1 458 ? 10.075 3.322 18.439 1.00 87.62 458 TRP A C 1
ATOM 3545 O O . TRP A 1 458 ? 9.346 3.550 17.475 1.00 87.62 458 TRP A O 1
ATOM 3555 N N . LEU A 1 459 ? 11.410 3.372 18.349 1.00 90.75 459 LEU A N 1
ATOM 3556 C CA . LEU A 1 459 ? 12.147 3.673 17.117 1.00 90.75 459 LEU A CA 1
ATOM 3557 C C . LEU A 1 459 ? 11.805 2.658 16.017 1.00 90.75 459 LEU A C 1
ATOM 3559 O O . LEU A 1 459 ? 11.427 3.058 14.920 1.00 90.75 459 LEU A O 1
ATOM 3563 N N . ASN A 1 460 ? 11.864 1.360 16.331 1.00 87.19 460 ASN A N 1
ATOM 3564 C CA . ASN A 1 460 ? 11.541 0.276 15.395 1.00 87.19 460 ASN A CA 1
ATOM 3565 C C . ASN A 1 460 ? 10.066 0.264 14.961 1.00 87.19 460 ASN A C 1
ATOM 3567 O O . ASN A 1 460 ? 9.742 -0.191 13.868 1.00 87.19 460 ASN A O 1
ATOM 3571 N N . GLU A 1 461 ? 9.159 0.733 15.815 1.00 83.75 461 GLU A N 1
ATOM 3572 C CA . GLU A 1 461 ? 7.724 0.780 15.515 1.00 83.75 461 GLU A CA 1
ATOM 3573 C C . GLU A 1 461 ? 7.307 2.046 14.760 1.00 83.75 461 GLU A C 1
ATOM 3575 O O . GLU A 1 461 ? 6.304 2.031 14.042 1.00 83.75 461 GLU A O 1
ATOM 3580 N N . THR A 1 462 ? 8.050 3.139 14.941 1.00 85.88 462 THR A N 1
ATOM 3581 C CA . THR A 1 462 ? 7.678 4.470 14.446 1.00 85.88 462 THR A CA 1
ATOM 3582 C C . THR A 1 462 ? 8.444 4.858 13.192 1.00 85.88 462 THR A C 1
ATOM 3584 O O . THR A 1 462 ? 7.889 5.574 12.370 1.00 85.88 462 THR A O 1
ATOM 3587 N N . PHE A 1 463 ? 9.681 4.393 13.007 1.00 90.12 463 PHE A N 1
ATOM 3588 C CA . PHE A 1 463 ? 10.536 4.784 11.884 1.00 90.12 463 PHE A CA 1
ATOM 3589 C C . PHE A 1 463 ? 10.732 3.635 10.897 1.00 90.12 463 PHE A C 1
ATOM 3591 O O . PHE A 1 463 ? 10.640 2.468 11.277 1.00 90.12 463 PHE A O 1
ATOM 3598 N N . PRO A 1 464 ? 11.044 3.937 9.624 1.00 90.31 464 PRO A N 1
ATOM 3599 C CA . PRO A 1 464 ? 11.415 2.941 8.625 1.00 90.31 464 PRO A CA 1
ATOM 3600 C C . PRO A 1 464 ? 12.845 2.424 8.884 1.00 90.31 464 PRO A C 1
ATOM 3602 O O . PRO A 1 464 ? 13.747 2.587 8.061 1.00 90.31 464 PRO A O 1
ATOM 3605 N N . VAL A 1 465 ? 13.052 1.809 10.048 1.00 92.44 465 VAL A N 1
ATOM 3606 C CA . VAL A 1 465 ? 14.288 1.138 10.461 1.00 92.44 465 VAL A CA 1
ATOM 3607 C C . VAL A 1 465 ? 14.011 -0.340 10.713 1.00 92.44 465 VAL A C 1
ATOM 3609 O O . VAL A 1 465 ? 12.890 -0.735 11.033 1.00 92.44 465 VAL A O 1
ATOM 3612 N N . ARG A 1 466 ? 15.040 -1.171 10.573 1.00 91.12 466 ARG A N 1
ATOM 3613 C CA . ARG A 1 466 ? 14.986 -2.593 10.918 1.00 91.12 466 ARG A CA 1
ATOM 3614 C C . ARG A 1 466 ? 16.170 -2.979 11.779 1.00 91.12 466 ARG A C 1
ATOM 3616 O O . ARG A 1 466 ? 17.249 -2.413 11.638 1.00 91.12 466 ARG A O 1
ATOM 3623 N N . THR A 1 467 ? 15.955 -3.975 12.632 1.00 92.06 467 THR A N 1
ATOM 3624 C CA . THR A 1 467 ? 17.016 -4.647 13.381 1.00 92.06 467 THR A CA 1
ATOM 3625 C C . THR A 1 467 ? 17.105 -6.096 12.903 1.00 92.06 467 THR A C 1
ATOM 3627 O O . THR A 1 467 ? 16.175 -6.868 13.130 1.00 92.06 467 THR A O 1
ATOM 3630 N N . GLU A 1 468 ? 18.201 -6.472 12.250 1.00 92.31 468 GLU A N 1
ATOM 3631 C CA . GLU A 1 468 ? 18.440 -7.824 11.728 1.00 92.31 468 GLU A CA 1
ATOM 3632 C C . GLU A 1 468 ? 19.884 -8.244 12.007 1.00 92.31 468 GLU A C 1
ATOM 3634 O O . GLU A 1 468 ? 20.812 -7.463 11.825 1.00 92.31 468 GLU A O 1
ATOM 3639 N N . ALA A 1 469 ? 20.085 -9.479 12.479 1.00 93.81 469 ALA A N 1
ATOM 3640 C CA . ALA A 1 469 ? 21.413 -10.040 12.765 1.00 93.81 469 ALA A CA 1
ATOM 3641 C C . ALA A 1 469 ? 22.326 -9.131 13.630 1.00 93.81 469 ALA A C 1
ATOM 3643 O O . ALA A 1 469 ? 23.534 -9.053 13.407 1.00 93.81 469 ALA A O 1
ATOM 3644 N N . GLY A 1 470 ? 21.751 -8.430 14.618 1.00 95.06 470 GLY A N 1
ATOM 3645 C CA . GLY A 1 470 ? 22.483 -7.511 15.503 1.00 95.06 470 GLY A CA 1
ATOM 3646 C C . GLY A 1 470 ? 22.913 -6.197 14.837 1.00 95.06 470 GLY A C 1
ATOM 3647 O O . GLY A 1 470 ? 23.769 -5.487 15.369 1.00 95.06 470 GLY A O 1
ATOM 3648 N N . ARG A 1 471 ? 22.345 -5.873 13.672 1.00 96.75 471 ARG A N 1
ATOM 3649 C CA . ARG A 1 471 ? 22.544 -4.617 12.944 1.00 96.75 471 ARG A CA 1
ATOM 3650 C C . ARG A 1 471 ? 21.243 -3.837 12.870 1.00 96.75 471 ARG A C 1
ATOM 3652 O O . ARG A 1 471 ? 20.177 -4.430 12.739 1.00 96.75 471 ARG A O 1
ATOM 3659 N N . VAL A 1 472 ? 21.345 -2.515 12.920 1.00 96.00 472 VAL A N 1
ATOM 3660 C CA . VAL A 1 472 ? 20.235 -1.581 12.731 1.00 96.00 472 VAL A CA 1
ATOM 3661 C C . VAL A 1 472 ? 20.486 -0.789 11.454 1.00 96.00 472 VAL A C 1
ATOM 3663 O O . VAL A 1 472 ? 21.548 -0.192 11.292 1.00 96.00 472 VAL A O 1
ATOM 3666 N N . SER A 1 473 ? 19.524 -0.777 10.536 1.00 95.56 473 SER A N 1
ATOM 3667 C CA . SER A 1 473 ? 19.621 -0.028 9.279 1.00 95.56 473 SER A CA 1
ATOM 3668 C C . SER A 1 473 ? 18.318 0.701 8.981 1.00 95.56 473 SER A C 1
ATOM 3670 O O . SER A 1 473 ? 17.247 0.297 9.441 1.00 95.56 473 SER A O 1
ATOM 3672 N N . PHE A 1 474 ? 18.386 1.740 8.148 1.00 94.88 474 PHE A N 1
ATOM 3673 C CA . PHE A 1 474 ? 17.193 2.189 7.439 1.00 94.88 474 PHE A CA 1
ATOM 3674 C C . PHE A 1 474 ? 16.704 1.085 6.501 1.00 94.88 474 PHE A C 1
ATOM 3676 O O . PHE A 1 474 ? 17.499 0.314 5.961 1.00 94.88 474 PHE A O 1
ATOM 3683 N N . VAL A 1 475 ? 15.389 1.007 6.316 1.00 92.69 475 VAL A N 1
ATOM 3684 C CA . VAL A 1 475 ? 14.777 0.178 5.266 1.00 92.69 475 VAL A CA 1
ATOM 3685 C C . VAL A 1 475 ? 14.532 0.977 3.990 1.00 92.69 475 VAL A C 1
ATOM 3687 O O . VAL A 1 475 ? 14.478 0.384 2.922 1.00 92.69 475 VAL A O 1
ATOM 3690 N N . SER A 1 476 ? 14.451 2.312 4.092 1.00 93.75 476 SER A N 1
ATOM 3691 C CA . SER A 1 476 ? 14.252 3.205 2.952 1.00 93.75 476 SER A CA 1
ATOM 3692 C C . SER A 1 476 ? 15.439 4.137 2.732 1.00 93.75 476 SER A C 1
ATOM 3694 O O . SER A 1 476 ? 15.811 4.920 3.610 1.00 93.75 476 SER A O 1
ATOM 3696 N N . ARG A 1 477 ? 16.000 4.077 1.523 1.00 95.12 477 ARG A N 1
ATOM 3697 C CA . ARG A 1 477 ? 17.030 4.979 1.006 1.00 95.12 477 ARG A CA 1
ATOM 3698 C C . ARG A 1 477 ? 16.505 6.400 0.925 1.00 95.12 477 ARG A C 1
ATOM 3700 O O . ARG A 1 477 ? 17.166 7.308 1.413 1.00 95.12 477 ARG A O 1
ATOM 3707 N N . LEU A 1 478 ? 15.290 6.588 0.404 1.00 94.75 478 LEU A N 1
ATOM 3708 C CA . LEU A 1 478 ? 14.663 7.911 0.328 1.00 94.75 478 LEU A CA 1
ATOM 3709 C C . LEU A 1 478 ? 14.553 8.567 1.703 1.00 94.75 478 LEU A C 1
ATOM 3711 O O . LEU A 1 478 ? 14.895 9.739 1.852 1.00 94.75 478 LEU A O 1
ATOM 3715 N N . PHE A 1 479 ? 14.128 7.805 2.714 1.00 94.38 479 PHE A N 1
ATOM 3716 C CA . PHE A 1 479 ? 14.079 8.319 4.079 1.00 94.38 479 PHE A CA 1
ATOM 3717 C C . PHE A 1 479 ? 15.477 8.642 4.626 1.00 94.38 479 PHE A C 1
ATOM 3719 O O . PHE A 1 479 ? 15.656 9.698 5.225 1.00 94.38 479 PHE A O 1
ATOM 3726 N N . ARG A 1 480 ? 16.486 7.791 4.376 1.00 95.12 480 ARG A N 1
ATOM 3727 C CA . ARG A 1 480 ? 17.887 8.065 4.753 1.00 95.12 480 ARG A CA 1
ATOM 3728 C C . ARG A 1 480 ? 18.401 9.363 4.122 1.00 95.12 480 ARG A C 1
ATOM 3730 O O . ARG A 1 480 ? 18.988 10.181 4.827 1.00 95.12 480 ARG A O 1
ATOM 3737 N N . HIS A 1 481 ? 18.196 9.559 2.818 1.00 95.25 481 HIS A N 1
ATOM 3738 C CA . HIS A 1 481 ? 18.621 10.773 2.112 1.00 95.25 481 HIS A CA 1
ATOM 3739 C C . HIS A 1 481 ? 17.912 12.012 2.660 1.00 95.25 481 HIS A C 1
ATOM 3741 O O . HIS A 1 481 ? 18.569 13.017 2.925 1.00 95.25 481 HIS A O 1
ATOM 3747 N N . TRP A 1 482 ? 16.602 11.921 2.908 1.00 94.81 482 TRP A N 1
ATOM 3748 C CA . TRP A 1 482 ? 15.844 12.990 3.553 1.00 94.81 482 TRP A CA 1
ATOM 3749 C C . TRP A 1 482 ? 16.372 13.320 4.946 1.00 94.81 482 TRP A C 1
ATOM 3751 O O . TRP A 1 482 ? 16.653 14.484 5.220 1.00 94.81 482 TRP A O 1
ATOM 3761 N N . TRP A 1 483 ? 16.614 12.313 5.787 1.00 94.31 483 TRP A N 1
ATOM 3762 C CA . TRP A 1 483 ? 17.178 12.520 7.119 1.00 94.31 483 TRP A CA 1
ATOM 3763 C C . TRP A 1 483 ? 18.541 13.223 7.056 1.00 94.31 483 TRP A C 1
ATOM 3765 O O . TRP A 1 483 ? 18.772 14.209 7.752 1.00 94.31 483 TRP A O 1
ATOM 3775 N N . ARG A 1 484 ? 19.439 12.777 6.165 1.00 93.00 484 ARG A N 1
ATOM 3776 C CA . ARG A 1 484 ? 20.750 13.421 5.962 1.00 93.00 484 ARG A CA 1
ATOM 3777 C C . ARG A 1 484 ? 20.625 14.872 5.502 1.00 93.00 484 ARG A C 1
ATOM 3779 O O . ARG A 1 484 ? 21.398 15.708 5.967 1.00 93.00 484 ARG A O 1
ATOM 3786 N N . ALA A 1 485 ? 19.667 15.167 4.624 1.00 91.69 485 ALA A N 1
ATOM 3787 C CA . ALA A 1 485 ? 19.398 16.523 4.157 1.00 91.69 485 ALA A CA 1
ATOM 3788 C C . ALA A 1 485 ? 18.920 17.438 5.293 1.00 91.69 485 ALA A C 1
ATOM 3790 O O . ALA A 1 485 ? 19.458 18.532 5.443 1.00 91.69 485 ALA A O 1
ATOM 3791 N N . GLN A 1 486 ? 17.997 16.974 6.145 1.00 87.88 486 GLN A N 1
ATOM 3792 C CA . GLN A 1 486 ? 17.529 17.748 7.306 1.00 87.88 486 GLN A CA 1
ATOM 3793 C C . GLN A 1 486 ? 18.654 18.066 8.300 1.00 87.88 486 GLN A C 1
ATOM 3795 O O . GLN A 1 486 ? 18.669 19.129 8.916 1.00 87.88 486 GLN A O 1
ATOM 3800 N N . MET A 1 487 ? 19.628 17.165 8.429 1.00 83.19 487 MET A N 1
ATOM 3801 C CA . MET A 1 487 ? 20.756 17.324 9.348 1.00 83.19 487 MET A CA 1
ATOM 3802 C C . MET A 1 487 ? 21.920 18.147 8.773 1.00 83.19 487 MET A C 1
ATOM 3804 O O . MET A 1 487 ? 22.921 18.333 9.464 1.00 83.19 487 MET A O 1
ATOM 3808 N N . GLY A 1 488 ? 21.835 18.608 7.519 1.00 75.62 488 GLY A N 1
ATOM 3809 C CA . GLY A 1 488 ? 22.942 19.295 6.843 1.00 75.62 488 GLY A CA 1
ATOM 3810 C C . GLY A 1 488 ? 24.150 18.392 6.555 1.00 75.62 488 GLY A C 1
ATOM 3811 O O . GLY A 1 488 ? 25.249 18.887 6.353 1.00 75.62 488 GLY A O 1
ATOM 3812 N N . VAL A 1 489 ? 23.962 17.065 6.540 1.00 64.31 489 VAL A N 1
ATOM 3813 C CA . VAL A 1 489 ? 25.010 16.047 6.284 1.00 64.31 489 VAL A CA 1
ATOM 3814 C C . VAL A 1 489 ? 25.001 15.599 4.810 1.00 64.31 489 VAL A C 1
ATOM 3816 O O . VAL A 1 489 ? 25.596 14.588 4.436 1.00 64.31 489 VAL A O 1
ATOM 3819 N N . TYR A 1 490 ? 24.265 16.313 3.956 1.00 54.91 490 TYR A N 1
ATOM 3820 C CA . TYR A 1 490 ? 24.182 16.016 2.523 1.00 54.91 490 TYR A CA 1
ATOM 3821 C C . TYR A 1 490 ? 25.352 16.610 1.721 1.00 54.91 490 TYR A C 1
ATOM 3823 O O . TYR A 1 490 ? 25.499 16.315 0.540 1.00 54.91 490 TYR A O 1
ATOM 3831 N N . GLU A 1 491 ? 26.203 17.422 2.348 1.00 47.78 491 GLU A N 1
ATOM 3832 C CA . GLU A 1 491 ? 27.342 18.057 1.691 1.00 47.78 491 GLU A CA 1
ATOM 3833 C C . GLU A 1 491 ? 28.637 17.290 2.024 1.00 47.78 491 GLU A C 1
ATOM 3835 O O . GLU A 1 491 ? 29.087 17.301 3.165 1.00 47.78 491 GLU A O 1
ATOM 3840 N N . GLU A 1 492 ? 29.183 16.602 1.008 1.00 43.28 492 GLU A N 1
ATOM 3841 C CA . GLU A 1 492 ? 30.624 16.425 0.690 1.00 43.28 492 GLU A CA 1
ATOM 3842 C C . GLU A 1 492 ? 31.198 15.007 0.459 1.00 43.28 492 GLU A C 1
ATOM 3844 O O . GLU A 1 492 ? 32.175 14.936 -0.278 1.00 43.28 492 GLU A O 1
ATOM 3849 N N . ASP A 1 493 ? 30.610 13.887 0.906 1.00 43.59 493 ASP A N 1
ATOM 3850 C CA . ASP A 1 493 ? 31.284 12.563 0.784 1.00 43.59 493 ASP A CA 1
ATOM 3851 C C . AS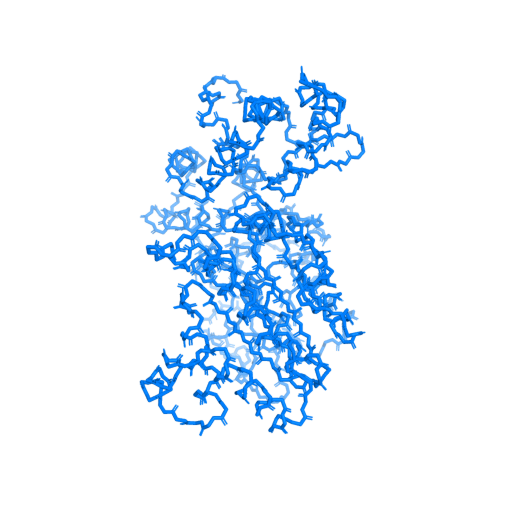P A 1 493 ? 30.381 11.384 0.333 1.00 43.59 493 ASP A C 1
ATOM 3853 O O . ASP A 1 493 ? 30.181 10.430 1.086 1.00 43.59 493 ASP A O 1
ATOM 3857 N N . GLU A 1 494 ? 29.841 11.398 -0.891 1.00 43.81 494 GLU A N 1
ATOM 3858 C CA . GLU A 1 494 ? 29.422 10.166 -1.608 1.00 43.81 494 GLU A CA 1
ATOM 3859 C C . GLU A 1 494 ? 29.788 10.237 -3.099 1.00 43.81 494 GLU A C 1
ATOM 3861 O O . GLU A 1 494 ? 29.435 11.246 -3.756 1.00 43.81 494 GLU A O 1
#

pLDDT: mean 92.57, std 7.18, range [43.28, 98.5]

Nearest PDB structures (foldseek):
  5jee-assembly1_A  TM=5.883E-01  e=9.455E-03  Pyrococcus furiosus DSM 3638
  8r2g-assembly1_C  TM=5.648E-01  e=5.911E-02  Homo sapiens
  8qqe-assembly1_A  TM=6.000E-01  e=1.219E-01  Homo sapiens
  2zud-assembly1_B  TM=3.849E-01  e=1.857E-02  Saccharolobus solfataricus
  2zuc-assembly1_B  TM=3.665E-01  e=2.046E-02  Saccharolobus solfataricus

Mean predicted aligned error: 5.12 Å

Solvent-accessible surface area (backbone atoms only — not comparable to full-atom values): 26316 Å² total; per-residue (Å²): 63,28,60,61,74,79,80,57,42,29,31,42,29,45,32,36,52,42,92,91,38,56,92,47,28,38,31,44,33,36,29,44,92,55,78,86,34,52,65,49,47,51,51,53,47,54,44,52,53,49,47,35,60,75,70,66,60,77,50,67,47,81,42,80,37,75,38,64,94,46,43,41,77,73,40,80,68,47,58,74,89,41,54,46,76,43,56,38,68,71,55,58,91,54,52,72,69,51,48,36,70,50,43,47,63,33,54,52,31,46,76,73,47,52,91,61,62,48,26,34,28,66,74,39,68,97,46,70,31,55,76,60,51,46,69,80,41,66,70,61,39,51,52,55,48,53,41,44,74,73,67,47,25,35,30,43,35,29,37,78,67,66,48,63,69,18,50,51,51,55,37,46,62,69,41,49,90,72,35,42,70,46,83,43,54,21,82,74,37,42,43,66,30,47,48,11,7,52,38,31,19,71,48,70,68,48,57,56,75,61,24,38,63,54,8,68,77,40,24,41,62,39,25,25,55,16,48,40,44,40,45,68,71,60,80,29,42,34,38,40,35,37,35,36,60,60,51,26,61,67,51,55,57,77,52,98,72,39,69,70,47,41,46,51,53,52,52,46,43,49,37,26,58,32,52,40,29,58,78,56,68,27,35,44,38,38,32,33,63,59,64,55,65,58,47,36,37,75,77,56,74,43,56,63,89,77,42,44,72,58,69,57,57,42,44,76,40,74,63,68,69,50,72,60,100,52,58,68,37,54,53,46,38,26,32,55,47,58,42,44,38,54,50,75,68,48,48,53,51,42,64,74,49,48,46,66,28,45,42,52,61,37,25,52,52,47,32,52,49,50,53,48,24,71,73,61,47,57,39,53,72,69,55,50,49,54,50,46,54,55,43,53,77,66,55,70,84,57,56,66,56,59,53,52,38,56,54,42,31,74,79,32,82,65,41,33,59,29,50,52,50,32,51,50,56,31,58,74,36,59,72,91,67,28,28,52,40,64,59,44,47,53,46,37,26,75,86,34,69,70,60,14,52,52,52,49,54,48,45,53,59,58,42,68,40,47,78,56,98,65,20,29,23,56,65,28,46,50,57,43,52,33,54,32,50,77,70,66,64,68,76,84,89,131

Radius of gyration: 26.02 Å; Cα contacts (8 Å, |Δi|>4): 768; chains: 1; bounding box: 64×49×72 Å

Secondary structure (DSSP, 8-state):
-EE--TT---EEEEEE--TT-GGG-EEEEEE--STTHHHHHHHHHHHHHHHHHHTT--SEEEEEES-GGGHHHH-TT--GGGEEEEEGGGGTT--HHHHHHHHHHHHHHHHHT-S--S--TTTTTTS---GGGSTT-HHHHHHHHHHHHTT--EEEE--TTSSHHHHHHHHHHHHBTTBEEEEEETTTS-SHHHHHHHHHHHHH---HHHHHHHHTT-HHHHHHHHHHHHHHHHSS-EEEEEE-HHHHHHHS---TTHHHHHHHHHHHHHHHHHHHHHHTT-EEEEEESS-HHHHHHHHH---GGGS-HHHHT-EEEE-PPPP-SSHHHHHHHHHHHTTEE--HHHHHHHHHH--SSSHHHHHHHHHHHHHHHHHHSB--HHHHHHHHHHHHHH-GGGHHHHHHHHHHHHHSTTHHHHHHHHHHHHHHS-TTT-EEHHHHHHHHTTT-HHHHHHHHHHHHHHSSEEEETTEEEES-HHHHHHHHHHTT--SS--

Foldseek 3Di:
DFFFPPVQFWFKKWKAADPVALVLIAIETAGEDDDVLPVLVVLLCVLLVVLCVVVVQPRIDMWTTRGLVCVCVRPVSDDSVRYQYDHSCLRPPDDSVLSNLQCNQLSVCSSVSHSARFAALPNAAPHQQDDRSPPQCVVVLVVVLVCVVVLAAAEAEAAPLLRQVNSLVVNQVVCPPQAAEDEDECVVQQELLSLLLVLLCVLPVDDSVVSSVVCVVPSLVSLLVSLLSCLVVVVHQYEYEAEAPVSSLVSLDPDVVDLVVSLVRSQSSQCSVQVSNVVSSHHYYYYDNDDVQVVCCPPRVDHLVSHPPRSSRHHYDYSAFRDDPCQLSSVSSNCSSLSHRADPVRSVLCVLAFTCSSPNLRSVLVVQVSVVSVVPRDDDPVNNVVSLVVSLVDPPSCVVVVVVLVVVCVVDPCQSVLLLVLLVQQLPDDQVFADFLVVNLCSLCVPHNVRSVVSVVVSNRNFQWDQDPRGIHHPTSSVSCSSCVVVVNNPDDD